Protein AF-0000000074022571 (afdb_homodimer)

Sequence (402 aa):
MLVAGLTLATSAQSQPIIDFDAMPEPYQTVEIDLDGDGTSEVASAFTLNDRFGIVTIRPPETGGNWNIDAAFVVPINLSDFDTLEALPNGNLRIHWGCFACGRTHNHRSVTVDWRDDIAQVIGYDDTYADRLFAAVFSCSVNFLTGDAIVVADDIDETRELATDTRSYPLSDLGDGHLPQVCSTAYERYNDDFMHEHFSDQMLVAGLTLATSAQSQPIIDFDAMPEPYQTVEIDLDGDGTSEVASAFTLNDRFGIVTIRPPETGGNWNIDAAFVVPINLSDFDTLEALPNGNLRIHWGCFACGRTHNHRSVTVDWRDDIAQVIGYDDTYADRLFAAVFSCSVNFLTGDAIVVADDIDETRELATDTRSYPLSDLGDGHLPQVCSTAYERYNDDFMHEHFSDQ

Radius of gyration: 25.59 Å; Cα contacts (8 Å, |Δi|>4): 873; chains: 2; bounding box: 52×98×69 Å

Structure (mmCIF, N/CA/C/O backbone):
data_AF-0000000074022571-model_v1
#
loop_
_entity.id
_entity.type
_entity.pdbx_description
1 polymer 'Uncharacterized protein'
#
loop_
_atom_site.group_PDB
_atom_site.id
_atom_site.type_symbol
_atom_site.label_atom_id
_atom_site.label_alt_id
_atom_site.label_comp_id
_atom_site.label_asym_id
_atom_site.label_entity_id
_atom_site.label_seq_id
_atom_site.pdbx_PDB_ins_code
_atom_site.Cartn_x
_atom_site.Cartn_y
_atom_site.Cartn_z
_atom_site.occupancy
_atom_site.B_iso_or_equiv
_atom_site.auth_seq_id
_atom_site.auth_comp_id
_atom_site.auth_asym_id
_atom_site.auth_atom_id
_atom_site.pdbx_PDB_model_num
ATOM 1 N N . MET A 1 1 ? 21.641 -57.438 -9.102 1 28.5 1 MET A N 1
ATOM 2 C CA . MET A 1 1 ? 21.047 -56.188 -9.578 1 28.5 1 MET A CA 1
ATOM 3 C C . MET A 1 1 ? 20.531 -55.375 -8.414 1 28.5 1 MET A C 1
ATOM 5 O O . MET A 1 1 ? 19.516 -55.719 -7.801 1 28.5 1 MET A O 1
ATOM 9 N N . LEU A 1 2 ? 21.312 -54.656 -7.699 1 33.69 2 LEU A N 1
ATOM 10 C CA . LEU A 1 2 ? 21.047 -53.938 -6.457 1 33.69 2 LEU A CA 1
ATOM 11 C C . LEU A 1 2 ? 20.266 -52.625 -6.73 1 33.69 2 LEU A C 1
ATOM 13 O O . LEU A 1 2 ? 20.781 -51.719 -7.387 1 33.69 2 LEU A O 1
ATOM 17 N N . VAL A 1 3 ? 18.922 -52.75 -6.777 1 36.69 3 VAL A N 1
ATOM 18 C CA . VAL A 1 3 ? 18.031 -51.625 -6.961 1 36.69 3 VAL A CA 1
ATOM 19 C C . VAL A 1 3 ? 18.203 -50.625 -5.805 1 36.69 3 VAL A C 1
ATOM 21 O O . VAL A 1 3 ? 17.938 -50.969 -4.648 1 36.69 3 VAL A O 1
ATOM 24 N N . ALA A 1 4 ? 19.141 -49.719 -5.926 1 40.78 4 ALA A N 1
ATOM 25 C CA . ALA A 1 4 ? 19.266 -48.625 -4.977 1 40.78 4 ALA A CA 1
ATOM 26 C C . ALA A 1 4 ? 17.969 -47.844 -4.879 1 40.78 4 ALA A C 1
ATOM 28 O O . ALA A 1 4 ? 17.516 -47.25 -5.863 1 40.78 4 ALA A O 1
ATOM 29 N N . GLY A 1 5 ? 17.109 -48.156 -3.988 1 32.12 5 GLY A N 1
ATOM 30 C CA . GLY A 1 5 ? 15.906 -47.406 -3.639 1 32.12 5 GLY A CA 1
ATOM 31 C C . GLY A 1 5 ? 16.188 -45.969 -3.273 1 32.12 5 GLY A C 1
ATOM 32 O O . GLY A 1 5 ? 16.922 -45.688 -2.326 1 32.12 5 GLY A O 1
ATOM 33 N N . LEU A 1 6 ? 16.188 -45.125 -4.266 1 32.72 6 LEU A N 1
ATOM 34 C CA . LEU A 1 6 ? 16.281 -43.688 -3.926 1 32.72 6 LEU A CA 1
ATOM 35 C C . LEU A 1 6 ? 15.195 -43.312 -2.928 1 32.72 6 LEU A C 1
ATOM 37 O O . LEU A 1 6 ? 14.008 -43.344 -3.25 1 32.72 6 LEU A O 1
ATOM 41 N N . THR A 1 7 ? 15.469 -43.438 -1.665 1 35.94 7 THR A N 1
ATOM 42 C CA . THR A 1 7 ? 14.641 -42.812 -0.636 1 35.94 7 THR A CA 1
ATOM 43 C C . THR A 1 7 ? 14.516 -41.312 -0.871 1 35.94 7 THR A C 1
ATOM 45 O O . THR A 1 7 ? 15.5 -40.594 -0.771 1 35.94 7 THR A O 1
ATOM 48 N N . LEU A 1 8 ? 13.633 -40.969 -1.759 1 35.72 8 LEU A N 1
ATOM 49 C CA . LEU A 1 8 ? 13.242 -39.562 -1.676 1 35.72 8 LEU A CA 1
ATOM 50 C C . LEU A 1 8 ? 12.844 -39.188 -0.25 1 35.72 8 LEU A C 1
ATOM 52 O O . LEU A 1 8 ? 11.797 -39.625 0.239 1 35.72 8 LEU A O 1
ATOM 56 N N . ALA A 1 9 ? 13.766 -38.969 0.59 1 36.66 9 ALA A N 1
ATOM 57 C CA . ALA A 1 9 ? 13.453 -38.312 1.853 1 36.66 9 ALA A CA 1
ATOM 58 C C . ALA A 1 9 ? 12.609 -37.062 1.621 1 36.66 9 ALA A C 1
ATOM 60 O O . ALA A 1 9 ? 13.102 -36.062 1.107 1 36.66 9 ALA A O 1
ATOM 61 N N . THR A 1 10 ? 11.328 -37.219 1.47 1 38.88 10 THR A N 1
ATOM 62 C CA . THR A 1 10 ? 10.453 -36.031 1.538 1 38.88 10 THR A CA 1
ATOM 63 C C . THR A 1 10 ? 10.648 -35.281 2.855 1 38.88 10 THR A C 1
ATOM 65 O O . THR A 1 10 ? 10.312 -35.812 3.922 1 38.88 10 THR A O 1
ATOM 68 N N . SER A 1 11 ? 11.695 -34.719 3.09 1 38.62 11 SER A N 1
ATOM 69 C CA . SER A 1 11 ? 11.547 -33.781 4.207 1 38.62 11 SER A CA 1
ATOM 70 C C . SER A 1 11 ? 10.188 -33.094 4.168 1 38.62 11 SER A C 1
ATOM 72 O O . SER A 1 11 ? 9.852 -32.438 3.176 1 38.62 11 SER A O 1
ATOM 74 N N . ALA A 1 12 ? 9.258 -33.688 4.77 1 39.22 12 ALA A N 1
ATOM 75 C CA . ALA A 1 12 ? 7.98 -33.031 5.031 1 39.22 12 ALA A CA 1
ATOM 76 C C . ALA A 1 12 ? 8.188 -31.562 5.391 1 39.22 12 ALA A C 1
ATOM 78 O O . ALA A 1 12 ? 8.539 -31.234 6.527 1 39.22 12 ALA A O 1
ATOM 79 N N . GLN A 1 13 ? 8.758 -30.734 4.648 1 42.19 13 GLN A N 1
ATOM 80 C CA . GLN A 1 13 ? 8.742 -29.328 5.035 1 42.19 13 GLN A CA 1
ATOM 81 C C . GLN A 1 13 ? 7.367 -28.906 5.539 1 42.19 13 GLN A C 1
ATOM 83 O O . GLN A 1 13 ? 6.352 -29.188 4.895 1 42.19 13 GLN A O 1
ATOM 88 N N . SER A 1 14 ? 7.211 -28.969 6.836 1 43.06 14 SER A N 1
ATOM 89 C CA . SER A 1 14 ? 6 -28.547 7.535 1 43.06 14 SER A CA 1
ATOM 90 C C . SER A 1 14 ? 5.312 -27.391 6.816 1 43.06 14 SER A C 1
ATOM 92 O O . SER A 1 14 ? 5.98 -26.531 6.234 1 43.06 14 SER A O 1
ATOM 94 N N . GLN A 1 15 ? 4.137 -27.609 6.363 1 50 15 GLN A N 1
ATOM 95 C CA . GLN A 1 15 ? 3.285 -26.578 5.77 1 50 15 GLN A CA 1
ATOM 96 C C . GLN A 1 15 ? 3.438 -25.25 6.5 1 50 15 GLN A C 1
ATOM 98 O O . GLN A 1 15 ? 3.451 -25.219 7.73 1 50 15 GLN A O 1
ATOM 103 N N . PRO A 1 16 ? 4.086 -24.312 5.91 1 51.94 16 PRO A N 1
ATOM 104 C CA . PRO A 1 16 ? 4.117 -23.062 6.684 1 51.94 16 PRO A CA 1
ATOM 105 C C . PRO A 1 16 ? 2.775 -22.75 7.34 1 51.94 16 PRO A C 1
ATOM 107 O O . PRO A 1 16 ? 1.74 -22.766 6.668 1 51.94 16 PRO A O 1
ATOM 110 N N . ILE A 1 17 ? 2.473 -23.344 8.531 1 53.22 17 ILE A N 1
ATOM 111 C CA . ILE A 1 17 ? 1.301 -23 9.328 1 53.22 17 ILE A CA 1
ATOM 112 C C . ILE A 1 17 ? 1.328 -21.516 9.68 1 53.22 17 ILE A C 1
ATOM 114 O O . ILE A 1 17 ? 2.371 -20.984 10.062 1 53.22 17 ILE A O 1
ATOM 118 N N . ILE A 1 18 ? 0.274 -20.906 9.125 1 58.59 18 ILE A N 1
ATOM 119 C CA . ILE A 1 18 ? 0.126 -19.547 9.625 1 58.59 18 ILE A CA 1
ATOM 120 C C . ILE A 1 18 ? 0.193 -19.547 11.148 1 58.59 18 ILE A C 1
ATOM 122 O O . ILE A 1 18 ? -0.512 -20.312 11.812 1 58.59 18 ILE A O 1
ATOM 126 N N . ASP A 1 19 ? 1.277 -19 11.562 1 63.84 19 ASP A N 1
ATOM 127 C CA . ASP A 1 19 ? 1.278 -18.766 13.008 1 63.84 19 ASP A CA 1
ATOM 128 C C . ASP A 1 19 ? 0.442 -17.547 13.367 1 63.84 19 ASP A C 1
ATOM 130 O O . ASP A 1 19 ? 0.946 -16.422 13.359 1 63.84 19 ASP A O 1
ATOM 134 N N . PHE A 1 20 ? -0.807 -17.812 13.656 1 61.66 20 PHE A N 1
ATOM 135 C CA . PHE A 1 20 ? -1.757 -16.75 13.945 1 61.66 20 PHE A CA 1
ATOM 136 C C . PHE A 1 20 ? -1.325 -15.953 15.18 1 61.66 20 PHE A C 1
ATOM 138 O O . PHE A 1 20 ? -1.654 -14.773 15.312 1 61.66 20 PHE A O 1
ATOM 145 N N . ASP A 1 21 ? -0.598 -16.656 15.953 1 63.06 21 ASP A N 1
ATOM 146 C CA . ASP A 1 21 ? -0.152 -16.016 17.188 1 63.06 21 ASP A CA 1
ATOM 147 C C . ASP A 1 21 ? 0.927 -14.977 16.891 1 63.06 21 ASP A C 1
ATOM 149 O O . ASP A 1 21 ? 1.179 -14.094 17.719 1 63.06 21 ASP A O 1
ATOM 153 N N . ALA A 1 22 ? 1.43 -15.094 15.734 1 71.5 22 ALA A N 1
ATOM 154 C CA . ALA A 1 22 ? 2.529 -14.188 15.406 1 71.5 22 ALA A CA 1
ATOM 155 C C . ALA A 1 22 ? 2.02 -12.945 14.688 1 71.5 22 ALA A C 1
ATOM 157 O O . ALA A 1 22 ? 2.777 -12 14.453 1 71.5 22 ALA A O 1
ATOM 158 N N . MET A 1 23 ? 0.672 -12.898 14.562 1 83.25 23 MET A N 1
ATOM 159 C CA . MET A 1 23 ? 0.116 -11.742 13.867 1 83.25 23 MET A CA 1
ATOM 160 C C . MET A 1 23 ? 0.028 -10.539 14.805 1 83.25 23 MET A C 1
ATOM 162 O O . MET A 1 23 ? -0.267 -10.695 15.992 1 83.25 23 MET A O 1
ATOM 166 N N . PRO A 1 24 ? 0.346 -9.477 14.281 1 89.25 24 PRO A N 1
ATOM 167 C CA . PRO A 1 24 ? 0.28 -8.297 15.148 1 89.25 24 PRO A CA 1
ATOM 168 C C . PRO A 1 24 ? -1.145 -7.969 15.594 1 89.25 24 PRO A C 1
ATOM 170 O O . PRO A 1 24 ? -2.105 -8.305 14.891 1 89.25 24 PRO A O 1
ATOM 173 N N . GLU A 1 25 ? -1.185 -7.32 16.734 1 89.81 25 GLU A N 1
ATOM 174 C CA . GLU A 1 25 ? -2.465 -6.805 17.203 1 89.81 25 GLU A CA 1
ATOM 175 C C . GLU A 1 25 ? -2.633 -5.328 16.859 1 89.81 25 GLU A C 1
ATOM 177 O O . GLU A 1 25 ? -1.693 -4.543 16.984 1 89.81 25 GLU A O 1
ATOM 182 N N . PRO A 1 26 ? -3.836 -5.062 16.375 1 93.75 26 PRO A N 1
ATOM 183 C CA . PRO A 1 26 ? -4.059 -3.635 16.141 1 93.75 26 PRO A CA 1
ATOM 184 C C . PRO A 1 26 ? -4.109 -2.816 17.422 1 93.75 26 PRO A C 1
ATOM 186 O O . PRO A 1 26 ? -4.57 -3.309 18.453 1 93.75 26 PRO A O 1
ATOM 189 N N . TYR A 1 27 ? -3.631 -1.596 17.344 1 93.25 27 TYR A N 1
ATOM 190 C CA . TYR A 1 27 ? -3.703 -0.754 18.531 1 93.25 27 TYR A CA 1
ATOM 191 C C . TYR A 1 27 ? -5 0.047 18.562 1 93.25 27 TYR A C 1
ATOM 193 O O . TYR A 1 27 ? -5.34 0.655 19.578 1 93.25 27 TYR A O 1
ATOM 201 N N . GLN A 1 28 ? -5.699 0.085 17.453 1 96.19 28 GLN A N 1
ATOM 202 C CA . GLN A 1 28 ? -7 0.741 17.344 1 96.19 28 GLN A CA 1
ATOM 203 C C . GLN A 1 28 ? -7.895 0.023 16.344 1 96.19 28 GLN A C 1
ATOM 205 O O . GLN A 1 28 ? -7.422 -0.442 15.305 1 96.19 28 GLN A O 1
ATOM 210 N N . THR A 1 29 ? -9.156 -0.076 16.688 1 97.69 29 THR A N 1
ATOM 211 C CA . THR A 1 29 ? -10.172 -0.579 15.766 1 97.69 29 THR A CA 1
ATOM 212 C C . THR A 1 29 ? -11.422 0.295 15.797 1 97.69 29 THR A C 1
ATOM 214 O O . THR A 1 29 ? -11.82 0.772 16.859 1 97.69 29 THR A O 1
ATOM 217 N N . VAL A 1 30 ? -12.016 0.456 14.609 1 98.31 30 VAL A N 1
ATOM 218 C CA . VAL A 1 30 ? -13.305 1.127 14.539 1 98.31 30 VAL A CA 1
ATOM 219 C C . VAL A 1 30 ? -14.234 0.36 13.602 1 98.31 30 VAL A C 1
ATOM 221 O O . VAL A 1 30 ? -13.781 -0.294 12.664 1 98.31 30 VAL A O 1
ATOM 224 N N . GLU A 1 31 ? -15.508 0.458 13.906 1 97.62 31 GLU A N 1
ATOM 225 C CA . GLU A 1 31 ? -16.531 -0.081 13.008 1 97.62 31 GLU A CA 1
ATOM 226 C C . GLU A 1 31 ? -17.125 1.013 12.125 1 97.62 31 GLU A C 1
ATOM 228 O O . GLU A 1 31 ? -17.438 2.104 12.602 1 97.62 31 GLU A O 1
ATOM 233 N N . ILE A 1 32 ? -17.25 0.625 10.836 1 97.75 32 ILE A N 1
ATOM 234 C CA . ILE A 1 32 ? -17.781 1.605 9.891 1 97.75 32 ILE A CA 1
ATOM 235 C C . ILE A 1 32 ? -18.406 0.889 8.695 1 97.75 32 ILE A C 1
ATOM 237 O O . ILE A 1 32 ? -17.844 -0.085 8.188 1 97.75 32 ILE A O 1
ATOM 241 N N . ASP A 1 33 ? -19.562 1.357 8.258 1 96.81 33 ASP A N 1
ATOM 242 C CA . ASP A 1 33 ? -20.172 0.853 7.027 1 96.81 33 ASP A CA 1
ATOM 243 C C . ASP A 1 33 ? -19.672 1.637 5.816 1 96.81 33 ASP A C 1
ATOM 245 O O . ASP A 1 33 ? -20.406 2.443 5.246 1 96.81 33 ASP A O 1
ATOM 249 N N . LEU A 1 34 ? -18.438 1.277 5.383 1 97.25 34 LEU A N 1
ATOM 250 C CA . LEU A 1 34 ? -17.719 2.072 4.402 1 97.25 34 LEU A CA 1
ATOM 251 C C . LEU A 1 34 ? -18.328 1.914 3.014 1 97.25 34 LEU A C 1
ATOM 253 O O . LEU A 1 34 ? -18.375 2.873 2.24 1 97.25 34 LEU A O 1
ATOM 257 N N . ASP A 1 35 ? -18.812 0.773 2.686 1 95.25 35 ASP A N 1
ATOM 258 C CA . ASP A 1 35 ? -19.328 0.561 1.337 1 95.25 35 ASP A CA 1
ATOM 259 C C . ASP A 1 35 ? -20.844 0.745 1.296 1 95.25 35 ASP A C 1
ATOM 261 O O . ASP A 1 35 ? -21.469 0.575 0.246 1 95.25 35 ASP A O 1
ATOM 265 N N . GLY A 1 36 ? -21.5 0.955 2.438 1 94.06 36 GLY A N 1
ATOM 266 C CA . GLY A 1 36 ? -22.906 1.309 2.52 1 94.06 36 GLY A CA 1
ATOM 267 C C . GLY A 1 36 ? -23.828 0.128 2.291 1 94.06 36 GLY A C 1
ATOM 268 O O . GLY A 1 36 ? -24.969 0.302 1.86 1 94.06 36 GLY A O 1
ATOM 269 N N . ASP A 1 37 ? -23.391 -1.036 2.545 1 93.44 37 ASP A N 1
ATOM 270 C CA . ASP A 1 37 ? -24.234 -2.189 2.242 1 93.44 37 ASP A CA 1
ATOM 271 C C . ASP A 1 37 ? -25.062 -2.6 3.459 1 93.44 37 ASP A C 1
ATOM 273 O O . ASP A 1 37 ? -25.734 -3.631 3.438 1 93.44 37 ASP A O 1
ATOM 277 N N . GLY A 1 38 ? -24.922 -1.847 4.508 1 93.75 38 GLY A N 1
ATOM 278 C CA . GLY A 1 38 ? -25.719 -2.098 5.695 1 93.75 38 GLY A CA 1
ATOM 279 C C . GLY A 1 38 ? -24.984 -2.904 6.75 1 93.75 38 GLY A C 1
ATOM 280 O O . GLY A 1 38 ? -25.469 -3.062 7.871 1 93.75 38 GLY A O 1
ATOM 281 N N . THR A 1 39 ? -23.875 -3.426 6.328 1 94.62 39 THR A N 1
ATOM 282 C CA . THR A 1 39 ? -23.031 -4.156 7.27 1 94.62 39 THR A CA 1
ATOM 283 C C . THR A 1 39 ? -21.703 -3.424 7.5 1 94.62 39 THR A C 1
ATOM 285 O O . THR A 1 39 ? -21.047 -3.023 6.543 1 94.62 39 THR A O 1
ATOM 288 N N . SER A 1 40 ? -21.328 -3.361 8.789 1 96.12 40 SER A N 1
ATOM 289 C CA . SER A 1 40 ? -20.125 -2.607 9.094 1 96.12 40 SER A CA 1
ATOM 290 C C . SER A 1 40 ? -18.875 -3.453 8.867 1 96.12 40 SER A C 1
ATOM 292 O O . SER A 1 40 ? -18.859 -4.641 9.188 1 96.12 40 SER A O 1
ATOM 294 N N . GLU A 1 41 ? -17.891 -2.807 8.281 1 97.44 41 GLU A N 1
ATOM 295 C CA . GLU A 1 41 ? -16.531 -3.338 8.273 1 97.44 41 GLU A CA 1
ATOM 296 C C . GLU A 1 41 ? -15.781 -2.945 9.539 1 97.44 41 GLU A C 1
ATOM 298 O O . GLU A 1 41 ? -16.25 -2.102 10.312 1 97.44 41 GLU A O 1
ATOM 303 N N . VAL A 1 42 ? -14.727 -3.633 9.75 1 97.81 42 VAL A N 1
ATOM 304 C CA . VAL A 1 42 ? -13.805 -3.271 10.828 1 97.81 42 VAL A CA 1
ATOM 305 C C . VAL A 1 42 ? -12.523 -2.684 10.234 1 97.81 42 VAL A C 1
ATOM 307 O O . VAL A 1 42 ? -11.82 -3.35 9.469 1 97.81 42 VAL A O 1
ATOM 310 N N . ALA A 1 43 ? -12.312 -1.395 10.531 1 98.38 43 ALA A N 1
ATOM 311 C CA . ALA A 1 43 ? -11.023 -0.782 10.227 1 98.38 43 ALA A CA 1
ATOM 312 C C . ALA A 1 43 ? -10.07 -0.892 11.414 1 98.38 43 ALA A C 1
ATOM 314 O O . ALA A 1 43 ? -10.461 -0.611 12.555 1 98.38 43 ALA A O 1
ATOM 315 N N . SER A 1 44 ? -8.844 -1.336 11.125 1 97.94 44 SER A N 1
ATOM 316 C CA . SER A 1 44 ? -7.852 -1.521 12.188 1 97.94 44 SER A CA 1
ATOM 317 C C . SER A 1 44 ? -6.535 -0.833 11.844 1 97.94 44 SER A C 1
ATOM 319 O O . SER A 1 44 ? -6.109 -0.843 10.688 1 97.94 44 SER A O 1
ATOM 321 N N . ALA A 1 45 ? -5.91 -0.291 12.875 1 96.81 45 ALA A N 1
ATOM 322 C CA . ALA A 1 45 ? -4.621 0.375 12.711 1 96.81 45 ALA A CA 1
ATOM 323 C C . ALA A 1 45 ? -3.51 -0.394 13.422 1 96.81 45 ALA A C 1
ATOM 325 O O . ALA A 1 45 ? -3.693 -0.86 14.547 1 96.81 45 ALA A O 1
ATOM 326 N N . PHE A 1 46 ? -2.408 -0.513 12.734 1 94.69 46 PHE A N 1
ATOM 327 C CA . PHE A 1 46 ? -1.231 -1.214 13.234 1 94.69 46 PHE A CA 1
ATOM 328 C C . PHE A 1 46 ? 0.005 -0.327 13.141 1 94.69 46 PHE A C 1
ATOM 330 O O . PHE A 1 46 ? 0.117 0.5 12.234 1 94.69 46 PHE A O 1
ATOM 337 N N . THR A 1 47 ? 0.878 -0.546 14.086 1 92.75 47 THR A N 1
ATOM 338 C CA . THR A 1 47 ? 2.211 0.023 13.93 1 92.75 47 THR A CA 1
ATOM 339 C C . THR A 1 47 ? 3.105 -0.911 13.117 1 92.75 47 THR A C 1
ATOM 341 O O . THR A 1 47 ? 3.086 -2.127 13.32 1 92.75 47 THR A O 1
ATOM 344 N N . LEU A 1 48 ? 3.797 -0.295 12.148 1 94.25 48 LEU A N 1
ATOM 345 C CA . LEU A 1 48 ? 4.762 -1.097 11.406 1 94.25 48 LEU A CA 1
ATOM 346 C C . LEU A 1 48 ? 6.188 -0.755 11.828 1 94.25 48 LEU A C 1
ATOM 348 O O . LEU A 1 48 ? 6.945 -1.636 12.242 1 94.25 48 LEU A O 1
ATOM 352 N N . ASN A 1 49 ? 6.578 0.48 11.68 1 92.12 49 ASN A N 1
ATOM 353 C CA . ASN A 1 49 ? 7.898 0.951 12.086 1 92.12 49 ASN A CA 1
ATOM 354 C C . ASN A 1 49 ? 7.906 2.457 12.336 1 92.12 49 ASN A C 1
ATOM 356 O O . ASN A 1 49 ? 6.859 3.051 12.594 1 92.12 49 ASN A O 1
ATOM 360 N N . ASP A 1 50 ? 9.078 3.115 12.305 1 89.56 50 ASP A N 1
ATOM 361 C CA . ASP A 1 50 ? 9.211 4.516 12.703 1 89.56 50 ASP A CA 1
ATOM 362 C C . ASP A 1 50 ? 8.703 5.445 11.609 1 89.56 50 ASP A C 1
ATOM 364 O O . ASP A 1 50 ? 8.656 6.664 11.789 1 89.56 50 ASP A O 1
ATOM 368 N N . ARG A 1 51 ? 8.242 4.902 10.516 1 91.25 51 ARG A N 1
ATOM 369 C CA . ARG A 1 51 ? 7.812 5.77 9.422 1 91.25 51 ARG A CA 1
ATOM 370 C C . ARG A 1 51 ? 6.402 5.406 8.961 1 91.25 51 ARG A C 1
ATOM 372 O O . ARG A 1 51 ? 5.656 6.273 8.5 1 91.25 51 ARG A O 1
ATOM 379 N N . PHE A 1 52 ? 6.133 4.117 9.109 1 94.56 52 PHE A N 1
ATOM 380 C CA . PHE A 1 52 ? 4.898 3.664 8.477 1 94.56 52 PHE A CA 1
ATOM 381 C C . PHE A 1 52 ? 4.016 2.932 9.484 1 94.56 52 PHE A C 1
ATOM 383 O O . PHE A 1 52 ? 4.516 2.299 10.414 1 94.56 52 PHE A O 1
ATOM 390 N N . GLY A 1 53 ? 2.746 3.104 9.273 1 94.88 53 GLY A N 1
ATOM 391 C CA . GLY A 1 53 ? 1.714 2.25 9.836 1 94.88 53 GLY A CA 1
ATOM 392 C C . GLY A 1 53 ? 0.915 1.503 8.789 1 94.88 53 GLY A C 1
ATOM 393 O O . GLY A 1 53 ? 1.21 1.596 7.594 1 94.88 53 GLY A O 1
ATOM 394 N N . ILE A 1 54 ? -0.018 0.682 9.289 1 96.31 54 ILE A N 1
ATOM 395 C CA . ILE A 1 54 ? -0.915 -0.071 8.414 1 96.31 54 ILE A CA 1
ATOM 396 C C . ILE A 1 54 ? -2.363 0.157 8.844 1 96.31 54 ILE A C 1
ATOM 398 O O . ILE A 1 54 ? -2.664 0.196 10.039 1 96.31 54 ILE A O 1
ATOM 402 N N . VAL A 1 55 ? -3.174 0.262 7.855 1 97.56 55 VAL A N 1
ATOM 403 C CA . VAL A 1 55 ? -4.613 0.245 8.094 1 97.56 55 VAL A CA 1
ATOM 404 C C . VAL A 1 55 ? -5.254 -0.887 7.293 1 97.56 55 VAL A C 1
ATOM 406 O O . VAL A 1 55 ? -4.961 -1.063 6.109 1 97.56 55 VAL A O 1
ATOM 409 N N . THR A 1 56 ? -6.07 -1.6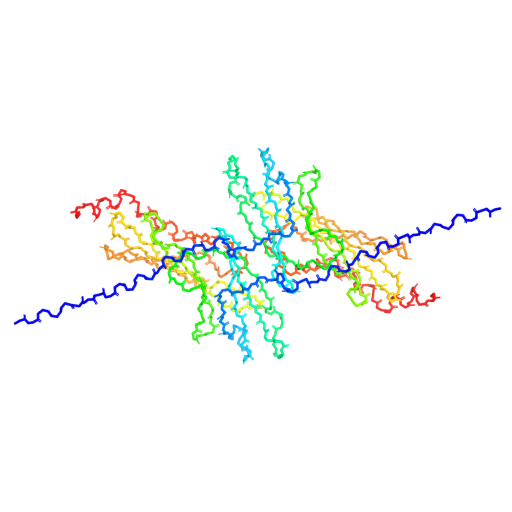5 7.98 1 97.38 56 THR A N 1
ATOM 410 C CA . THR A 1 56 ? -6.844 -2.68 7.289 1 97.38 56 THR A CA 1
ATOM 411 C C . THR A 1 56 ? -8.336 -2.363 7.34 1 97.38 56 THR A C 1
ATOM 413 O O . THR A 1 56 ? -8.797 -1.683 8.258 1 97.38 56 THR A O 1
ATOM 416 N N . ILE A 1 57 ? -8.992 -2.756 6.305 1 97.44 57 ILE A N 1
ATOM 417 C CA . ILE A 1 57 ? -10.453 -2.752 6.25 1 97.44 57 ILE A CA 1
ATOM 418 C C . ILE A 1 57 ? -10.961 -4.164 5.973 1 97.44 57 ILE A C 1
ATOM 420 O O . ILE A 1 57 ? -10.672 -4.738 4.922 1 97.44 57 ILE A O 1
ATOM 424 N N . ARG A 1 58 ? -11.734 -4.695 6.953 1 96.81 58 ARG A N 1
ATOM 425 C CA . ARG A 1 58 ? -12.18 -6.078 6.828 1 96.81 58 ARG A CA 1
ATOM 426 C C . ARG A 1 58 ? -13.68 -6.199 7.098 1 96.81 58 ARG A C 1
ATOM 428 O O . ARG A 1 58 ? -14.18 -5.656 8.086 1 96.81 58 ARG A O 1
ATOM 435 N N . PRO A 1 59 ? -14.344 -6.918 6.16 1 95.69 59 PRO A N 1
ATOM 436 C CA . PRO A 1 59 ? -15.758 -7.184 6.418 1 95.69 59 PRO A CA 1
ATOM 437 C C . PRO A 1 59 ? -15.977 -8.227 7.512 1 95.69 59 PRO A C 1
ATOM 439 O O . PRO A 1 59 ? -15.047 -8.945 7.875 1 95.69 59 PRO A O 1
ATOM 442 N N . PRO A 1 60 ? -17.109 -8.234 8.078 1 92.81 60 PRO A N 1
ATOM 443 C CA . PRO A 1 60 ? -17.406 -9.312 9.023 1 92.81 60 PRO A CA 1
ATOM 444 C C . PRO A 1 60 ? -17.375 -10.695 8.367 1 92.81 60 PRO A C 1
ATOM 446 O O . PRO A 1 60 ? -17.578 -10.805 7.156 1 92.81 60 PRO A O 1
ATOM 449 N N . GLU A 1 61 ? -17.109 -11.656 9.203 1 87.31 61 GLU A N 1
ATOM 450 C CA . GLU A 1 61 ? -16.953 -13.016 8.703 1 87.31 61 GLU A CA 1
ATOM 451 C C . GLU A 1 61 ? -18.234 -13.484 7.996 1 87.31 61 GLU A C 1
ATOM 453 O O . GLU A 1 61 ? -18.156 -14.227 7.016 1 87.31 61 GLU A O 1
ATOM 458 N N . THR A 1 62 ? -19.219 -13.062 8.547 1 87.94 62 THR A N 1
ATOM 459 C CA . THR A 1 62 ? -20.484 -13.469 7.973 1 87.94 62 THR A CA 1
ATOM 460 C C . THR A 1 62 ? -21.25 -12.266 7.438 1 87.94 62 THR A C 1
ATOM 462 O O . THR A 1 62 ? -21.375 -11.242 8.117 1 87.94 62 THR A O 1
ATOM 465 N N . GLY A 1 63 ? -21.75 -12.422 6.191 1 85.88 63 GLY A N 1
ATOM 466 C CA . GLY A 1 63 ? -22.656 -11.422 5.641 1 85.88 63 GLY A CA 1
ATOM 467 C C . GLY A 1 63 ? -21.938 -10.242 5.008 1 85.88 63 GLY A C 1
ATOM 468 O O . GLY A 1 63 ? -22.578 -9.359 4.438 1 85.88 63 GLY A O 1
ATOM 469 N N . GLY A 1 64 ? -20.656 -10.25 5.043 1 86.31 64 GLY A N 1
ATOM 470 C CA . GLY A 1 64 ? -19.938 -9.086 4.547 1 86.31 64 GLY A CA 1
ATOM 471 C C . GLY A 1 64 ? -19.469 -9.234 3.113 1 86.31 64 GLY A C 1
ATOM 472 O O . GLY A 1 64 ? -19.406 -10.352 2.592 1 86.31 64 GLY A O 1
ATOM 473 N N . ASN A 1 65 ? -19.266 -8.062 2.473 1 90.5 65 ASN A N 1
ATOM 474 C CA . ASN A 1 65 ? -18.672 -7.996 1.145 1 90.5 65 ASN A CA 1
ATOM 475 C C . ASN A 1 65 ? -17.156 -8.156 1.206 1 90.5 65 ASN A C 1
ATOM 477 O O . ASN A 1 65 ? -16.438 -7.215 1.559 1 90.5 65 ASN A O 1
ATOM 481 N N . TRP A 1 66 ? -16.672 -9.25 0.8 1 90.06 66 TRP A N 1
ATOM 482 C CA . TRP A 1 66 ? -15.258 -9.555 0.977 1 90.06 66 TRP A CA 1
ATOM 483 C C . TRP A 1 66 ? -14.414 -8.852 -0.086 1 90.06 66 TRP A C 1
ATOM 485 O O . TRP A 1 66 ? -13.188 -8.82 0.01 1 90.06 66 TRP A O 1
ATOM 495 N N . ASN A 1 67 ? -15 -8.227 -1.042 1 88.44 67 ASN A N 1
ATOM 496 C CA . ASN A 1 67 ? -14.273 -7.418 -2.016 1 88.44 67 ASN A CA 1
ATOM 497 C C . ASN A 1 67 ? -13.617 -6.203 -1.362 1 88.44 67 ASN A C 1
ATOM 499 O O . ASN A 1 67 ? -12.68 -5.629 -1.913 1 88.44 67 ASN A O 1
ATOM 503 N N . ILE A 1 68 ? -14.094 -5.848 -0.184 1 93.38 68 ILE A N 1
ATOM 504 C CA . ILE A 1 68 ? -13.633 -4.637 0.487 1 93.38 68 ILE A CA 1
ATOM 505 C C . ILE A 1 68 ? -12.406 -4.957 1.345 1 93.38 68 ILE A C 1
ATOM 507 O O . ILE A 1 68 ? -11.727 -4.051 1.826 1 93.38 68 ILE A O 1
ATOM 511 N N . ASP A 1 69 ? -12.156 -6.289 1.56 1 94.12 69 ASP A N 1
ATOM 512 C CA . ASP A 1 69 ? -11.016 -6.695 2.377 1 94.12 69 ASP A CA 1
ATOM 513 C C . ASP A 1 69 ? -9.703 -6.184 1.781 1 94.12 69 ASP A C 1
ATOM 515 O O . ASP A 1 69 ? -9.32 -6.574 0.676 1 94.12 69 ASP A O 1
ATOM 519 N N . ALA A 1 70 ? -8.977 -5.277 2.527 1 95.19 70 ALA A N 1
ATOM 520 C CA . ALA A 1 70 ? -7.777 -4.641 1.991 1 95.19 70 ALA A CA 1
ATOM 521 C C . ALA A 1 70 ? -6.883 -4.121 3.113 1 95.19 70 ALA A C 1
ATOM 523 O O . ALA A 1 70 ? -7.328 -3.982 4.254 1 95.19 70 ALA A O 1
ATOM 524 N N . ALA A 1 71 ? -5.695 -3.957 2.824 1 96.56 71 ALA A N 1
ATOM 525 C CA . ALA A 1 71 ? -4.699 -3.34 3.697 1 96.56 71 ALA A CA 1
ATOM 526 C C . ALA A 1 71 ? -3.971 -2.207 2.982 1 96.56 71 ALA A C 1
ATOM 528 O O . ALA A 1 71 ? -3.797 -2.246 1.762 1 96.56 71 ALA A O 1
ATOM 529 N N . PHE A 1 72 ? -3.568 -1.214 3.748 1 96.56 72 PHE A N 1
ATOM 530 C CA . PHE A 1 72 ? -2.928 -0.029 3.189 1 96.56 72 PHE A CA 1
ATOM 531 C C . PHE A 1 72 ? -1.77 0.426 4.066 1 96.56 72 PHE A C 1
ATOM 533 O O . PHE A 1 72 ? -1.871 0.406 5.297 1 96.56 72 PHE A O 1
ATOM 540 N N . VAL A 1 73 ? -0.706 0.812 3.412 1 96.5 73 VAL A N 1
ATOM 541 C CA . VAL A 1 73 ? 0.384 1.484 4.113 1 96.5 73 VAL A CA 1
ATOM 542 C C . VAL A 1 73 ? 0.037 2.957 4.316 1 96.5 73 VAL A C 1
ATOM 544 O O . VAL A 1 73 ? -0.421 3.627 3.387 1 96.5 73 VAL A O 1
ATOM 547 N N . VAL A 1 74 ? 0.224 3.414 5.5 1 96.69 74 VAL A N 1
ATOM 548 C CA . VAL A 1 74 ? -0.009 4.816 5.828 1 96.69 74 VAL A CA 1
ATOM 549 C C . VAL A 1 74 ? 1.169 5.359 6.633 1 96.69 74 VAL A C 1
ATOM 551 O O . VAL A 1 74 ? 1.963 4.59 7.18 1 96.69 74 VAL A O 1
ATOM 554 N N . PRO A 1 75 ? 1.271 6.719 6.656 1 95.12 75 PRO A N 1
ATOM 555 C CA . PRO A 1 75 ? 2.322 7.242 7.531 1 95.12 75 PRO A CA 1
ATOM 556 C C . PRO A 1 75 ? 2.078 6.922 9 1 95.12 75 PRO A C 1
ATOM 558 O O . PRO A 1 75 ? 0.926 6.836 9.438 1 95.12 75 PRO A O 1
ATOM 561 N N . ILE A 1 76 ? 3.166 6.781 9.734 1 92 76 ILE A N 1
ATOM 562 C CA . ILE A 1 76 ? 3.016 6.574 11.172 1 92 76 ILE A CA 1
ATOM 563 C C . ILE A 1 76 ? 2.35 7.797 11.797 1 92 76 ILE A C 1
ATOM 565 O O . ILE A 1 76 ? 2.572 8.93 11.359 1 92 76 ILE A O 1
ATOM 569 N N . ASN A 1 77 ? 1.577 7.516 12.789 1 92.44 77 ASN A N 1
ATOM 570 C CA . ASN A 1 77 ? 0.923 8.602 13.508 1 92.44 77 ASN A CA 1
ATOM 571 C C . ASN A 1 77 ? 1.609 8.883 14.844 1 92.44 77 ASN A C 1
ATOM 573 O O . ASN A 1 77 ? 1.541 8.07 15.766 1 92.44 77 ASN A O 1
ATOM 577 N N . LEU A 1 78 ? 2.227 10.031 14.883 1 89.38 78 LEU A N 1
ATOM 578 C CA . LEU A 1 78 ? 2.865 10.469 16.125 1 89.38 78 LEU A CA 1
ATOM 579 C C . LEU A 1 78 ? 2.17 11.703 16.688 1 89.38 78 LEU A C 1
ATOM 581 O O . LEU A 1 78 ? 2.756 12.445 17.469 1 89.38 78 LEU A O 1
ATOM 585 N N . SER A 1 79 ? 1.018 11.945 16.125 1 88.62 79 SER A N 1
ATOM 586 C CA . SER A 1 79 ? 0.225 13.062 16.609 1 88.62 79 SER A CA 1
ATOM 587 C C . SER A 1 79 ? -0.587 12.672 17.844 1 88.62 79 SER A C 1
ATOM 589 O O . SER A 1 79 ? -0.456 11.555 18.344 1 88.62 79 SER A O 1
ATOM 591 N N . ASP A 1 80 ? -1.404 13.648 18.328 1 87.69 80 ASP A N 1
ATOM 592 C CA . ASP A 1 80 ? -2.236 13.391 19.5 1 87.69 80 ASP A CA 1
ATOM 593 C C . ASP A 1 80 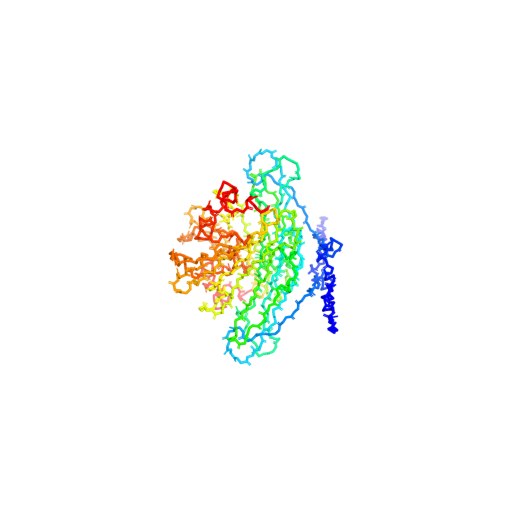? -3.648 12.984 19.094 1 87.69 80 ASP A C 1
ATOM 595 O O . ASP A 1 80 ? -4.535 12.867 19.938 1 87.69 80 ASP A O 1
ATOM 599 N N . PHE A 1 81 ? -3.855 12.727 17.875 1 90.56 81 PHE A N 1
ATOM 600 C CA . PHE A 1 81 ? -5.137 12.242 17.375 1 90.56 81 PHE A CA 1
ATOM 601 C C . PHE A 1 81 ? -5.117 10.727 17.234 1 90.56 81 PHE A C 1
ATOM 603 O O . PHE A 1 81 ? -4.078 10.141 16.922 1 90.56 81 PHE A O 1
ATOM 610 N N . ASP A 1 82 ? -6.281 10.188 17.5 1 94.69 82 ASP A N 1
ATOM 611 C CA . ASP A 1 82 ? -6.422 8.789 17.109 1 94.69 82 ASP A CA 1
ATOM 612 C C . ASP A 1 82 ? -6.227 8.602 15.609 1 94.69 82 ASP A C 1
ATOM 614 O O . ASP A 1 82 ? -6.602 9.469 14.82 1 94.69 82 ASP A O 1
ATOM 618 N N . THR A 1 83 ? -5.648 7.492 15.266 1 96.44 83 THR A N 1
ATOM 619 C CA . THR A 1 83 ? -5.352 7.254 13.859 1 96.44 83 THR A CA 1
ATOM 620 C C . THR A 1 83 ? -6.641 7.129 13.047 1 96.44 83 THR A C 1
ATOM 622 O O . THR A 1 83 ? -6.727 7.641 11.93 1 96.44 83 THR A O 1
ATOM 625 N N . LEU A 1 84 ? -7.613 6.438 13.594 1 98.69 84 LEU A N 1
ATOM 626 C CA . LEU A 1 84 ? -8.836 6.16 12.844 1 98.69 84 LEU A CA 1
ATOM 627 C C . LEU A 1 84 ? -10.023 6.887 13.461 1 98.69 84 LEU A C 1
ATOM 629 O O . LEU A 1 84 ? -10.164 6.934 14.688 1 98.69 84 LEU A O 1
ATOM 633 N N . GLU A 1 85 ? -10.805 7.406 12.586 1 98.56 85 GLU A N 1
ATOM 634 C CA . GLU A 1 85 ? -12.062 8.031 12.977 1 98.56 85 GLU A CA 1
ATOM 635 C C . GLU A 1 85 ? -13.188 7.668 12.016 1 98.56 85 GLU A C 1
ATOM 637 O O . GLU A 1 85 ? -13.117 7.98 10.82 1 98.56 85 GLU A O 1
ATOM 642 N N . ALA A 1 86 ? -14.195 6.996 12.508 1 98.5 86 ALA A N 1
ATOM 643 C CA . ALA A 1 86 ? -15.406 6.734 11.727 1 98.5 86 ALA A CA 1
ATOM 644 C C . ALA A 1 86 ? -16.328 7.949 11.703 1 98.5 86 ALA A C 1
ATOM 646 O O . ALA A 1 86 ? -16.828 8.375 12.75 1 98.5 86 ALA A O 1
ATOM 647 N N . LEU A 1 87 ? -16.547 8.414 10.539 1 98.06 87 LEU A N 1
ATOM 648 C CA . LEU A 1 87 ? -17.391 9.609 10.422 1 98.06 87 LEU A CA 1
ATOM 649 C C . LEU A 1 87 ? -18.859 9.234 10.312 1 98.06 87 LEU A C 1
ATOM 651 O O . LEU A 1 87 ? -19.188 8.172 9.789 1 98.06 87 LEU A O 1
ATOM 655 N N . PRO A 1 88 ? -19.734 10.141 10.68 1 96.31 88 PRO A N 1
ATOM 656 C CA . PRO A 1 88 ? -21.172 9.828 10.664 1 96.31 88 PRO A CA 1
ATOM 657 C C . PRO A 1 88 ? -21.719 9.641 9.258 1 96.31 88 PRO A C 1
ATOM 659 O O . PRO A 1 88 ? -22.75 8.984 9.07 1 96.31 88 PRO A O 1
ATOM 662 N N . ASN A 1 89 ? -21.062 10.117 8.266 1 96.38 89 ASN A N 1
ATO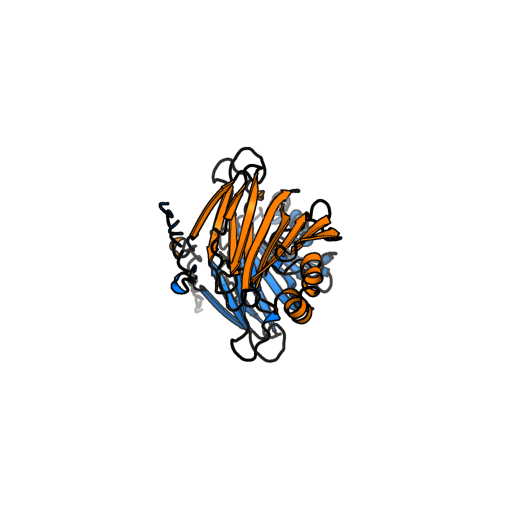M 663 C CA . ASN A 1 89 ? -21.562 10.016 6.895 1 96.38 89 ASN A CA 1
ATOM 664 C C . ASN A 1 89 ? -21.094 8.727 6.223 1 96.38 89 ASN A C 1
ATOM 666 O O . ASN A 1 89 ? -21.312 8.531 5.027 1 96.38 89 ASN A O 1
ATOM 670 N N . GLY A 1 90 ? -20.406 8 6.949 1 96.81 90 GLY A N 1
ATOM 671 C CA . GLY A 1 90 ? -20 6.711 6.422 1 96.81 90 GLY A CA 1
ATOM 672 C C . GLY A 1 90 ? -18.578 6.711 5.879 1 96.81 90 GLY A C 1
ATOM 673 O O . GLY A 1 90 ? -18.109 5.695 5.363 1 96.81 90 GLY A O 1
ATOM 674 N N . ASN A 1 91 ? -17.891 7.82 5.996 1 98.38 91 ASN A N 1
ATOM 675 C CA . ASN A 1 91 ? -16.5 7.895 5.555 1 98.38 91 ASN A CA 1
ATOM 676 C C . ASN A 1 91 ? -15.539 7.574 6.688 1 98.38 91 ASN A C 1
ATOM 678 O O . ASN A 1 91 ? -15.914 7.621 7.863 1 98.38 91 ASN A O 1
ATOM 682 N N . LEU A 1 92 ? -14.391 7.203 6.309 1 98.81 92 LEU A N 1
ATOM 683 C CA . LEU A 1 92 ? -13.305 6.941 7.25 1 98.81 92 LEU A CA 1
ATOM 684 C C . LEU A 1 92 ? -12.258 8.047 7.191 1 98.81 92 LEU A C 1
ATOM 686 O O . LEU A 1 92 ? -11.82 8.445 6.109 1 98.81 92 LEU A O 1
ATOM 690 N N . ARG A 1 93 ? -11.922 8.547 8.32 1 98.69 93 ARG A N 1
ATOM 691 C CA . ARG A 1 93 ? -10.805 9.477 8.391 1 98.69 93 ARG A CA 1
ATOM 692 C C . ARG A 1 93 ? -9.57 8.805 8.984 1 98.69 93 ARG A C 1
ATOM 694 O O . ARG A 1 93 ? -9.672 8.07 9.969 1 98.69 93 ARG A O 1
ATOM 701 N N . ILE A 1 94 ? -8.406 9.023 8.359 1 98.56 94 ILE A N 1
ATOM 702 C CA . ILE A 1 94 ? -7.133 8.508 8.836 1 98.56 94 ILE A CA 1
ATOM 703 C C . ILE A 1 94 ? -6.199 9.664 9.18 1 98.56 94 ILE A C 1
ATOM 705 O O . ILE A 1 94 ? -5.887 10.492 8.32 1 98.56 94 ILE A O 1
ATOM 709 N N . HIS A 1 95 ? -5.719 9.641 10.391 1 97.31 95 HIS A N 1
ATOM 710 C CA . HIS A 1 95 ? -4.895 10.734 10.891 1 97.31 95 HIS A CA 1
ATOM 711 C C . HIS A 1 95 ? -3.439 10.305 11.047 1 97.31 95 HIS A C 1
ATOM 713 O O . HIS A 1 95 ? -3.166 9.172 11.445 1 97.31 95 HIS A O 1
ATOM 719 N N . TRP A 1 96 ? -2.551 11.219 10.719 1 94.75 96 TRP A N 1
ATOM 720 C CA . TRP A 1 96 ? -1.148 11.094 11.109 1 94.75 96 TRP A CA 1
ATOM 721 C C . TRP A 1 96 ? -0.525 12.469 11.352 1 94.75 96 TRP A C 1
ATOM 723 O O . TRP A 1 96 ? -1.2 13.492 11.234 1 94.75 96 TRP A O 1
ATOM 733 N N . GLY A 1 97 ? 0.664 12.484 11.789 1 92.06 97 GLY A N 1
ATOM 734 C CA . GLY A 1 97 ? 1.387 13.711 12.07 1 92.06 97 GLY A CA 1
ATOM 735 C C . GLY A 1 97 ? 2.377 13.578 13.211 1 92.06 97 GLY A C 1
ATOM 736 O O . GLY A 1 97 ? 2.885 12.484 13.469 1 92.06 97 GLY A O 1
ATOM 737 N N . CYS A 1 98 ? 2.707 14.742 13.641 1 87.75 98 CYS A N 1
ATOM 738 C CA . CYS A 1 98 ? 3.686 14.758 14.719 1 87.75 98 CYS A CA 1
ATOM 739 C C . CYS A 1 98 ? 3.367 15.852 15.734 1 87.75 98 CYS A C 1
ATOM 741 O O . CYS A 1 98 ? 3.287 17.031 15.375 1 87.75 98 CYS A O 1
ATOM 743 N N . PHE A 1 99 ? 3.18 15.281 16.891 1 83.12 99 PHE A N 1
ATOM 744 C CA . PHE A 1 99 ? 2.99 16.234 17.984 1 83.12 99 PHE A CA 1
ATOM 745 C C . PHE A 1 99 ? 4.332 16.703 18.516 1 83.12 99 PHE A C 1
ATOM 747 O O . PHE A 1 99 ? 5.098 15.922 19.094 1 83.12 99 PHE A O 1
ATOM 754 N N . ALA A 1 100 ? 4.695 17.938 18.422 1 71.38 100 ALA A N 1
ATOM 755 C CA . ALA A 1 100 ? 5.863 18.625 18.953 1 71.38 100 ALA A CA 1
ATOM 756 C C . ALA A 1 100 ? 7.156 18 18.438 1 71.38 100 ALA A C 1
ATOM 758 O O . ALA A 1 100 ? 8.062 17.703 19.219 1 71.38 100 ALA A O 1
ATOM 759 N N . CYS A 1 101 ? 7.09 17.562 17.219 1 72.69 101 CYS A N 1
ATOM 760 C CA . CYS A 1 101 ? 8.336 17.141 16.594 1 72.69 101 CYS A CA 1
ATOM 761 C C . CYS A 1 101 ? 9.195 18.328 16.219 1 72.69 101 CYS A C 1
ATOM 763 O O . CYS A 1 101 ? 8.938 19 15.211 1 72.69 101 CYS A O 1
ATOM 765 N N . GLY A 1 102 ? 10.148 18.609 17.031 1 71.12 102 GLY A N 1
ATOM 766 C CA . GLY A 1 102 ? 11 19.766 16.797 1 71.12 102 GLY A CA 1
ATOM 767 C C . GLY A 1 102 ? 10.25 21.078 16.859 1 71.12 102 GLY A C 1
ATOM 768 O O . GLY A 1 102 ? 9.562 21.359 17.844 1 71.12 102 GLY A O 1
ATOM 769 N N . ARG A 1 103 ? 10.383 21.766 15.672 1 76 103 ARG A N 1
ATOM 770 C CA . ARG A 1 103 ? 9.82 23.109 15.531 1 76 103 ARG A CA 1
ATOM 771 C C . ARG A 1 103 ? 8.336 23.047 15.172 1 76 103 ARG A C 1
ATOM 773 O O . ARG A 1 103 ? 7.59 23.984 15.438 1 76 103 ARG A O 1
ATOM 780 N N . THR A 1 104 ? 7.953 21.844 14.688 1 77.31 104 THR A N 1
ATOM 781 C CA . THR A 1 104 ? 6.633 21.859 14.062 1 77.31 104 THR A CA 1
ATOM 782 C C . THR A 1 104 ? 5.691 20.875 14.758 1 77.31 104 THR A C 1
ATOM 784 O O . THR A 1 104 ? 6.137 19.875 15.328 1 77.31 104 THR A O 1
ATOM 787 N N . HIS A 1 105 ? 4.516 21.359 14.984 1 84.25 105 HIS A N 1
ATOM 788 C CA . HIS A 1 105 ? 3.373 20.516 15.32 1 84.25 105 HIS A CA 1
ATOM 789 C C . HIS A 1 105 ? 2.422 20.375 14.141 1 84.25 105 HIS A C 1
ATOM 791 O O . HIS A 1 105 ? 1.947 21.391 13.602 1 84.25 105 HIS A O 1
ATOM 797 N N . ASN A 1 106 ? 2.309 19.172 13.688 1 89.38 106 ASN A N 1
ATOM 798 C CA . ASN A 1 106 ? 1.406 19.047 12.547 1 89.38 106 ASN A CA 1
ATOM 799 C C . ASN A 1 106 ? 0.414 17.906 12.734 1 89.38 106 ASN A C 1
ATOM 801 O O . ASN A 1 106 ? 0.675 16.969 13.484 1 89.38 106 ASN A O 1
ATOM 805 N N . HIS A 1 107 ? -0.721 18.109 12.125 1 92.69 107 HIS A N 1
ATOM 806 C CA . HIS A 1 107 ? -1.782 17.109 11.992 1 92.69 107 HIS A CA 1
ATOM 807 C C . HIS A 1 107 ? -2.279 17.031 10.555 1 92.69 107 HIS A C 1
ATOM 809 O O . HIS A 1 107 ? -2.561 18.047 9.93 1 92.69 107 HIS A O 1
ATOM 815 N N . ARG A 1 108 ? -2.268 15.82 10.133 1 95.81 108 ARG A N 1
ATOM 816 C CA . ARG A 1 108 ? -2.756 15.562 8.781 1 95.81 108 ARG A CA 1
ATOM 817 C C . ARG A 1 108 ? -3.793 14.445 8.773 1 95.81 108 ARG A C 1
ATOM 819 O O . ARG A 1 108 ? -3.781 13.578 9.648 1 95.81 108 ARG A O 1
ATOM 826 N N . SER A 1 109 ? -4.668 14.531 7.781 1 97.94 109 SER A N 1
ATOM 827 C CA . SER A 1 109 ? -5.625 13.438 7.629 1 97.94 109 SER A CA 1
ATOM 828 C C . SER A 1 109 ? -6.129 13.344 6.195 1 97.94 109 SER A C 1
ATOM 830 O O . SER A 1 109 ? -6.086 14.32 5.445 1 97.94 109 SER A O 1
ATOM 832 N N . VAL A 1 110 ? -6.539 12.172 5.887 1 98.56 110 VAL A N 1
ATOM 833 C CA . VAL A 1 110 ? -7.289 11.961 4.652 1 98.56 110 VAL A CA 1
ATOM 834 C C . VAL A 1 110 ? -8.68 11.414 4.977 1 98.56 110 VAL A C 1
ATOM 836 O O . VAL A 1 110 ? -8.867 10.766 6.008 1 98.56 110 VAL A O 1
ATOM 839 N N . THR A 1 111 ? -9.609 11.789 4.156 1 98.62 111 THR A N 1
ATOM 840 C CA . THR A 1 111 ? -10.945 11.195 4.195 1 98.62 111 THR A CA 1
ATOM 841 C C . THR A 1 111 ? -11.102 10.148 3.102 1 98.62 111 THR A C 1
ATOM 843 O O . THR A 1 111 ? -10.781 10.391 1.939 1 98.62 111 THR A O 1
ATOM 846 N N . VAL A 1 112 ? -11.555 8.984 3.486 1 98.62 112 VAL A N 1
ATOM 847 C CA . VAL A 1 112 ? -11.633 7.84 2.588 1 98.62 112 VAL A CA 1
ATOM 848 C C . VAL A 1 112 ? -13.094 7.438 2.383 1 98.62 112 VAL A C 1
ATOM 850 O O . VAL A 1 112 ? -13.859 7.344 3.346 1 98.62 112 VAL A O 1
ATOM 853 N N . ASP A 1 113 ? -13.477 7.281 1.162 1 98 113 ASP A N 1
ATOM 854 C CA . ASP A 1 113 ? -14.766 6.754 0.743 1 98 113 ASP A CA 1
ATOM 855 C C . ASP A 1 113 ? -14.602 5.504 -0.118 1 98 113 ASP A C 1
ATOM 857 O O . ASP A 1 113 ? -13.562 5.316 -0.753 1 98 113 ASP A O 1
ATOM 861 N N . TRP A 1 114 ? -15.562 4.59 0.057 1 96.62 114 TRP A N 1
ATOM 862 C CA . TRP A 1 114 ? -15.578 3.436 -0.835 1 96.62 114 TRP A CA 1
ATOM 863 C C . TRP A 1 114 ? -16.375 3.74 -2.104 1 96.62 114 TRP A C 1
ATOM 865 O O . TRP A 1 114 ? -17.594 3.855 -2.066 1 96.62 114 TRP A O 1
ATOM 875 N N . ARG A 1 115 ? -15.625 3.861 -3.162 1 91.56 115 ARG A N 1
ATOM 876 C CA . ARG A 1 115 ? -16.203 4.223 -4.453 1 91.56 115 ARG A CA 1
ATOM 877 C C . ARG A 1 115 ? -15.633 3.361 -5.57 1 91.56 115 ARG A C 1
ATOM 879 O O . ARG A 1 115 ? -14.422 3.119 -5.617 1 91.56 115 ARG A O 1
ATOM 886 N N . ASP A 1 116 ? -16.531 2.891 -6.453 1 90.88 116 ASP A N 1
ATOM 887 C CA . ASP A 1 116 ? -16.109 2.094 -7.602 1 90.88 116 ASP A CA 1
ATOM 888 C C . ASP A 1 116 ? -15.289 0.885 -7.156 1 90.88 116 ASP A C 1
ATOM 890 O O . ASP A 1 116 ? -14.25 0.583 -7.754 1 90.88 116 ASP A O 1
ATOM 894 N N . ASP A 1 117 ? -15.633 0.394 -6.02 1 90.38 117 ASP A N 1
ATOM 895 C CA . ASP A 1 117 ? -15.117 -0.855 -5.469 1 90.38 117 ASP A CA 1
ATOM 896 C C . ASP A 1 117 ? -13.672 -0.69 -4.992 1 90.38 117 ASP A C 1
ATOM 898 O O . ASP A 1 117 ? -12.898 -1.646 -5.008 1 90.38 117 ASP A O 1
ATOM 902 N N . ILE A 1 118 ? -13.297 0.491 -4.73 1 92.44 118 ILE A N 1
ATOM 903 C CA . ILE A 1 118 ? -11.969 0.717 -4.164 1 92.44 118 ILE A CA 1
ATOM 904 C C . ILE A 1 118 ? -12.055 1.771 -3.062 1 92.44 118 ILE A C 1
ATOM 906 O O . ILE A 1 118 ? -12.977 2.594 -3.051 1 92.44 118 ILE A O 1
ATOM 910 N N . ALA A 1 119 ? -11.172 1.688 -2.076 1 95.44 119 ALA A N 1
ATOM 911 C CA . ALA A 1 119 ? -11.023 2.75 -1.084 1 95.44 119 ALA A CA 1
ATOM 912 C C . ALA A 1 119 ? -10.383 3.99 -1.7 1 95.44 119 ALA A C 1
ATOM 914 O O . ALA A 1 119 ? -9.203 3.977 -2.053 1 95.44 119 ALA A O 1
ATOM 915 N N . GLN A 1 120 ? -11.148 5.055 -1.698 1 97.12 120 GLN A N 1
ATOM 916 C CA . GLN A 1 120 ? -10.68 6.262 -2.373 1 97.12 120 GLN A CA 1
ATOM 917 C C . GLN A 1 120 ? -10.445 7.391 -1.374 1 97.12 120 GLN A C 1
ATOM 919 O O . GLN A 1 120 ? -11.273 7.641 -0.498 1 97.12 120 GLN A O 1
ATOM 924 N N . VAL A 1 121 ? -9.312 8.062 -1.534 1 97.94 121 VAL A N 1
ATOM 925 C CA . VAL A 1 121 ? -9.078 9.305 -0.807 1 97.94 121 VAL A CA 1
ATOM 926 C C . VAL A 1 121 ? -9.844 10.453 -1.47 1 97.94 121 VAL A C 1
ATOM 928 O O . VAL A 1 121 ? -9.578 10.797 -2.625 1 97.94 121 VAL A O 1
ATOM 931 N N . ILE A 1 122 ? -10.742 11.062 -0.761 1 98.38 122 ILE A N 1
ATOM 932 C CA . ILE A 1 122 ? -11.602 12.062 -1.382 1 98.38 122 ILE A CA 1
ATOM 933 C C . ILE A 1 122 ? -11.367 13.422 -0.736 1 98.38 122 ILE A C 1
ATOM 935 O O . ILE A 1 122 ? -11.898 14.438 -1.193 1 98.38 122 ILE A O 1
ATOM 939 N N . GLY A 1 123 ? -10.555 13.461 0.28 1 98.31 123 GLY A N 1
ATOM 940 C CA . GLY A 1 123 ? -10.25 14.711 0.958 1 98.31 123 GLY A CA 1
ATOM 941 C C . GLY A 1 123 ? -8.938 14.664 1.723 1 98.31 123 GLY A C 1
ATOM 942 O O . GLY A 1 123 ? -8.445 13.586 2.061 1 98.31 123 GLY A O 1
ATOM 943 N N . TYR A 1 124 ? -8.383 15.789 1.977 1 98.19 124 TYR A N 1
ATOM 944 C CA . TYR A 1 124 ? -7.148 15.969 2.725 1 98.19 124 TYR A CA 1
ATOM 945 C C . TYR A 1 124 ? -7.23 17.203 3.625 1 98.19 124 TYR A C 1
ATOM 947 O O . TYR A 1 124 ? -7.77 18.234 3.227 1 98.19 124 TYR A O 1
ATOM 955 N N . ASP A 1 125 ? -6.797 17.016 4.84 1 97.69 125 ASP A N 1
ATOM 956 C CA . ASP A 1 125 ? -6.684 18.141 5.766 1 97.69 125 ASP A CA 1
ATOM 957 C C . ASP A 1 125 ? -5.312 18.156 6.445 1 97.69 125 ASP A C 1
ATOM 959 O O . ASP A 1 125 ? -4.793 17.109 6.828 1 97.69 125 ASP A O 1
ATOM 963 N N . ASP A 1 126 ? -4.77 19.312 6.508 1 95.12 126 ASP A N 1
ATOM 964 C CA . ASP A 1 126 ? -3.48 19.531 7.156 1 95.12 126 ASP A CA 1
ATOM 965 C C . ASP A 1 126 ? -3.521 20.766 8.062 1 95.12 126 ASP A C 1
ATOM 967 O O . ASP A 1 126 ? -4.145 21.766 7.727 1 95.12 126 ASP A O 1
ATOM 971 N N . THR A 1 127 ? -2.992 20.656 9.25 1 92.75 127 THR A N 1
ATOM 972 C CA . THR A 1 127 ? -2.684 21.797 10.109 1 92.75 127 THR A CA 1
ATOM 973 C C . THR A 1 127 ? -1.21 21.797 10.5 1 92.75 127 THR A C 1
ATOM 975 O O . THR A 1 127 ? -0.66 20.75 10.867 1 92.75 127 THR A O 1
ATOM 978 N N . TYR A 1 128 ? -0.643 22.938 10.336 1 87.38 128 TYR A N 1
ATOM 979 C CA . TYR A 1 128 ? 0.771 23.156 10.625 1 87.38 128 TYR A CA 1
ATOM 980 C C . TYR A 1 128 ? 0.96 24.328 11.586 1 87.38 128 TYR A C 1
ATOM 982 O O . TYR A 1 128 ? 0.513 25.438 11.312 1 87.38 128 TYR A O 1
ATOM 990 N N . ALA A 1 129 ? 1.548 23.969 12.719 1 86.38 129 ALA A N 1
ATOM 991 C CA . ALA A 1 129 ? 1.867 25.031 13.68 1 86.38 129 ALA A CA 1
ATOM 992 C C . ALA A 1 129 ? 3.375 25.219 13.805 1 86.38 129 ALA A C 1
ATOM 994 O O . ALA A 1 129 ? 4.109 24.266 14.086 1 86.38 129 ALA A O 1
ATOM 995 N N . ASP A 1 130 ? 3.801 26.406 13.539 1 83.75 130 ASP A N 1
ATOM 996 C CA . ASP A 1 130 ? 5.191 26.781 13.758 1 83.75 130 ASP A CA 1
ATOM 997 C C . ASP A 1 130 ? 5.387 27.359 15.164 1 83.75 130 ASP A C 1
ATOM 999 O O . ASP A 1 130 ? 4.91 28.438 15.469 1 83.75 130 ASP A O 1
ATOM 1003 N N . ARG A 1 131 ? 6.145 26.719 15.891 1 82.31 131 ARG A N 1
ATOM 1004 C CA . ARG A 1 131 ? 6.289 27.094 17.297 1 82.31 131 ARG A CA 1
ATOM 1005 C C . ARG A 1 131 ? 7.207 28.297 17.438 1 82.31 131 ARG A C 1
ATOM 1007 O O . ARG A 1 131 ? 7.105 29.047 18.422 1 82.31 131 ARG A O 1
ATOM 1014 N N . LEU A 1 132 ? 8.156 28.391 16.531 1 81.31 132 LEU A N 1
ATOM 1015 C CA . LEU A 1 132 ? 9.07 29.531 16.625 1 81.31 132 LEU A CA 1
ATOM 1016 C C . LEU A 1 132 ? 8.336 30.844 16.422 1 81.31 132 LEU A C 1
ATOM 1018 O O . LEU A 1 132 ? 8.602 31.828 17.125 1 81.31 132 LEU A O 1
ATOM 1022 N N . PHE A 1 133 ? 7.395 30.844 15.547 1 81.62 133 PHE A N 1
ATOM 1023 C CA . PHE A 1 133 ? 6.711 32.094 15.211 1 81.62 133 PHE A CA 1
ATOM 1024 C C . PHE A 1 133 ? 5.285 32.094 15.75 1 81.62 133 PHE A C 1
ATOM 1026 O O . PHE A 1 133 ? 4.539 33.062 15.547 1 81.62 133 PHE A O 1
ATOM 1033 N N . ALA A 1 134 ? 4.926 31 16.375 1 81.94 134 ALA A N 1
ATOM 1034 C CA . ALA A 1 134 ? 3.58 30.844 16.922 1 81.94 134 ALA A CA 1
ATOM 1035 C C . ALA A 1 134 ? 2.521 31.031 15.844 1 81.94 134 ALA A C 1
ATOM 1037 O O . ALA A 1 134 ? 1.546 31.766 16.047 1 81.94 134 ALA A O 1
ATOM 1038 N N . ALA A 1 135 ? 2.787 30.594 14.711 1 86.88 135 ALA A N 1
ATOM 1039 C CA . ALA A 1 135 ? 1.892 30.719 13.562 1 86.88 135 ALA A CA 1
ATOM 1040 C C . ALA A 1 135 ? 1.261 29.375 13.219 1 86.88 135 ALA A C 1
ATOM 1042 O O . ALA A 1 135 ? 1.914 28.328 13.312 1 86.88 135 ALA A O 1
ATOM 1043 N N . VAL A 1 136 ? 0.003 29.453 12.891 1 90 136 VAL A N 1
ATOM 1044 C CA . VAL A 1 136 ? -0.723 28.25 12.523 1 90 136 VAL A CA 1
ATOM 1045 C C . VAL A 1 136 ? -1.275 28.375 11.102 1 90 136 VAL A C 1
ATOM 1047 O O . VAL A 1 136 ? -1.906 29.391 10.773 1 90 136 VAL A O 1
ATOM 1050 N N . PHE A 1 137 ? -0.978 27.391 10.312 1 91.81 137 PHE A N 1
ATOM 1051 C CA . PHE A 1 137 ? -1.48 27.312 8.945 1 91.81 137 PHE A CA 1
ATOM 1052 C C . PHE A 1 137 ? -2.291 26.047 8.727 1 91.81 137 PHE A C 1
ATOM 1054 O O . PHE A 1 137 ? -2.016 25.016 9.352 1 91.81 137 PHE A O 1
ATOM 1061 N N . SER A 1 138 ? -3.256 26.156 7.895 1 95.62 138 SER A N 1
ATOM 1062 C CA . SER A 1 138 ? -4.012 24.953 7.547 1 95.62 138 SER A CA 1
ATOM 1063 C C . SER A 1 138 ? -4.316 24.906 6.051 1 95.62 138 SER A C 1
ATOM 1065 O O . SER A 1 138 ? -4.352 25.953 5.387 1 95.62 138 SER A O 1
ATOM 1067 N N . CYS A 1 139 ? -4.434 23.766 5.508 1 97 139 CYS A N 1
ATOM 1068 C CA . CYS A 1 139 ? -4.793 23.516 4.121 1 97 139 CYS A CA 1
ATOM 1069 C C . CYS A 1 139 ? -5.801 22.375 4.027 1 97 139 CYS A C 1
ATOM 1071 O O . CYS A 1 139 ? -5.578 21.297 4.582 1 97 139 CYS A O 1
ATOM 1073 N N . SER A 1 140 ? -6.906 22.578 3.365 1 98.25 140 SER A N 1
ATOM 1074 C CA . SER A 1 140 ? -7.938 21.578 3.121 1 98.25 140 SER A CA 1
ATOM 1075 C C . SER A 1 140 ? -8.188 21.391 1.629 1 98.25 140 SER A C 1
ATOM 1077 O O . SER A 1 140 ? -8.273 22.375 0.885 1 98.25 140 SER A O 1
ATOM 1079 N N . VAL A 1 141 ? -8.258 20.156 1.2 1 98.5 141 VAL A N 1
ATOM 1080 C CA . VAL A 1 141 ? -8.484 19.875 -0.213 1 98.5 141 VAL A CA 1
ATOM 1081 C C . VAL A 1 141 ? -9.688 18.953 -0.37 1 98.5 141 VAL A C 1
ATOM 1083 O O . VAL A 1 141 ? -9.797 17.938 0.336 1 98.5 141 VAL A O 1
ATOM 1086 N N . ASN A 1 142 ? -10.609 19.297 -1.233 1 98.56 142 ASN A N 1
ATOM 1087 C CA . ASN A 1 142 ? -11.68 18.406 -1.704 1 98.56 142 ASN A CA 1
ATOM 1088 C C . ASN A 1 142 ? -11.336 17.781 -3.053 1 98.56 142 ASN A C 1
ATOM 1090 O O . ASN A 1 142 ? -11.43 18.453 -4.09 1 98.56 142 ASN A O 1
ATOM 1094 N N . PHE A 1 143 ? -11.062 16.531 -3.066 1 98 143 PHE A N 1
ATOM 1095 C CA . PHE A 1 143 ? -10.586 15.891 -4.281 1 98 143 PHE A CA 1
ATOM 1096 C C . PHE A 1 143 ? -11.75 15.516 -5.195 1 98 143 PHE A C 1
ATOM 1098 O O . PHE A 1 143 ? -11.539 15.086 -6.332 1 98 143 PHE A O 1
ATOM 1105 N N . LEU A 1 144 ? -12.953 15.594 -4.648 1 97.56 144 LEU A N 1
ATOM 1106 C CA . LEU A 1 144 ? -14.094 15.352 -5.523 1 97.56 144 LEU A CA 1
ATOM 1107 C C . LEU A 1 144 ? -14.328 16.547 -6.449 1 97.56 144 LEU A C 1
ATOM 1109 O O . LEU A 1 144 ? -14.695 16.359 -7.613 1 97.56 144 LEU A O 1
ATOM 1113 N N . THR A 1 145 ? -14.055 17.719 -5.953 1 97.75 145 THR A N 1
ATOM 1114 C CA . THR A 1 145 ? -14.344 18.938 -6.715 1 97.75 145 THR A CA 1
ATOM 1115 C C . THR A 1 145 ? -13.047 19.578 -7.203 1 97.75 145 THR A C 1
ATOM 1117 O O . THR A 1 145 ? -13.055 20.328 -8.18 1 97.75 145 THR A O 1
ATOM 1120 N N . GLY A 1 146 ? -11.953 19.422 -6.461 1 98 146 GLY A N 1
ATOM 1121 C CA . GLY A 1 146 ? -10.688 20.062 -6.785 1 98 146 GLY A CA 1
ATOM 1122 C C . GLY A 1 146 ? -10.477 21.359 -6.039 1 98 146 GLY A C 1
ATOM 1123 O O . GLY A 1 146 ? -9.492 22.078 -6.285 1 98 146 GLY A O 1
ATOM 1124 N N . ASP A 1 147 ? -11.398 21.672 -5.113 1 98.38 147 ASP A N 1
ATOM 1125 C CA . ASP A 1 147 ? -11.281 22.906 -4.34 1 98.38 147 ASP A CA 1
ATOM 1126 C C . ASP A 1 147 ? -10.289 22.734 -3.189 1 98.38 147 ASP A C 1
ATOM 1128 O O . ASP A 1 147 ? -10.211 21.672 -2.576 1 98.38 147 ASP A O 1
ATOM 1132 N N . ALA A 1 148 ? -9.547 23.766 -2.924 1 98.38 148 ALA A N 1
ATOM 1133 C CA . ALA A 1 148 ? -8.641 23.797 -1.783 1 98.38 148 ALA A CA 1
ATOM 1134 C C . ALA A 1 148 ? -8.734 25.125 -1.041 1 98.38 148 ALA A C 1
ATOM 1136 O O . ALA A 1 148 ? -8.977 26.172 -1.651 1 98.38 148 ALA A O 1
ATOM 1137 N N . ILE A 1 149 ? -8.609 25.109 0.275 1 98.12 149 ILE A N 1
ATOM 1138 C CA . ILE A 1 149 ? -8.633 26.297 1.112 1 98.12 149 ILE A CA 1
ATOM 1139 C C . ILE A 1 149 ? -7.398 26.328 2.012 1 98.12 149 ILE A C 1
ATOM 1141 O O . ILE A 1 149 ? -7.098 25.344 2.689 1 98.12 149 ILE A O 1
ATOM 1145 N N . VAL A 1 150 ? -6.688 27.391 1.966 1 96.5 150 VAL A N 1
ATOM 1146 C CA . VAL A 1 150 ? -5.539 27.609 2.844 1 96.5 150 VAL A CA 1
ATOM 1147 C C . VAL A 1 150 ? -5.828 28.75 3.801 1 96.5 150 VAL A C 1
ATOM 1149 O O . VAL A 1 150 ? -6.309 29.812 3.385 1 96.5 150 VAL A O 1
ATOM 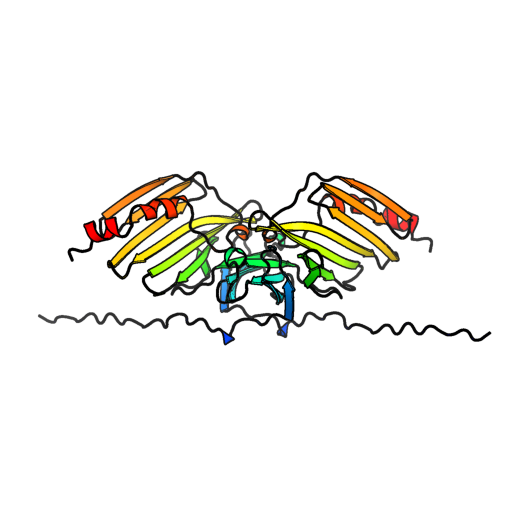1152 N N . VAL A 1 151 ? -5.508 28.516 5.031 1 94.69 151 VAL A N 1
ATOM 1153 C CA . VAL A 1 151 ? -5.781 29.531 6.047 1 94.69 151 VAL A CA 1
ATOM 1154 C C . VAL A 1 151 ? -4.516 29.812 6.855 1 94.69 151 VAL A C 1
ATOM 1156 O O . VAL A 1 151 ? -3.828 28.875 7.281 1 94.69 151 VAL A O 1
ATOM 1159 N N . ALA A 1 152 ? -4.184 31 6.945 1 89.94 152 ALA A N 1
ATOM 1160 C CA . ALA A 1 152 ? -3.197 31.484 7.91 1 89.94 152 ALA A CA 1
ATOM 1161 C C . ALA A 1 152 ? -3.869 32.219 9.062 1 89.94 152 ALA A C 1
ATOM 1163 O O . ALA A 1 152 ? -4.18 33.406 8.953 1 89.94 152 ALA A O 1
ATOM 1164 N N . ASP A 1 153 ? -3.984 31.562 10.117 1 85.31 153 ASP A N 1
ATOM 1165 C CA . ASP A 1 153 ? -4.852 32.031 11.195 1 85.31 153 ASP A CA 1
ATOM 1166 C C . ASP A 1 153 ? -4.301 33.312 11.844 1 85.31 153 ASP A C 1
ATOM 1168 O O . ASP A 1 153 ? -5.047 34.25 12.102 1 85.31 153 ASP A O 1
ATOM 1172 N N . ASP A 1 154 ? -3.059 33.406 12.023 1 82.25 154 ASP A N 1
ATOM 1173 C CA . ASP A 1 154 ? -2.484 34.469 12.828 1 82.25 154 ASP A CA 1
ATOM 1174 C C . ASP A 1 154 ? -2.451 35.781 12.055 1 82.25 154 ASP A C 1
ATOM 1176 O O . ASP A 1 154 ? -2.291 36.844 12.641 1 82.25 154 ASP A O 1
ATOM 1180 N N . ILE A 1 155 ? -2.584 35.719 10.719 1 80.69 155 ILE A N 1
ATOM 1181 C CA . ILE A 1 155 ? -2.635 36.969 9.953 1 80.69 155 ILE A CA 1
ATOM 1182 C C . ILE A 1 155 ? -3.994 37.094 9.273 1 80.69 155 ILE A C 1
ATOM 1184 O O . ILE A 1 155 ? -4.152 37.875 8.336 1 80.69 155 ILE A O 1
ATOM 1188 N N . ASP A 1 156 ? -4.93 36.312 9.602 1 83 156 ASP A N 1
ATOM 1189 C CA . ASP A 1 156 ? -6.312 36.344 9.133 1 83 156 ASP A CA 1
ATOM 1190 C C . ASP A 1 156 ? -6.375 36.281 7.609 1 83 156 ASP A C 1
ATOM 1192 O O . ASP A 1 156 ? -7.031 37.094 6.969 1 83 156 ASP A O 1
ATOM 1196 N N . GLU A 1 157 ? -5.645 35.469 7.051 1 89.19 157 GLU A N 1
ATOM 1197 C CA . GLU A 1 157 ? -5.645 35.25 5.605 1 89.19 157 GLU A CA 1
ATOM 1198 C C . GLU A 1 157 ? -6.258 33.906 5.23 1 89.19 157 GLU A C 1
ATOM 1200 O O . GLU A 1 157 ? -5.965 32.906 5.863 1 89.19 157 GLU A O 1
ATOM 1205 N N . THR A 1 158 ? -7.199 34.031 4.371 1 94.81 158 THR A N 1
ATOM 1206 C CA . THR A 1 158 ? -7.797 32.844 3.766 1 94.81 158 THR A CA 1
ATOM 1207 C C . THR A 1 158 ? -7.68 32.875 2.244 1 94.81 158 THR A C 1
ATOM 1209 O O . THR A 1 158 ? -8.031 33.906 1.623 1 94.81 158 THR A O 1
ATOM 1212 N N . ARG A 1 159 ? -7.199 31.859 1.697 1 95.75 159 ARG A N 1
ATOM 1213 C CA . ARG A 1 159 ? -7.07 31.766 0.247 1 95.75 159 ARG A CA 1
ATOM 1214 C C . ARG A 1 159 ? -7.816 30.562 -0.302 1 95.75 159 ARG A C 1
ATOM 1216 O O . ARG A 1 159 ? -7.633 29.438 0.177 1 95.75 159 ARG A O 1
ATOM 1223 N N . GLU A 1 160 ? -8.633 30.812 -1.291 1 97.38 160 GLU A N 1
ATOM 1224 C CA . GLU A 1 160 ? -9.281 29.75 -2.049 1 97.38 160 GLU A CA 1
ATOM 1225 C C . GLU A 1 160 ? -8.453 29.375 -3.275 1 97.38 160 GLU A C 1
ATOM 1227 O O . GLU A 1 160 ? -8.117 30.219 -4.094 1 97.38 160 GLU A O 1
ATOM 1232 N N . LEU A 1 161 ? -8.148 28.109 -3.33 1 97.69 161 LEU A N 1
ATOM 1233 C CA . LEU A 1 161 ? -7.32 27.609 -4.418 1 97.69 161 LEU A CA 1
ATOM 1234 C C . LEU A 1 161 ? -8.016 26.469 -5.148 1 97.69 161 LEU A C 1
ATOM 1236 O O . LEU A 1 161 ? -9.125 26.062 -4.777 1 97.69 161 LEU A O 1
ATOM 1240 N N . ALA A 1 162 ? -7.379 26.094 -6.297 1 97.44 162 ALA A N 1
ATOM 1241 C CA . ALA A 1 162 ? -7.867 24.969 -7.07 1 97.44 162 ALA A CA 1
ATOM 1242 C C . ALA A 1 162 ? -6.727 24.016 -7.438 1 97.44 162 ALA A C 1
ATOM 1244 O O . ALA A 1 162 ? -5.57 24.438 -7.527 1 97.44 162 ALA A O 1
ATOM 1245 N N . THR A 1 163 ? -7.078 22.766 -7.531 1 97.5 163 THR A N 1
ATOM 1246 C CA . THR A 1 163 ? -6.133 21.75 -7.996 1 97.5 163 THR A CA 1
ATOM 1247 C C . THR A 1 163 ? -6.785 20.828 -9.023 1 97.5 163 THR A C 1
ATOM 1249 O O . THR A 1 163 ? -7.992 20.578 -8.961 1 97.5 163 THR A O 1
ATOM 1252 N N . ASP A 1 164 ? -5.969 20.312 -9.859 1 96.38 164 ASP A N 1
ATOM 1253 C CA . ASP A 1 164 ? -6.449 19.344 -10.844 1 96.38 164 ASP A CA 1
ATOM 1254 C C . ASP A 1 164 ? -6.41 17.922 -10.281 1 96.38 164 ASP A C 1
ATOM 1256 O O . ASP A 1 164 ? -6.98 17 -10.867 1 96.38 164 ASP A O 1
ATOM 1260 N N . THR A 1 165 ? -5.82 17.812 -9.109 1 94.5 165 THR A N 1
ATOM 1261 C CA . THR A 1 165 ? -5.789 16.5 -8.477 1 94.5 165 THR A CA 1
ATOM 1262 C C . THR A 1 165 ? -7.188 16.094 -8.016 1 94.5 165 THR A C 1
ATOM 1264 O O . THR A 1 165 ? -7.895 16.875 -7.387 1 94.5 165 THR A O 1
ATOM 1267 N N . ARG A 1 166 ? -7.512 14.836 -8.477 1 96.25 166 ARG A N 1
ATOM 1268 C CA . ARG A 1 166 ? -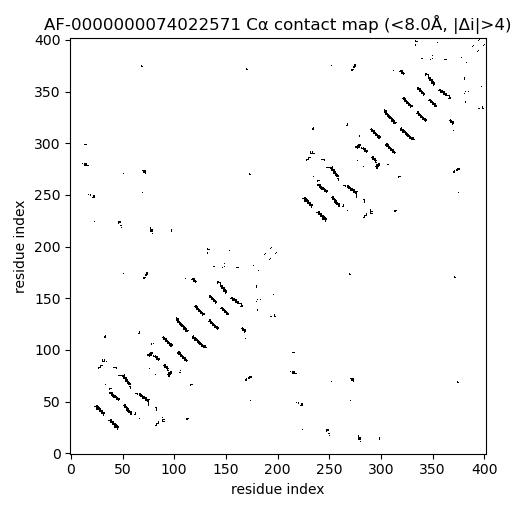8.797 14.273 -8.086 1 96.25 166 ARG A CA 1
ATOM 1269 C C . ARG A 1 166 ? -8.609 13.078 -7.156 1 96.25 166 ARG A C 1
ATOM 1271 O O . ARG A 1 166 ? -7.488 12.789 -6.73 1 96.25 166 ARG A O 1
ATOM 1278 N N . SER A 1 167 ? -9.75 12.57 -6.754 1 96.56 167 SER A N 1
ATOM 1279 C CA . SER A 1 167 ? -9.695 11.422 -5.852 1 96.56 167 SER A CA 1
ATOM 1280 C C . SER A 1 167 ? -8.758 10.344 -6.387 1 96.56 167 SER A C 1
ATOM 1282 O O . SER A 1 167 ? -8.617 10.18 -7.602 1 96.56 167 SER A O 1
ATOM 1284 N N . TYR A 1 168 ? -8.094 9.672 -5.512 1 94.44 168 TYR A N 1
ATOM 1285 C CA . TYR A 1 168 ? -7.137 8.625 -5.859 1 94.44 168 TYR A CA 1
ATOM 1286 C C . TYR A 1 168 ? -7.215 7.461 -4.883 1 94.44 168 TYR A C 1
ATOM 1288 O O . TYR A 1 168 ? -7.746 7.605 -3.779 1 94.44 168 TYR A O 1
ATOM 1296 N N . PRO A 1 169 ? -6.707 6.277 -5.309 1 94.31 169 PRO A N 1
ATOM 1297 C CA . PRO A 1 169 ? -6.773 5.109 -4.422 1 94.31 169 PRO A CA 1
ATOM 1298 C C . PRO A 1 169 ? -5.977 5.301 -3.135 1 94.31 169 PRO A C 1
ATOM 1300 O O . PRO A 1 169 ? -4.887 5.879 -3.16 1 94.31 169 PRO A O 1
ATOM 1303 N N . LEU A 1 170 ? -6.539 4.824 -2.047 1 95.81 170 LEU A N 1
ATOM 1304 C CA . LEU A 1 170 ? -5.844 4.895 -0.767 1 95.81 170 LEU A CA 1
ATOM 1305 C C . LEU A 1 170 ? -4.488 4.199 -0.843 1 95.81 170 LEU A C 1
ATOM 1307 O O . LEU A 1 170 ? -3.555 4.574 -0.132 1 95.81 170 LEU A O 1
ATOM 1311 N N . SER A 1 171 ? -4.316 3.242 -1.699 1 91.88 171 SER A N 1
ATOM 1312 C CA . SER A 1 171 ? -3.057 2.525 -1.858 1 91.88 171 SER A CA 1
ATOM 1313 C C . SER A 1 171 ? -1.942 3.459 -2.32 1 91.88 171 SER A C 1
ATOM 1315 O O . SER A 1 171 ? -0.76 3.139 -2.182 1 91.88 171 SER A O 1
ATOM 1317 N N . ASP A 1 172 ? -2.342 4.637 -2.773 1 90.62 172 ASP A N 1
ATOM 1318 C CA . ASP A 1 172 ? -1.356 5.578 -3.295 1 90.62 172 ASP A CA 1
ATOM 1319 C C . ASP A 1 172 ? -0.93 6.574 -2.223 1 90.62 172 ASP A C 1
ATOM 1321 O O . ASP A 1 172 ? -0.067 7.422 -2.463 1 90.62 172 ASP A O 1
ATOM 1325 N N . LEU A 1 173 ? -1.485 6.438 -1.069 1 92.62 173 LEU A N 1
ATOM 1326 C CA . LEU A 1 173 ? -1.171 7.41 -0.026 1 92.62 173 LEU A CA 1
ATOM 1327 C C . LEU A 1 173 ? 0.302 7.332 0.36 1 92.62 173 LEU A C 1
ATOM 1329 O O . LEU A 1 173 ? 0.952 8.367 0.552 1 92.62 173 LEU A O 1
ATOM 1333 N N . GLY A 1 174 ? 0.795 6.039 0.508 1 80.5 174 GLY A N 1
ATOM 1334 C CA . GLY A 1 174 ? 2.207 5.84 0.793 1 80.5 174 GLY A CA 1
ATOM 1335 C C . GLY A 1 174 ? 2.693 6.641 1.986 1 80.5 174 GLY A C 1
ATOM 1336 O O . GLY A 1 174 ? 2.172 6.492 3.094 1 80.5 174 GLY A O 1
ATOM 1337 N N . ASP A 1 175 ? 3.633 7.602 1.642 1 75.19 175 ASP A N 1
ATOM 1338 C CA . ASP A 1 175 ? 4.285 8.344 2.715 1 75.19 175 ASP A CA 1
ATOM 1339 C C . ASP A 1 175 ? 3.473 9.578 3.102 1 75.19 175 ASP A C 1
ATOM 1341 O O . ASP A 1 175 ? 3.861 10.328 3.998 1 75.19 175 ASP A O 1
ATOM 1345 N N . GLY A 1 176 ? 2.367 9.742 2.51 1 78.5 176 GLY A N 1
ATOM 1346 C CA . GLY A 1 176 ? 1.465 10.805 2.914 1 78.5 176 GLY A CA 1
ATOM 1347 C C . GLY A 1 176 ? 1.968 12.188 2.537 1 78.5 176 GLY A C 1
ATOM 1348 O O . GLY A 1 176 ? 1.822 13.141 3.309 1 78.5 176 GLY A O 1
ATOM 1349 N N . HIS A 1 177 ? 2.555 12.219 1.371 1 79.19 177 HIS A N 1
ATOM 1350 C CA . HIS A 1 177 ? 3.078 13.508 0.936 1 79.19 177 HIS A CA 1
ATOM 1351 C C . HIS A 1 177 ? 1.965 14.547 0.832 1 79.19 177 HIS A C 1
ATOM 1353 O O . HIS A 1 177 ? 0.838 14.219 0.453 1 79.19 177 HIS A O 1
ATOM 1359 N N . LEU A 1 178 ? 2.369 15.742 1.174 1 87.12 178 LEU A N 1
ATOM 1360 C CA . LEU A 1 178 ? 1.457 16.875 1.041 1 87.12 178 LEU A CA 1
ATOM 1361 C C . LEU A 1 178 ? 1.006 17.031 -0.406 1 87.12 178 LEU A C 1
ATOM 1363 O O . LEU A 1 178 ? 1.825 16.984 -1.326 1 87.12 178 LEU A O 1
ATOM 1367 N N . PRO A 1 179 ? -0.341 17.266 -0.543 1 94.69 179 PRO A N 1
ATOM 1368 C CA . PRO A 1 179 ? -0.75 17.656 -1.894 1 94.69 179 PRO A CA 1
ATOM 1369 C C . PRO A 1 179 ? -0.01 18.891 -2.396 1 94.69 179 PRO A C 1
ATOM 1371 O O . PRO A 1 179 ? 0.26 19.812 -1.621 1 94.69 179 PRO A O 1
ATOM 1374 N N . GLN A 1 180 ? 0.226 18.875 -3.65 1 94.25 180 GLN A N 1
ATOM 1375 C CA . GLN A 1 180 ? 1.027 19.953 -4.234 1 94.25 180 GLN A CA 1
ATOM 1376 C C . GLN A 1 180 ? 0.392 21.312 -3.982 1 94.25 180 GLN A C 1
ATOM 1378 O O . GLN A 1 180 ? 1.094 22.297 -3.725 1 94.25 180 GLN A O 1
ATOM 1383 N N . VAL A 1 181 ? -0.904 21.406 -4.07 1 96.69 181 VAL A N 1
ATOM 1384 C CA . VAL A 1 181 ? -1.607 22.672 -3.881 1 96.69 181 VAL A CA 1
ATOM 1385 C C . VAL A 1 181 ? -1.321 23.219 -2.482 1 96.69 181 VAL A C 1
ATOM 1387 O O . VAL A 1 181 ? -1.219 24.438 -2.291 1 96.69 181 VAL A O 1
ATOM 1390 N N . CYS A 1 182 ? -1.119 22.328 -1.553 1 95.75 182 CYS A N 1
ATOM 1391 C CA . CYS A 1 182 ? -0.827 22.734 -0.184 1 95.75 182 CYS A CA 1
ATOM 1392 C C . CYS A 1 182 ? 0.637 23.125 -0.034 1 95.75 182 CYS A C 1
ATOM 1394 O O . CYS A 1 182 ? 0.944 24.188 0.518 1 95.75 182 CYS A O 1
ATOM 1396 N N . SER A 1 183 ? 1.491 22.266 -0.544 1 92.69 183 SER A N 1
ATOM 1397 C CA . SER A 1 183 ? 2.916 22.562 -0.418 1 92.69 183 SER A CA 1
ATOM 1398 C C . SER A 1 183 ? 3.277 23.875 -1.104 1 92.69 183 SER A C 1
ATOM 1400 O O . SER A 1 183 ? 4.039 24.672 -0.561 1 92.69 183 SER A O 1
ATOM 1402 N N . THR A 1 184 ? 2.734 24.062 -2.221 1 93 184 THR A N 1
ATOM 1403 C CA . THR A 1 184 ? 2.975 25.297 -2.955 1 93 184 THR A CA 1
ATOM 1404 C C . THR A 1 184 ? 2.426 26.5 -2.188 1 93 184 THR A C 1
ATOM 1406 O O . THR A 1 184 ? 3.08 27.531 -2.104 1 93 184 THR A O 1
ATOM 1409 N N . ALA A 1 185 ? 1.276 26.359 -1.671 1 91.75 185 ALA A N 1
ATOM 1410 C CA . ALA A 1 185 ? 0.66 27.438 -0.916 1 91.75 185 ALA A CA 1
ATOM 1411 C C . ALA A 1 185 ? 1.509 27.828 0.295 1 91.75 185 ALA A C 1
ATOM 1413 O O . ALA A 1 185 ? 1.63 29 0.632 1 91.75 185 ALA A O 1
ATOM 1414 N N . TYR A 1 186 ? 2.1 26.828 0.889 1 89.38 186 TYR A N 1
ATOM 1415 C CA . TYR A 1 186 ? 2.867 27.062 2.105 1 89.38 186 TYR A CA 1
ATOM 1416 C C . TYR A 1 186 ? 4.184 27.766 1.792 1 89.38 186 TYR A C 1
ATOM 1418 O O . TYR A 1 186 ? 4.812 28.344 2.682 1 89.38 186 TYR A O 1
ATOM 1426 N N . GLU A 1 187 ? 4.617 27.609 0.626 1 87.94 187 GLU A N 1
ATOM 1427 C CA . GLU A 1 187 ? 5.875 28.234 0.241 1 87.94 187 GLU A CA 1
ATOM 1428 C C . GLU A 1 187 ? 5.824 29.75 0.483 1 87.94 187 GLU A C 1
ATOM 1430 O O . GLU A 1 187 ? 6.859 30.375 0.729 1 87.94 187 GLU A O 1
ATOM 1435 N N . ARG A 1 188 ? 4.715 30.281 0.362 1 86 188 ARG A N 1
ATOM 1436 C CA . ARG A 1 188 ? 4.543 31.719 0.607 1 86 188 ARG A CA 1
ATOM 1437 C C . ARG A 1 188 ? 4.891 32.062 2.049 1 86 188 ARG A C 1
ATOM 1439 O O . ARG A 1 188 ? 5.383 33.156 2.32 1 86 188 ARG A O 1
ATOM 1446 N N . TYR A 1 189 ? 4.68 31.141 2.934 1 84.75 189 TYR A N 1
ATOM 1447 C CA . TYR A 1 189 ? 4.859 31.406 4.355 1 84.75 189 TYR A CA 1
ATOM 1448 C C . TYR A 1 189 ? 6.246 30.984 4.82 1 84.75 189 TYR A C 1
ATOM 1450 O O . TYR A 1 189 ? 6.383 30.281 5.828 1 84.75 189 TYR A O 1
ATOM 1458 N N . ASN A 1 190 ? 7.211 31.391 4.086 1 83.31 190 ASN A N 1
ATOM 1459 C CA . ASN A 1 190 ? 8.602 31.078 4.422 1 83.31 190 ASN A CA 1
ATOM 1460 C C . ASN A 1 190 ? 9.117 31.984 5.539 1 83.31 190 ASN A C 1
ATOM 1462 O O . ASN A 1 190 ? 8.375 32.812 6.059 1 83.31 190 ASN A O 1
ATOM 1466 N N . ASP A 1 191 ? 10.352 31.734 5.934 1 80.69 191 ASP A N 1
ATOM 1467 C CA . ASP A 1 191 ? 10.914 32.438 7.09 1 80.69 191 ASP A CA 1
ATOM 1468 C C . ASP A 1 191 ? 10.883 33.938 6.891 1 80.69 191 ASP A C 1
ATOM 1470 O O . ASP A 1 191 ? 10.641 34.688 7.84 1 80.69 191 ASP A O 1
ATOM 1474 N N . ASP A 1 192 ? 11.203 34.344 5.715 1 81.38 192 ASP A N 1
ATOM 1475 C CA . ASP A 1 192 ? 11.172 35.781 5.434 1 81.38 192 ASP A CA 1
ATOM 1476 C C . ASP A 1 192 ? 9.789 36.375 5.699 1 81.38 192 ASP A C 1
ATOM 1478 O O . ASP A 1 192 ? 9.664 37.406 6.344 1 81.38 192 ASP A O 1
ATOM 1482 N N . PHE A 1 193 ? 8.836 35.75 5.168 1 83.38 193 PHE A N 1
ATOM 1483 C CA . PHE A 1 193 ? 7.453 36.156 5.383 1 83.38 193 PHE A CA 1
ATOM 1484 C C . PHE A 1 193 ? 7.121 36.188 6.871 1 83.38 193 PHE A C 1
ATOM 1486 O O . PHE A 1 193 ? 6.523 37.125 7.367 1 83.38 193 PHE A O 1
ATOM 1493 N N . MET A 1 194 ? 7.59 35.156 7.559 1 82.25 194 MET A N 1
ATOM 1494 C CA . MET A 1 194 ? 7.281 35.031 8.984 1 82.25 194 MET A CA 1
ATOM 1495 C C . MET A 1 194 ? 7.934 36.125 9.789 1 82.25 194 MET A C 1
ATOM 1497 O O . MET A 1 194 ? 7.312 36.688 10.695 1 82.25 194 MET A O 1
ATOM 1501 N N . HIS A 1 195 ? 9.102 36.406 9.492 1 82.5 195 HIS A N 1
ATOM 1502 C CA . HIS A 1 195 ? 9.797 37.5 10.188 1 82.5 195 HIS A CA 1
ATOM 1503 C C . HIS A 1 195 ? 9.102 38.844 9.977 1 82.5 195 HIS A C 1
ATOM 1505 O O . HIS A 1 195 ? 9.023 39.656 10.891 1 82.5 195 HIS A O 1
ATOM 1511 N N . GLU A 1 196 ? 8.703 38.906 8.836 1 81.56 196 GLU A N 1
ATOM 1512 C CA . GLU A 1 196 ? 8.047 40.156 8.492 1 81.56 196 GLU A CA 1
ATOM 1513 C C . GLU A 1 196 ? 6.727 40.312 9.227 1 81.56 196 GLU A C 1
ATOM 1515 O O . GLU A 1 196 ? 6.355 41.438 9.633 1 81.56 196 GLU A O 1
ATOM 1520 N N . HIS A 1 197 ? 6.117 39.25 9.469 1 79.75 197 HIS A N 1
ATOM 1521 C CA . HIS A 1 197 ? 4.746 39.375 9.961 1 79.75 197 HIS A CA 1
ATOM 1522 C C . HIS A 1 197 ? 4.656 38.969 11.438 1 79.75 197 HIS A C 1
ATOM 1524 O O . HIS A 1 197 ? 3.695 39.344 12.117 1 79.75 197 HIS A O 1
ATOM 1530 N N . PHE A 1 198 ? 5.66 38.219 11.953 1 74 198 PHE A N 1
ATOM 1531 C CA . PHE A 1 198 ? 5.504 37.688 13.305 1 74 198 PHE A CA 1
ATOM 1532 C C . PHE A 1 198 ? 6.68 38.094 14.188 1 74 198 PHE A C 1
ATOM 1534 O O . PHE A 1 198 ? 6.68 37.875 15.391 1 74 198 PHE A O 1
ATOM 1541 N N . SER A 1 199 ? 7.852 38.469 13.695 1 65.69 199 SER A N 1
ATOM 1542 C CA . SER A 1 199 ? 9.008 38.812 14.516 1 65.69 199 SER A CA 1
ATOM 1543 C C . SER A 1 199 ? 8.68 39.938 15.484 1 65.69 199 SER A C 1
ATOM 1545 O O . SER A 1 199 ? 9.289 40.062 16.547 1 65.69 199 SER A O 1
ATOM 1547 N N . ASP A 1 200 ? 7.852 40.812 15.086 1 55.59 200 ASP A N 1
ATOM 1548 C CA . ASP A 1 200 ? 7.773 41.969 16 1 55.59 200 ASP A CA 1
ATOM 1549 C C . ASP A 1 200 ? 7.086 41.562 17.312 1 55.59 200 ASP A C 1
ATOM 1551 O O . ASP A 1 200 ? 6.883 42.406 18.188 1 55.59 200 ASP A O 1
ATOM 1555 N N . GLN A 1 201 ? 6.73 40.344 17.422 1 44.59 201 GLN A N 1
ATOM 1556 C CA . GLN A 1 201 ? 6.145 40.281 18.75 1 44.59 201 GLN A CA 1
ATOM 1557 C C . GLN A 1 201 ? 7.191 39.906 19.797 1 44.59 201 GLN A C 1
ATOM 1559 O O . GLN A 1 201 ? 8.109 39.125 19.531 1 44.59 201 GLN A O 1
ATOM 1564 N N . MET B 1 1 ? -14.258 40.625 43.625 1 29.03 1 MET B N 1
ATOM 1565 C CA . MET B 1 1 ? -13.914 40.281 42.25 1 29.03 1 MET B CA 1
ATOM 1566 C C . MET B 1 1 ? -13.219 38.938 42.188 1 29.03 1 MET B C 1
ATOM 1568 O O . MET B 1 1 ? -12.047 38.812 42.531 1 29.03 1 MET B O 1
ATOM 1572 N N . LEU B 1 2 ? -13.891 37.844 42.312 1 35.19 2 LEU B N 1
ATOM 1573 C CA . LEU B 1 2 ? -13.406 36.5 42.406 1 35.19 2 LEU B CA 1
ATOM 1574 C C . LEU B 1 2 ? -12.93 35.969 41.062 1 35.19 2 LEU B C 1
ATOM 1576 O O . LEU B 1 2 ? -13.727 35.844 40.125 1 35.19 2 LEU B O 1
ATOM 1580 N N . VAL B 1 3 ? -11.625 36.219 40.75 1 35.78 3 VAL B N 1
ATOM 1581 C CA . VAL B 1 3 ? -10.961 35.75 39.531 1 35.78 3 VAL B CA 1
ATOM 1582 C C . VAL B 1 3 ? -10.961 34.219 39.5 1 35.78 3 VAL B C 1
ATOM 1584 O O . VAL B 1 3 ? -10.375 33.594 40.406 1 35.78 3 VAL B O 1
ATOM 1587 N N . ALA B 1 4 ? -12.039 33.625 39.062 1 40.12 4 ALA B N 1
ATOM 1588 C CA . ALA B 1 4 ? -12.047 32.188 38.812 1 40.12 4 ALA B CA 1
ATOM 1589 C C . ALA B 1 4 ? -10.906 31.781 37.875 1 40.12 4 ALA B C 1
ATOM 1591 O O . ALA B 1 4 ? -10.828 32.25 36.75 1 40.12 4 ALA B O 1
ATOM 1592 N N . GLY B 1 5 ? -9.797 31.422 38.406 1 32.47 5 GLY B N 1
ATOM 1593 C CA . GLY B 1 5 ? -8.672 30.828 37.688 1 32.47 5 GLY B CA 1
ATOM 1594 C C . GLY B 1 5 ? -9.047 29.594 36.906 1 32.47 5 GLY B C 1
ATOM 1595 O O . GLY B 1 5 ? -9.484 28.594 37.469 1 32.47 5 GLY B O 1
ATOM 1596 N N . LEU B 1 6 ? -9.523 29.797 35.688 1 33.06 6 LEU B N 1
ATOM 1597 C CA . LEU B 1 6 ? -9.703 28.609 34.844 1 33.06 6 LEU B CA 1
ATOM 1598 C C . LEU B 1 6 ? -8.422 27.797 34.75 1 33.06 6 LEU B C 1
ATOM 1600 O O . LEU B 1 6 ? -7.418 28.266 34.219 1 33.06 6 LEU B O 1
ATOM 1604 N N . THR B 1 7 ? -8.242 26.891 35.656 1 36.75 7 THR B N 1
ATOM 1605 C CA . THR B 1 7 ? -7.211 25.875 35.531 1 36.75 7 THR B CA 1
ATOM 1606 C C . THR B 1 7 ? -7.391 25.094 34.219 1 36.75 7 THR B C 1
ATOM 1608 O O . THR B 1 7 ? -8.391 24.406 34.031 1 36.75 7 THR B O 1
ATOM 1611 N N . LEU B 1 8 ? -6.914 25.672 33.156 1 36.78 8 LEU B N 1
ATOM 1612 C CA . LEU B 1 8 ? -6.719 24.781 32 1 36.78 8 LEU B CA 1
ATOM 1613 C C . LEU B 1 8 ? -5.949 23.531 32.438 1 36.78 8 LEU B C 1
ATOM 1615 O O . LEU B 1 8 ? -4.75 23.594 32.688 1 36.78 8 LEU B O 1
ATOM 1619 N N . ALA B 1 9 ? -6.598 22.625 33.062 1 37.91 9 ALA B N 1
ATOM 1620 C CA . ALA B 1 9 ? -6.004 21.297 33.188 1 37.91 9 ALA B CA 1
ATOM 1621 C C . ALA B 1 9 ? -5.422 20.797 31.875 1 37.91 9 ALA B C 1
ATOM 1623 O O . ALA B 1 9 ? -6.164 20.484 30.953 1 37.91 9 ALA B O 1
ATOM 1624 N N . THR B 1 10 ? -4.223 21.156 31.594 1 39.12 10 THR B N 1
ATOM 1625 C CA . THR B 1 10 ? -3.502 20.484 30.516 1 39.12 10 THR B CA 1
ATOM 1626 C C . THR B 1 10 ? -3.42 18.984 30.766 1 39.12 10 THR B C 1
ATOM 1628 O O . THR B 1 10 ? -2.709 18.547 31.672 1 39.12 10 THR B O 1
ATOM 1631 N N . SER B 1 11 ? -4.398 18.312 30.75 1 39.25 11 SER B N 1
ATOM 1632 C CA . SER B 1 11 ? -4.055 16.891 30.672 1 39.25 11 SER B CA 1
ATOM 1633 C C . SER B 1 11 ? -2.885 16.656 29.719 1 39.25 11 SER B C 1
ATOM 1635 O O . SER B 1 11 ? -2.947 17.047 28.547 1 39.25 11 SER B O 1
ATOM 1637 N N . ALA B 1 12 ? -1.767 16.688 30.266 1 40 12 ALA B N 1
ATOM 1638 C CA . ALA B 1 12 ? -0.562 16.25 29.562 1 40 12 ALA B CA 1
ATOM 1639 C C . ALA B 1 12 ? -0.844 15.031 28.688 1 40 12 ALA B C 1
ATOM 1641 O O . ALA B 1 12 ? -0.905 13.906 29.188 1 40 12 ALA B O 1
ATOM 1642 N N . GLN B 1 13 ? -1.715 15.023 27.797 1 43.31 13 GLN B N 1
ATOM 1643 C CA . GLN B 1 13 ? -1.791 13.844 26.953 1 43.31 13 GLN B CA 1
ATOM 1644 C C . GLN B 1 13 ? -0.402 13.398 26.5 1 43.31 13 GLN B C 1
ATOM 1646 O O . GLN B 1 13 ? 0.398 14.203 26.031 1 43.31 13 GLN B O 1
ATOM 1651 N N . SER B 1 14 ? 0.132 12.469 27.25 1 44.09 14 SER B N 1
ATOM 1652 C CA . SER B 1 14 ? 1.431 11.859 27 1 44.09 14 SER B CA 1
ATOM 1653 C C . SER B 1 14 ? 1.708 11.75 25.5 1 44.09 14 SER B C 1
ATOM 1655 O O . SER B 1 14 ? 0.791 11.523 24.703 1 44.09 14 SER B O 1
ATOM 1657 N N . GLN B 1 15 ? 2.723 12.422 25.031 1 50.47 15 GLN B N 1
ATOM 1658 C CA . GLN B 1 15 ? 3.229 12.344 23.672 1 50.47 15 GLN B CA 1
ATOM 1659 C C . GLN B 1 15 ? 3.17 10.906 23.156 1 50.47 15 GLN B C 1
ATOM 1661 O O . GLN B 1 15 ? 3.561 9.969 23.844 1 50.47 15 GLN B O 1
ATOM 1666 N N . PRO B 1 16 ? 2.266 10.633 22.266 1 52.44 16 PRO B N 1
ATOM 1667 C CA . PRO B 1 16 ? 2.336 9.242 21.812 1 52.44 16 PRO B CA 1
ATOM 1668 C C . PRO B 1 16 ? 3.766 8.789 21.531 1 52.44 16 PRO B C 1
ATOM 1670 O O . PRO B 1 16 ? 4.516 9.484 20.844 1 52.44 16 PRO B O 1
ATOM 1673 N N . ILE B 1 17 ? 4.52 8.344 22.562 1 53.44 17 ILE B N 1
ATOM 1674 C CA . ILE B 1 17 ? 5.84 7.738 22.406 1 53.44 17 ILE B CA 1
ATOM 1675 C C . ILE B 1 17 ? 5.727 6.484 21.531 1 53.44 17 ILE B C 1
ATOM 1677 O O . ILE B 1 17 ? 4.816 5.676 21.719 1 53.44 17 ILE B O 1
ATOM 1681 N N . ILE B 1 18 ? 6.445 6.648 20.422 1 58.56 18 ILE B N 1
ATOM 1682 C CA . ILE B 1 18 ? 6.559 5.402 19.672 1 58.56 18 ILE B CA 1
ATOM 1683 C C . ILE B 1 18 ? 7.02 4.281 20.594 1 58.56 18 ILE B C 1
ATOM 1685 O O . ILE B 1 18 ? 8.016 4.43 21.312 1 58.56 18 ILE B O 1
ATOM 1689 N N . ASP B 1 19 ? 6.086 3.43 20.828 1 63.94 19 ASP B N 1
ATOM 1690 C CA . ASP B 1 19 ? 6.551 2.229 21.5 1 63.94 19 ASP B CA 1
ATOM 1691 C C . ASP B 1 19 ? 7.266 1.286 20.547 1 63.94 19 ASP B C 1
ATOM 1693 O O . ASP B 1 19 ? 6.629 0.458 19.891 1 63.94 19 ASP B O 1
ATOM 1697 N N . PHE B 1 20 ? 8.562 1.465 20.469 1 62.03 20 PHE B N 1
ATOM 1698 C CA . PHE B 1 20 ? 9.383 0.702 19.547 1 62.03 20 PHE B CA 1
ATOM 1699 C C . PHE B 1 20 ? 9.289 -0.791 19.844 1 62.03 20 PHE B C 1
ATOM 1701 O O . PHE B 1 20 ? 9.461 -1.616 18.938 1 62.03 20 PHE B O 1
ATOM 1708 N N . ASP B 1 21 ? 9 -1.019 21.078 1 63.31 21 ASP B N 1
ATOM 1709 C CA . ASP B 1 21 ? 8.914 -2.42 21.484 1 63.31 21 ASP B CA 1
ATOM 1710 C C . ASP B 1 21 ? 7.66 -3.08 20.922 1 63.31 21 ASP B C 1
ATOM 1712 O O . ASP B 1 21 ? 7.578 -4.309 20.844 1 63.31 21 ASP B O 1
ATOM 1716 N N . ALA B 1 22 ? 6.809 -2.236 20.484 1 71.38 22 ALA B N 1
ATOM 1717 C CA . ALA B 1 22 ? 5.543 -2.777 20.016 1 71.38 22 ALA B CA 1
ATOM 1718 C C . ALA B 1 22 ? 5.574 -3 18.5 1 71.38 22 ALA B C 1
ATOM 1720 O O . ALA B 1 22 ? 4.656 -3.594 17.938 1 71.38 22 ALA B O 1
ATOM 1721 N N . MET B 1 23 ? 6.758 -2.701 17.922 1 83.44 23 MET B N 1
ATOM 1722 C CA . MET B 1 23 ? 6.852 -2.875 16.484 1 83.44 23 MET B CA 1
ATOM 1723 C C . MET B 1 23 ? 7.066 -4.34 16.125 1 83.44 23 MET B C 1
ATOM 1725 O O . MET B 1 23 ? 7.773 -5.059 16.828 1 83.44 23 MET B O 1
ATOM 1729 N N . PRO B 1 24 ? 6.441 -4.715 15.148 1 89.19 24 PRO B N 1
ATOM 1730 C CA . PRO B 1 24 ? 6.613 -6.121 14.766 1 89.19 24 PRO B CA 1
ATOM 1731 C C . PRO B 1 24 ? 8.031 -6.438 14.305 1 89.19 24 PRO B C 1
ATOM 1733 O O . PRO B 1 24 ? 8.734 -5.559 13.797 1 89.19 24 PRO B O 1
ATOM 1736 N N . GLU B 1 25 ? 8.359 -7.699 14.5 1 89.88 25 GLU B N 1
ATOM 1737 C CA . GLU B 1 25 ? 9.625 -8.188 13.969 1 89.88 25 GLU B CA 1
ATOM 1738 C C . GLU B 1 25 ? 9.43 -8.891 12.625 1 89.88 25 GLU B C 1
ATOM 1740 O O . GLU B 1 25 ? 8.484 -9.664 12.461 1 89.88 25 GLU B O 1
ATOM 1745 N N . PRO B 1 26 ? 10.336 -8.547 11.727 1 93.75 26 PRO B N 1
ATOM 1746 C CA . PRO B 1 26 ? 10.234 -9.281 10.469 1 93.75 26 PRO B CA 1
ATOM 1747 C C . PRO B 1 26 ? 10.594 -10.758 10.617 1 93.75 26 PRO B C 1
ATOM 1749 O O . PRO B 1 26 ? 11.445 -11.109 11.438 1 93.75 26 PRO B O 1
ATOM 1752 N N . TYR B 1 27 ? 9.938 -11.602 9.859 1 93.25 27 TYR B N 1
ATOM 1753 C CA . TYR B 1 27 ? 10.281 -13.016 9.922 1 93.25 27 TYR B CA 1
ATOM 1754 C C . TYR B 1 27 ? 11.367 -13.359 8.898 1 93.25 27 TYR B C 1
ATOM 1756 O O . TYR B 1 27 ? 11.938 -14.453 8.938 1 93.25 27 TYR B O 1
ATOM 1764 N N . GLN B 1 28 ? 11.633 -12.461 7.98 1 96.19 28 GLN B N 1
ATOM 1765 C CA . GLN B 1 28 ? 12.688 -12.609 6.988 1 96.19 28 GLN B CA 1
ATOM 1766 C C . GLN B 1 28 ? 13.289 -11.258 6.613 1 96.19 28 GLN B C 1
ATOM 1768 O O . GLN B 1 28 ? 12.562 -10.266 6.504 1 96.19 28 GLN B O 1
ATOM 1773 N N . THR B 1 29 ? 14.594 -11.234 6.457 1 97.69 29 THR B N 1
ATOM 1774 C CA . THR B 1 29 ? 15.289 -10.07 5.93 1 97.69 29 THR B CA 1
ATOM 1775 C C . THR B 1 29 ? 16.328 -10.477 4.887 1 97.69 29 THR B C 1
ATOM 1777 O O . THR B 1 29 ? 16.984 -11.508 5.031 1 97.69 29 THR B O 1
ATOM 1780 N N . VAL B 1 30 ? 16.438 -9.617 3.865 1 98.31 30 VAL B N 1
ATOM 1781 C CA . VAL B 1 30 ? 17.5 -9.812 2.891 1 98.31 30 VAL B CA 1
ATOM 1782 C C . VAL B 1 30 ? 18.172 -8.477 2.572 1 98.31 30 VAL B C 1
ATOM 1784 O O . VAL B 1 30 ? 17.516 -7.426 2.646 1 98.31 30 VAL B O 1
ATOM 1787 N N . GLU B 1 31 ? 19.422 -8.562 2.232 1 97.62 31 GLU B N 1
ATOM 1788 C CA . GLU B 1 31 ? 20.141 -7.387 1.74 1 97.62 31 GLU B CA 1
ATOM 1789 C C . GLU B 1 31 ? 20.203 -7.375 0.215 1 97.62 31 GLU B C 1
ATOM 1791 O O . GLU B 1 31 ? 20.469 -8.406 -0.406 1 97.62 31 GLU B O 1
ATOM 1796 N N . ILE B 1 32 ? 19.953 -6.148 -0.303 1 97.75 32 ILE B N 1
ATOM 1797 C CA . ILE B 1 32 ? 19.953 -6.027 -1.757 1 97.75 32 ILE B CA 1
ATOM 1798 C C . ILE B 1 32 ? 20.234 -4.582 -2.154 1 97.75 32 ILE B C 1
ATOM 1800 O O . ILE B 1 32 ? 19.703 -3.648 -1.555 1 97.75 32 ILE B O 1
ATOM 1804 N N . ASP B 1 33 ? 21.109 -4.402 -3.158 1 96.81 33 ASP B N 1
ATOM 1805 C CA . ASP B 1 33 ? 21.312 -3.072 -3.725 1 96.81 33 ASP B CA 1
ATOM 1806 C C . ASP B 1 33 ? 20.312 -2.789 -4.844 1 96.81 33 ASP B C 1
ATOM 1808 O O . ASP B 1 33 ? 20.672 -2.801 -6.023 1 96.81 33 ASP B O 1
ATOM 1812 N N . LEU B 1 34 ? 19.078 -2.426 -4.422 1 97.31 34 LEU B N 1
ATOM 1813 C CA . LEU B 1 34 ? 17.938 -2.354 -5.332 1 97.31 34 LEU B CA 1
ATOM 1814 C C . LEU B 1 34 ? 18.047 -1.137 -6.246 1 97.31 34 LEU B C 1
ATOM 1816 O O . LEU B 1 34 ? 17.688 -1.201 -7.422 1 97.31 34 LEU B O 1
ATOM 1820 N N . ASP B 1 35 ? 18.578 -0.058 -5.762 1 95.38 35 ASP B N 1
ATOM 1821 C CA . ASP B 1 35 ? 18.625 1.149 -6.582 1 95.38 35 ASP B CA 1
ATOM 1822 C C . ASP B 1 35 ? 19.984 1.296 -7.262 1 95.38 35 ASP B C 1
ATOM 1824 O O . ASP B 1 35 ? 20.234 2.271 -7.977 1 95.38 35 ASP B O 1
ATOM 1828 N N . GLY B 1 36 ? 20.953 0.423 -6.973 1 94.12 36 GLY B N 1
ATOM 1829 C CA . GLY B 1 36 ? 22.234 0.351 -7.668 1 94.12 36 GLY B CA 1
ATOM 1830 C C . GLY B 1 36 ? 23.188 1.447 -7.254 1 94.12 36 GLY B C 1
ATOM 1831 O O . GLY B 1 36 ? 24.078 1.823 -8.023 1 94.12 36 GLY B O 1
ATOM 1832 N N . ASP B 1 37 ? 23.047 1.967 -6.102 1 93.69 37 ASP B N 1
ATOM 1833 C CA . ASP B 1 37 ? 23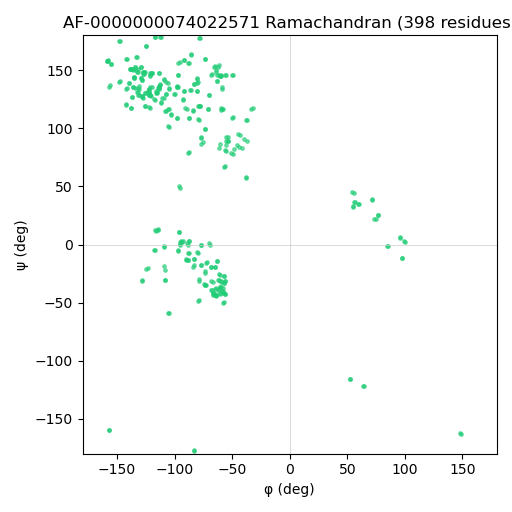.906 3.088 -5.723 1 93.69 37 ASP B CA 1
ATOM 1834 C C . ASP B 1 37 ? 25.156 2.605 -4.992 1 93.69 37 ASP B C 1
ATOM 1836 O O . ASP B 1 37 ? 25.922 3.412 -4.477 1 93.69 37 ASP B O 1
ATOM 1840 N N . GLY B 1 38 ? 25.281 1.308 -4.879 1 93.88 38 GLY B N 1
ATOM 1841 C CA . GLY B 1 38 ? 26.469 0.733 -4.266 1 93.88 38 GLY B CA 1
ATOM 1842 C C . GLY B 1 38 ? 26.266 0.386 -2.803 1 93.88 38 GLY B C 1
ATOM 1843 O O . GLY B 1 38 ? 27.141 -0.25 -2.189 1 93.88 38 GLY B O 1
ATOM 1844 N N . THR B 1 39 ? 25.172 0.866 -2.291 1 94.69 39 THR B N 1
ATOM 1845 C CA . THR B 1 39 ? 24.828 0.532 -0.913 1 94.69 39 THR B CA 1
ATOM 1846 C C . THR B 1 39 ? 23.562 -0.329 -0.858 1 94.69 39 THR B C 1
ATOM 1848 O O . THR B 1 39 ? 22.562 -0.001 -1.485 1 94.69 39 THR B O 1
ATOM 1851 N N . SER B 1 40 ? 23.656 -1.364 -0.011 1 96.19 40 SER B N 1
ATOM 1852 C CA . SER B 1 40 ? 22.516 -2.275 0.031 1 96.19 40 SER B CA 1
ATOM 1853 C C . SER B 1 40 ? 21.422 -1.745 0.943 1 96.19 40 SER B C 1
ATOM 1855 O O . SER B 1 40 ? 21.703 -1.194 2.01 1 96.19 40 SER B O 1
ATOM 1857 N N . GLU B 1 41 ? 20.219 -1.903 0.46 1 97.5 41 GLU B N 1
ATOM 1858 C CA . GLU B 1 41 ? 19.031 -1.758 1.311 1 97.5 41 GLU B CA 1
ATOM 1859 C C . GLU B 1 41 ? 18.703 -3.062 2.031 1 97.5 41 GLU B C 1
ATOM 1861 O O . GLU B 1 41 ? 19.281 -4.109 1.715 1 97.5 41 GLU B O 1
ATOM 1866 N N . VAL B 1 42 ? 17.906 -2.922 3.031 1 97.81 42 VAL B N 1
ATOM 1867 C CA . VAL B 1 42 ? 17.375 -4.094 3.717 1 97.81 42 VAL B CA 1
ATOM 1868 C C . VAL B 1 42 ? 15.891 -4.254 3.379 1 97.81 42 VAL B C 1
ATOM 1870 O O . VAL B 1 42 ? 15.086 -3.363 3.652 1 97.81 42 VAL B O 1
ATOM 1873 N N . ALA B 1 43 ? 15.594 -5.367 2.686 1 98.38 43 ALA B N 1
ATOM 1874 C CA . ALA B 1 43 ? 14.203 -5.758 2.504 1 98.38 43 ALA B CA 1
ATOM 1875 C C . ALA B 1 43 ? 13.742 -6.703 3.615 1 98.38 43 ALA B C 1
ATOM 1877 O O . ALA B 1 43 ? 14.445 -7.656 3.953 1 98.38 43 ALA B O 1
ATOM 1878 N N . SER B 1 44 ? 12.578 -6.395 4.191 1 97.94 44 SER B N 1
ATOM 1879 C CA . SER B 1 44 ? 12.055 -7.199 5.293 1 97.94 44 SER B CA 1
ATOM 1880 C C . SER B 1 44 ? 10.609 -7.613 5.039 1 97.94 44 SER B C 1
ATOM 1882 O O . SER B 1 44 ? 9.82 -6.828 4.508 1 97.94 44 SER B O 1
ATOM 1884 N N . ALA B 1 45 ? 10.297 -8.836 5.469 1 96.81 45 ALA B N 1
ATOM 1885 C CA . ALA B 1 45 ? 8.938 -9.359 5.324 1 96.81 45 ALA B CA 1
ATOM 1886 C C . ALA B 1 45 ? 8.273 -9.547 6.688 1 96.81 45 ALA B C 1
ATOM 1888 O O . ALA B 1 45 ? 8.906 -10.031 7.629 1 96.81 45 ALA B O 1
ATOM 1889 N N . PHE B 1 46 ? 7.047 -9.133 6.754 1 94.69 46 PHE B N 1
ATOM 1890 C CA . PHE B 1 46 ? 6.238 -9.219 7.961 1 94.69 46 PHE B CA 1
ATOM 1891 C C . PHE B 1 46 ? 4.922 -9.938 7.688 1 94.69 46 PHE B C 1
ATOM 1893 O O . PHE B 1 46 ? 4.375 -9.836 6.586 1 94.69 46 PHE B O 1
ATOM 1900 N N . THR B 1 47 ? 4.465 -10.617 8.719 1 92.81 47 THR B N 1
ATOM 1901 C CA . THR B 1 47 ? 3.086 -11.086 8.664 1 92.81 47 THR B CA 1
ATOM 1902 C C . THR B 1 47 ? 2.127 -10.016 9.172 1 92.81 47 THR B C 1
ATOM 1904 O O . THR B 1 47 ? 2.402 -9.352 10.18 1 92.81 47 THR B O 1
ATOM 1907 N N . LEU B 1 48 ? 1.067 -9.82 8.391 1 94.25 48 LEU B N 1
ATOM 1908 C CA . LEU B 1 48 ? 0.044 -8.898 8.859 1 94.25 48 LEU B CA 1
ATOM 1909 C C . LEU B 1 48 ? -1.187 -9.656 9.352 1 94.25 48 LEU B C 1
ATOM 1911 O O . LEU B 1 48 ? -1.606 -9.484 10.5 1 94.25 48 LEU B O 1
ATOM 1915 N N . ASN B 1 49 ? -1.782 -10.43 8.508 1 92.19 49 ASN B N 1
ATOM 1916 C CA . ASN B 1 49 ? -2.939 -11.242 8.859 1 92.19 49 ASN B CA 1
ATOM 1917 C C . ASN B 1 49 ? -3.098 -12.43 7.914 1 92.19 49 ASN B C 1
ATOM 1919 O O . ASN B 1 49 ? -2.131 -12.852 7.273 1 92.19 49 ASN B O 1
ATOM 1923 N N . ASP B 1 50 ? -4.297 -13.039 7.82 1 89.56 50 ASP B N 1
ATOM 1924 C CA . ASP B 1 50 ? -4.508 -14.281 7.082 1 89.56 50 ASP B CA 1
ATOM 1925 C C . ASP B 1 50 ? -4.562 -14.023 5.578 1 89.56 50 ASP B C 1
ATOM 1927 O O . ASP B 1 50 ? -4.645 -14.961 4.785 1 89.56 50 ASP B O 1
ATOM 1931 N N . ARG B 1 51 ? -4.434 -12.781 5.168 1 91.31 51 ARG B N 1
ATOM 1932 C CA . ARG B 1 51 ? -4.547 -12.5 3.742 1 91.31 51 ARG B CA 1
ATOM 1933 C C . ARG B 1 51 ? -3.348 -11.695 3.244 1 91.31 51 ARG B C 1
ATOM 1935 O O . ARG B 1 51 ? -2.951 -11.82 2.084 1 91.31 51 ARG B O 1
ATOM 1942 N N . PHE B 1 52 ? -2.84 -10.906 4.176 1 94.5 52 PHE B N 1
ATOM 1943 C CA . PHE B 1 52 ? -1.845 -9.953 3.707 1 94.5 52 PHE B CA 1
ATOM 1944 C C . PHE B 1 52 ? -0.565 -10.055 4.527 1 94.5 52 PHE B C 1
ATOM 1946 O O . PHE B 1 52 ? -0.607 -10.391 5.715 1 94.5 52 PHE B O 1
ATOM 1953 N N . GLY B 1 53 ? 0.518 -9.812 3.848 1 94.81 53 GLY B N 1
ATOM 1954 C CA . GLY B 1 53 ? 1.805 -9.5 4.449 1 94.81 53 GLY B CA 1
ATOM 1955 C C . GLY B 1 53 ? 2.303 -8.109 4.102 1 94.81 53 GLY B C 1
ATOM 1956 O O . GLY B 1 53 ? 1.603 -7.344 3.436 1 94.81 53 GLY B O 1
ATOM 1957 N N . ILE B 1 54 ? 3.457 -7.785 4.66 1 96.25 54 ILE B N 1
ATOM 1958 C CA . ILE B 1 54 ? 4.105 -6.508 4.387 1 96.25 54 ILE B CA 1
ATOM 1959 C C . ILE B 1 54 ? 5.559 -6.742 3.977 1 96.25 54 ILE B C 1
ATOM 1961 O O . ILE B 1 54 ? 6.242 -7.59 4.555 1 96.25 54 ILE B O 1
ATOM 1965 N N . VAL B 1 55 ? 5.965 -5.965 3.041 1 97.56 55 VAL B N 1
ATOM 1966 C CA . VAL B 1 55 ? 7.383 -5.898 2.697 1 97.56 55 VAL B CA 1
ATOM 1967 C C . VAL B 1 55 ? 7.879 -4.461 2.832 1 97.56 55 VAL B C 1
ATOM 1969 O O . VAL B 1 55 ? 7.227 -3.527 2.361 1 97.56 55 VAL B O 1
ATOM 1972 N N . THR B 1 56 ? 8.984 -4.316 3.512 1 97.38 56 THR B N 1
ATOM 1973 C CA . THR B 1 56 ? 9.625 -3.008 3.59 1 97.38 56 THR B CA 1
ATOM 1974 C C . THR B 1 56 ? 10.969 -3.02 2.879 1 97.38 56 THR B C 1
ATOM 1976 O O . THR B 1 56 ? 11.609 -4.066 2.768 1 97.38 56 THR B O 1
ATOM 1979 N N . ILE B 1 57 ? 11.297 -1.904 2.332 1 97.44 57 ILE B N 1
ATOM 1980 C CA . ILE B 1 57 ? 12.633 -1.636 1.796 1 97.44 57 ILE B CA 1
ATOM 1981 C C . ILE B 1 57 ? 13.227 -0.413 2.486 1 97.44 57 ILE B C 1
ATOM 1983 O O . ILE B 1 57 ? 12.695 0.692 2.381 1 97.44 57 ILE B O 1
ATOM 1987 N N . ARG B 1 58 ? 14.367 -0.649 3.178 1 96.75 58 ARG B N 1
ATOM 1988 C CA . ARG B 1 58 ? 14.953 0.435 3.957 1 96.75 58 ARG B CA 1
ATOM 1989 C C . ARG B 1 58 ? 16.453 0.553 3.689 1 96.75 58 ARG B C 1
ATOM 1991 O O . ARG B 1 58 ? 17.172 -0.448 3.697 1 96.75 58 ARG B O 1
ATOM 1998 N N . PRO B 1 59 ? 16.859 1.815 3.428 1 95.75 59 PRO B N 1
ATOM 1999 C CA . PRO B 1 59 ? 18.297 2.023 3.285 1 95.75 59 PRO B CA 1
ATOM 2000 C C . PRO B 1 59 ? 19.031 1.955 4.617 1 95.75 59 PRO B C 1
ATOM 2002 O O . PRO B 1 59 ? 18.406 2.02 5.68 1 95.75 59 PRO B O 1
ATOM 2005 N N . PRO B 1 60 ? 20.281 1.725 4.566 1 92.94 60 PRO B N 1
ATOM 2006 C CA . PRO B 1 60 ? 21.047 1.806 5.812 1 92.94 60 PRO B CA 1
ATOM 2007 C C . PRO B 1 60 ? 21.016 3.201 6.434 1 92.94 60 PRO B C 1
ATOM 2009 O O . PRO B 1 60 ? 20.812 4.191 5.723 1 92.94 60 PRO B O 1
ATOM 2012 N N . GLU B 1 61 ? 21.172 3.193 7.723 1 87.44 61 GLU B N 1
ATOM 2013 C CA . GLU B 1 61 ? 21.078 4.449 8.469 1 87.44 61 GLU B CA 1
ATOM 2014 C C . GLU B 1 61 ? 22.109 5.465 7.953 1 87.44 61 GLU B C 1
ATOM 2016 O O . GLU B 1 61 ? 21.828 6.664 7.922 1 87.44 61 GLU B O 1
ATOM 2021 N N . THR B 1 62 ? 23.141 4.934 7.652 1 88.12 62 THR B N 1
ATOM 2022 C CA . THR B 1 62 ? 24.203 5.82 7.18 1 88.12 62 THR B CA 1
ATOM 2023 C C . THR B 1 62 ? 24.531 5.531 5.719 1 88.12 62 THR B C 1
ATOM 2025 O O . THR B 1 62 ? 24.703 4.375 5.328 1 88.12 62 THR B O 1
ATOM 2028 N N . GLY B 1 63 ? 24.578 6.629 4.922 1 85.88 63 GLY B N 1
ATOM 2029 C CA . GLY B 1 63 ? 25.078 6.516 3.557 1 85.88 63 GLY B CA 1
ATOM 2030 C C . GLY B 1 63 ? 24 6.078 2.576 1 85.88 63 GLY B C 1
ATOM 2031 O O . GLY B 1 63 ? 24.25 6 1.371 1 85.88 63 GLY B O 1
ATOM 2032 N N . GLY B 1 64 ? 22.828 5.84 3.055 1 86.75 64 GLY B N 1
ATOM 2033 C CA . GLY B 1 64 ? 21.812 5.312 2.16 1 86.75 64 GLY B CA 1
ATOM 2034 C C . GLY B 1 64 ? 20.922 6.391 1.578 1 86.75 64 GLY B C 1
ATOM 2035 O O . GLY B 1 64 ? 20.859 7.504 2.1 1 86.75 64 GLY B O 1
ATOM 2036 N N . ASN B 1 65 ? 20.328 6.031 0.416 1 90.69 65 ASN B N 1
ATOM 2037 C CA . ASN B 1 65 ? 19.312 6.867 -0.215 1 90.69 65 ASN B CA 1
ATOM 2038 C C . ASN B 1 65 ? 17.953 6.691 0.452 1 90.69 65 ASN B C 1
ATOM 2040 O O . ASN B 1 65 ? 17.266 5.695 0.214 1 90.69 65 ASN B O 1
ATOM 2044 N N . TRP B 1 66 ? 17.531 7.633 1.158 1 90.31 66 TRP B N 1
ATOM 2045 C CA . TRP B 1 66 ? 16.312 7.484 1.962 1 90.31 66 TRP B CA 1
ATOM 2046 C C . TRP B 1 66 ? 15.07 7.668 1.106 1 90.31 66 TRP B C 1
ATOM 2048 O O . TRP B 1 66 ? 13.953 7.383 1.554 1 90.31 66 TRP B O 1
ATOM 2058 N N . ASN B 1 67 ? 15.188 8.039 -0.112 1 88.69 67 ASN B N 1
ATOM 2059 C CA . ASN B 1 67 ? 14.062 8.102 -1.032 1 88.69 67 ASN B CA 1
ATOM 2060 C C . ASN B 1 67 ? 13.484 6.719 -1.31 1 88.69 67 ASN B C 1
ATOM 2062 O O . ASN B 1 67 ? 12.336 6.598 -1.739 1 88.69 67 ASN B O 1
ATOM 2066 N N . ILE B 1 68 ? 14.266 5.695 -1.037 1 93.56 68 ILE B N 1
ATOM 2067 C CA . ILE B 1 68 ? 13.867 4.328 -1.366 1 93.56 68 ILE B CA 1
ATOM 2068 C C . ILE B 1 68 ? 13.078 3.727 -0.205 1 93.56 68 ILE B C 1
ATOM 2070 O O . ILE B 1 68 ? 12.469 2.666 -0.348 1 93.56 68 ILE B O 1
ATOM 2074 N N . ASP B 1 69 ? 13.133 4.406 0.991 1 94.25 69 ASP B N 1
ATOM 2075 C CA . ASP B 1 69 ? 12.422 3.898 2.16 1 94.25 69 ASP B CA 1
ATOM 2076 C C . ASP B 1 69 ? 10.922 3.781 1.884 1 94.25 69 ASP B C 1
ATOM 2078 O O . ASP B 1 69 ? 10.25 4.785 1.622 1 94.25 69 ASP B O 1
ATOM 2082 N N . ALA B 1 70 ? 10.359 2.521 1.922 1 95.25 70 ALA B N 1
ATOM 2083 C CA . ALA B 1 70 ? 8.969 2.297 1.552 1 95.25 70 ALA B CA 1
ATOM 2084 C C . ALA B 1 70 ? 8.445 0.993 2.148 1 95.25 70 ALA B C 1
ATOM 2086 O O . ALA B 1 70 ? 9.227 0.141 2.576 1 95.25 70 ALA B O 1
ATOM 2087 N N . ALA B 1 71 ? 7.215 0.91 2.268 1 96.56 71 ALA B N 1
ATOM 2088 C CA . ALA B 1 71 ? 6.496 -0.293 2.678 1 96.56 71 ALA B CA 1
ATOM 2089 C C . ALA B 1 71 ? 5.395 -0.642 1.678 1 96.56 71 ALA B C 1
ATOM 2091 O O . ALA B 1 71 ? 4.82 0.245 1.045 1 96.56 71 ALA B O 1
ATOM 2092 N N . PHE B 1 72 ? 5.137 -1.928 1.546 1 96.56 72 PHE B N 1
ATOM 2093 C CA . PHE B 1 72 ? 4.164 -2.414 0.574 1 96.56 72 PHE B CA 1
ATOM 2094 C C . PHE B 1 72 ? 3.326 -3.543 1.164 1 96.56 72 PHE B C 1
ATOM 2096 O O . PHE B 1 72 ? 3.848 -4.406 1.869 1 96.56 72 PHE B O 1
ATOM 2103 N N . VAL B 1 73 ? 2.055 -3.484 0.858 1 96.5 73 VAL B N 1
ATOM 2104 C CA . VAL B 1 73 ? 1.186 -4.617 1.159 1 96.5 73 VAL B CA 1
ATOM 2105 C C . VAL B 1 73 ? 1.341 -5.688 0.083 1 96.5 73 VAL B C 1
ATOM 2107 O O . VAL B 1 73 ? 1.332 -5.383 -1.112 1 96.5 73 VAL B O 1
ATOM 2110 N N . VAL B 1 74 ? 1.505 -6.879 0.515 1 96.69 74 VAL B N 1
ATOM 2111 C CA . VAL B 1 74 ? 1.608 -8.016 -0.394 1 96.69 74 VAL B CA 1
ATOM 2112 C C . VAL B 1 74 ? 0.708 -9.148 0.091 1 96.69 74 VAL B C 1
ATOM 2114 O O . VAL B 1 74 ? 0.28 -9.164 1.247 1 96.69 74 VAL B O 1
ATOM 2117 N N . PRO B 1 75 ? 0.406 -10.086 -0.846 1 95.19 75 PRO B N 1
ATOM 2118 C CA . PRO B 1 75 ? -0.348 -11.242 -0.349 1 95.19 75 PRO B CA 1
ATOM 2119 C C . PRO B 1 75 ? 0.437 -12.07 0.667 1 95.19 75 PRO B C 1
ATOM 2121 O O . PRO B 1 75 ? 1.665 -12.148 0.587 1 95.19 75 PRO B O 1
ATOM 2124 N N . ILE B 1 76 ? -0.297 -12.664 1.585 1 92 76 ILE B N 1
ATOM 2125 C CA . ILE B 1 76 ? 0.368 -13.555 2.533 1 92 76 ILE B CA 1
ATOM 2126 C C . ILE B 1 76 ? 1.009 -14.719 1.786 1 92 76 ILE B C 1
ATOM 2128 O O . ILE B 1 76 ? 0.47 -15.195 0.783 1 92 76 ILE B O 1
ATOM 2132 N N . ASN B 1 77 ? 2.111 -15.133 2.307 1 92.56 77 ASN B N 1
ATOM 2133 C CA . ASN B 1 77 ? 2.793 -16.281 1.716 1 92.56 77 ASN B CA 1
ATOM 2134 C C . ASN B 1 77 ? 2.574 -17.547 2.535 1 92.56 77 ASN B C 1
ATOM 2136 O O . ASN B 1 77 ? 3.074 -17.672 3.656 1 92.56 77 ASN B O 1
ATOM 2140 N N . LEU B 1 78 ? 1.857 -18.453 1.948 1 89.44 78 LEU B N 1
ATOM 2141 C CA . LEU B 1 78 ? 1.619 -19.734 2.578 1 89.44 78 LEU B CA 1
ATOM 2142 C C . LEU B 1 78 ? 2.27 -20.859 1.777 1 89.44 78 LEU B C 1
ATOM 2144 O O . LEU B 1 78 ? 1.889 -22.031 1.912 1 89.44 78 LEU B O 1
ATOM 2148 N N . SER B 1 79 ? 3.1 -20.438 0.877 1 88.75 79 SER B N 1
ATOM 2149 C CA . SER B 1 79 ? 3.828 -21.422 0.08 1 88.75 79 SER B CA 1
ATOM 2150 C C . SER B 1 79 ? 5.066 -21.922 0.817 1 88.75 79 SER B C 1
ATOM 2152 O O . SER B 1 79 ? 5.289 -21.578 1.977 1 88.75 79 SER B O 1
ATOM 2154 N N . ASP B 1 80 ? 5.836 -22.797 0.101 1 87.69 80 ASP B N 1
ATOM 2155 C CA . ASP B 1 80 ? 7.051 -23.344 0.695 1 87.69 80 ASP B CA 1
ATOM 2156 C C . ASP B 1 80 ? 8.281 -22.547 0.265 1 87.69 80 ASP B C 1
ATOM 2158 O O . ASP B 1 80 ? 9.414 -22.953 0.54 1 87.69 80 ASP B O 1
ATOM 2162 N N . PHE B 1 81 ? 8.094 -21.453 -0.338 1 90.62 81 PHE B N 1
ATOM 2163 C CA . PHE B 1 81 ? 9.188 -20.562 -0.716 1 90.62 81 PHE B CA 1
ATOM 2164 C C . PHE B 1 81 ? 9.359 -19.453 0.31 1 90.62 81 PHE B C 1
ATOM 2166 O O . PHE B 1 81 ? 8.383 -19 0.91 1 90.62 81 PHE B O 1
ATOM 2173 N N . ASP B 1 82 ? 10.602 -19.125 0.445 1 94.81 82 ASP B N 1
ATOM 2174 C CA . ASP B 1 82 ? 10.82 -17.891 1.189 1 94.81 82 ASP B CA 1
ATOM 2175 C C . ASP B 1 82 ? 10.141 -16.703 0.5 1 94.81 82 ASP B C 1
ATOM 2177 O O . ASP B 1 82 ? 10.062 -16.656 -0.729 1 94.81 82 ASP B O 1
ATOM 2181 N N . THR B 1 83 ? 9.68 -15.797 1.307 1 96.5 83 THR B N 1
ATOM 2182 C CA . THR B 1 83 ? 8.953 -14.656 0.749 1 96.5 83 THR B CA 1
ATOM 2183 C C . THR B 1 83 ? 9.883 -13.781 -0.085 1 96.5 83 THR B C 1
ATOM 2185 O O . THR B 1 83 ? 9.492 -13.289 -1.146 1 96.5 83 THR B O 1
ATOM 2188 N N . LEU B 1 84 ? 11.078 -13.562 0.401 1 98.69 84 LEU B N 1
ATOM 2189 C CA . LEU B 1 84 ? 12 -12.633 -0.257 1 98.69 84 LEU B CA 1
ATOM 2190 C C . LEU B 1 84 ? 13.203 -13.375 -0.833 1 98.69 84 LEU B C 1
ATOM 2192 O O . LEU B 1 84 ? 13.75 -14.273 -0.186 1 98.69 84 LEU B O 1
ATOM 2196 N N . GLU B 1 85 ? 13.531 -12.961 -2.002 1 98.56 85 GLU B N 1
ATOM 2197 C CA . GLU B 1 85 ? 14.742 -13.469 -2.656 1 98.56 85 GLU B CA 1
ATOM 2198 C C . GLU B 1 85 ? 15.5 -12.344 -3.348 1 98.56 85 GLU B C 1
ATOM 2200 O O . GLU B 1 85 ? 14.977 -11.695 -4.258 1 98.56 85 GLU B O 1
ATOM 2205 N N . ALA B 1 86 ? 16.703 -12.078 -2.916 1 98.5 86 ALA B N 1
ATOM 2206 C CA . ALA B 1 86 ? 17.594 -11.141 -3.602 1 98.5 86 ALA B CA 1
ATOM 2207 C C . ALA B 1 86 ? 18.25 -11.797 -4.816 1 98.5 86 ALA B C 1
ATOM 2209 O O . ALA B 1 86 ? 19 -12.758 -4.676 1 98.5 86 ALA B O 1
ATOM 2210 N N . LEU B 1 87 ? 17.984 -11.234 -5.922 1 98.06 87 LEU B N 1
ATOM 2211 C CA . LEU B 1 87 ? 18.531 -11.805 -7.145 1 98.06 87 LEU B CA 1
ATOM 2212 C C . LEU B 1 87 ? 19.922 -11.242 -7.438 1 98.06 87 LEU B C 1
ATOM 2214 O O . LEU B 1 87 ? 20.219 -10.102 -7.086 1 98.06 87 LEU B O 1
ATOM 2218 N N . PRO B 1 88 ? 20.719 -11.969 -8.18 1 96.38 88 PRO B N 1
ATOM 2219 C CA . PRO B 1 88 ? 22.094 -11.523 -8.453 1 96.38 88 PRO B CA 1
ATOM 2220 C C . PRO B 1 88 ? 22.141 -10.281 -9.344 1 96.38 88 PRO B C 1
ATOM 2222 O O . PRO B 1 88 ? 23.125 -9.539 -9.32 1 96.38 88 PRO B O 1
ATOM 2225 N N . ASN B 1 89 ? 21.125 -9.977 -10.055 1 96.44 89 ASN B N 1
ATOM 2226 C CA . ASN B 1 89 ? 21.125 -8.836 -10.961 1 96.44 89 ASN B CA 1
ATOM 2227 C C . ASN B 1 89 ? 20.672 -7.559 -10.266 1 96.44 89 ASN B C 1
ATOM 2229 O O . ASN B 1 89 ? 20.484 -6.523 -10.906 1 96.44 89 ASN B O 1
ATOM 2233 N N . GLY B 1 90 ? 20.375 -7.719 -9.062 1 96.81 90 GLY B N 1
ATOM 2234 C CA . GLY B 1 90 ? 20.016 -6.539 -8.297 1 96.81 90 GLY B CA 1
ATOM 2235 C C . GLY B 1 90 ? 18.516 -6.371 -8.125 1 96.81 90 GLY B C 1
ATOM 2236 O O . GLY B 1 90 ? 18.062 -5.402 -7.52 1 96.81 90 GLY B O 1
ATOM 2237 N N . ASN B 1 91 ? 17.766 -7.312 -8.641 1 98.38 91 ASN B N 1
ATOM 2238 C CA . ASN B 1 91 ? 16.312 -7.258 -8.477 1 98.38 91 ASN B CA 1
ATOM 2239 C C . ASN B 1 91 ? 15.859 -8.023 -7.234 1 98.38 91 ASN B C 1
ATOM 2241 O O . ASN B 1 91 ? 16.609 -8.844 -6.699 1 98.38 91 ASN B O 1
ATOM 2245 N N . LEU B 1 92 ? 14.719 -7.691 -6.793 1 98.81 92 LEU B N 1
ATOM 2246 C CA . LEU B 1 92 ? 14.078 -8.375 -5.672 1 98.81 92 LEU B CA 1
ATOM 2247 C C . LEU B 1 92 ? 12.922 -9.234 -6.152 1 98.81 92 LEU B C 1
ATOM 2249 O O . LEU B 1 92 ? 12.078 -8.781 -6.93 1 98.81 92 LEU B O 1
ATOM 2253 N N . ARG B 1 93 ? 12.922 -10.445 -5.742 1 98.75 93 ARG B N 1
ATOM 2254 C CA . ARG B 1 93 ? 11.758 -11.297 -5.992 1 98.75 93 ARG B CA 1
ATOM 2255 C C . ARG B 1 93 ? 10.93 -11.484 -4.727 1 98.75 93 ARG B C 1
ATOM 2257 O O . ARG B 1 93 ? 11.477 -11.695 -3.643 1 98.75 93 ARG B O 1
ATOM 2264 N N . ILE B 1 94 ? 9.602 -11.344 -4.848 1 98.56 94 ILE B N 1
ATOM 2265 C CA . ILE B 1 94 ? 8.664 -11.547 -3.75 1 98.56 94 ILE B CA 1
ATOM 2266 C C . ILE B 1 94 ? 7.734 -12.719 -4.07 1 98.56 94 ILE B C 1
ATOM 2268 O O . ILE B 1 94 ? 7.023 -12.695 -5.074 1 98.56 94 ILE B O 1
ATOM 2272 N N . HIS B 1 95 ? 7.711 -13.672 -3.17 1 97.31 95 HIS B N 1
ATOM 2273 C CA . HIS B 1 95 ? 6.945 -14.898 -3.389 1 97.31 95 HIS B CA 1
ATOM 2274 C C . HIS B 1 95 ? 5.723 -14.953 -2.479 1 97.31 95 HIS B C 1
ATOM 2276 O O . HIS B 1 95 ? 5.789 -14.539 -1.318 1 97.31 95 HIS B O 1
ATOM 2282 N N . TRP B 1 96 ? 4.648 -15.469 -3.041 1 94.81 96 TRP B N 1
ATOM 2283 C CA . TRP B 1 96 ? 3.506 -15.891 -2.236 1 94.81 96 TRP B CA 1
ATOM 2284 C C . TRP B 1 96 ? 2.797 -17.078 -2.877 1 94.81 96 TRP B C 1
ATOM 2286 O O . TRP B 1 96 ? 3.209 -17.562 -3.936 1 94.81 96 TRP B O 1
ATOM 2296 N N . GLY B 1 97 ? 1.854 -17.578 -2.221 1 92.19 97 GLY B N 1
ATOM 2297 C CA . GLY B 1 97 ? 1.085 -18.719 -2.699 1 92.19 97 GLY B CA 1
ATOM 2298 C C . GLY B 1 97 ? 0.59 -19.625 -1.58 1 92.19 97 GLY B C 1
ATOM 2299 O O . GLY B 1 97 ? 0.396 -19.172 -0.451 1 92.19 97 GLY B O 1
ATOM 2300 N N . CYS B 1 98 ? 0.253 -20.766 -2.057 1 87.94 98 CYS B N 1
ATOM 2301 C CA . CYS B 1 98 ? -0.275 -21.719 -1.087 1 87.94 98 CYS B CA 1
ATOM 2302 C C . CYS B 1 98 ? 0.193 -23.125 -1.401 1 87.94 98 CYS B C 1
ATOM 2304 O O . CYS B 1 98 ? -0.045 -23.641 -2.498 1 87.94 98 CYS B O 1
ATOM 2306 N N . PHE B 1 99 ? 0.861 -23.562 -0.354 1 83.06 99 PHE B N 1
ATOM 2307 C CA . PHE B 1 99 ? 1.263 -24.969 -0.481 1 83.06 99 PHE B CA 1
ATOM 2308 C C . PHE B 1 99 ? 0.13 -25.891 -0.064 1 83.06 99 PHE B C 1
ATOM 2310 O O . PHE B 1 99 ? -0.264 -25.922 1.104 1 83.06 99 PHE B O 1
ATOM 2317 N N . ALA B 1 100 ? -0.456 -26.688 -0.902 1 72 100 ALA B N 1
ATOM 2318 C CA . ALA B 1 100 ? -1.46 -27.719 -0.699 1 72 100 ALA B CA 1
ATOM 2319 C C . ALA B 1 100 ? -2.736 -27.141 -0.097 1 72 100 ALA B C 1
ATOM 2321 O O . ALA B 1 100 ? -3.26 -27.672 0.889 1 72 100 ALA B O 1
ATOM 2322 N N . CYS B 1 101 ? -3.037 -25.938 -0.49 1 73.19 101 CYS B N 1
ATOM 2323 C CA . CYS B 1 101 ? -4.34 -25.406 -0.119 1 73.19 101 CYS B CA 1
ATOM 2324 C C . CYS B 1 101 ? -5.453 -26.062 -0.931 1 73.19 101 CYS B C 1
ATOM 2326 O O . CYS B 1 101 ? -5.656 -25.719 -2.098 1 73.19 101 CYS B O 1
ATOM 2328 N N . GLY B 1 102 ? -6.102 -27.016 -0.332 1 71.56 102 GLY B N 1
ATOM 2329 C CA . GLY B 1 102 ? -7.152 -27.734 -1.027 1 71.56 102 GLY B CA 1
ATOM 2330 C C . GLY B 1 102 ? -6.645 -28.531 -2.209 1 71.56 102 GLY B C 1
ATOM 2331 O O . GLY B 1 102 ? -5.715 -29.328 -2.07 1 71.56 102 GLY B O 1
ATOM 2332 N N . ARG B 1 103 ? -7.27 -28.141 -3.355 1 76.19 103 ARG B N 1
ATOM 2333 C CA . ARG B 1 103 ? -7.008 -28.844 -4.613 1 76.19 103 ARG B CA 1
ATOM 2334 C C . ARG B 1 103 ? -5.758 -28.297 -5.289 1 76.19 103 ARG B C 1
ATOM 2336 O O . ARG B 1 103 ? -5.117 -29 -6.078 1 76.19 103 ARG B O 1
ATOM 2343 N N . THR B 1 104 ? -5.402 -27.062 -4.844 1 77.12 104 THR B N 1
ATOM 2344 C CA . THR B 1 104 ? -4.402 -26.406 -5.676 1 77.12 104 THR B CA 1
ATOM 2345 C C . THR B 1 104 ? -3.135 -26.109 -4.875 1 77.12 104 THR B C 1
ATOM 2347 O O . THR B 1 104 ? -3.195 -25.922 -3.66 1 77.12 104 THR B O 1
ATOM 2350 N N . HIS B 1 105 ? -2.043 -26.406 -5.504 1 84.25 105 HIS B N 1
ATOM 2351 C CA . HIS B 1 105 ? -0.734 -25.922 -5.082 1 84.25 105 HIS B CA 1
ATOM 2352 C C . HIS B 1 105 ? -0.235 -24.812 -6.008 1 84.25 105 HIS B C 1
ATOM 2354 O O . HIS B 1 105 ? -0.136 -25.016 -7.223 1 84.25 105 HIS B O 1
ATOM 2360 N N . ASN B 1 106 ? -0.085 -23.672 -5.414 1 89.31 106 ASN B N 1
ATOM 2361 C CA . ASN B 1 106 ? 0.387 -22.625 -6.316 1 89.31 106 ASN B CA 1
ATOM 2362 C C . ASN B 1 106 ? 1.543 -21.828 -5.703 1 89.31 106 ASN B C 1
ATOM 2364 O O . ASN B 1 106 ? 1.699 -21.797 -4.48 1 89.31 106 ASN B O 1
ATOM 2368 N N . HIS B 1 107 ? 2.354 -21.359 -6.602 1 92.62 107 HIS B N 1
ATOM 2369 C CA . HIS B 1 107 ? 3.445 -20.438 -6.316 1 92.62 107 HIS B CA 1
ATOM 2370 C C . HIS B 1 107 ? 3.43 -19.25 -7.277 1 92.62 107 HIS B C 1
ATOM 2372 O O . HIS B 1 107 ? 3.33 -19.438 -8.492 1 92.62 107 HIS B O 1
ATOM 2378 N N . ARG B 1 108 ? 3.471 -18.141 -6.637 1 95.94 108 ARG B N 1
ATOM 2379 C CA . ARG B 1 108 ? 3.496 -16.906 -7.418 1 95.94 108 ARG B CA 1
ATOM 2380 C C . ARG B 1 108 ? 4.629 -15.992 -6.965 1 95.94 108 ARG B C 1
ATOM 2382 O O . ARG B 1 108 ? 5.059 -16.047 -5.809 1 95.94 108 ARG B O 1
ATOM 2389 N N . SER B 1 109 ? 5.082 -15.18 -7.93 1 98 109 SER B N 1
ATOM 2390 C CA . SER B 1 109 ? 6.086 -14.188 -7.551 1 98 109 SER B CA 1
ATOM 2391 C C . SER B 1 109 ? 6.07 -12.992 -8.5 1 98 109 SER B C 1
ATOM 2393 O O . SER B 1 109 ? 5.609 -13.102 -9.641 1 98 109 SER B O 1
ATOM 2395 N N . VAL B 1 110 ? 6.531 -11.93 -7.973 1 98.56 110 VAL B N 1
ATOM 2396 C CA . VAL B 1 110 ? 6.828 -10.773 -8.805 1 98.56 110 VAL B CA 1
ATOM 2397 C C . VAL B 1 110 ? 8.312 -10.422 -8.688 1 98.56 110 VAL B C 1
ATOM 2399 O O . VAL B 1 110 ? 8.945 -10.703 -7.668 1 98.56 110 VAL B O 1
ATOM 2402 N N . THR B 1 111 ? 8.828 -9.93 -9.773 1 98.62 111 THR B N 1
ATOM 2403 C CA . THR B 1 111 ? 10.172 -9.352 -9.781 1 98.62 111 THR B CA 1
ATOM 2404 C C . THR B 1 111 ? 10.102 -7.832 -9.703 1 98.62 111 THR B C 1
ATOM 2406 O O . THR B 1 111 ? 9.367 -7.199 -10.461 1 98.62 111 THR B O 1
ATOM 2409 N N . VAL B 1 112 ? 10.836 -7.277 -8.797 1 98.62 112 VAL B N 1
ATOM 2410 C CA . VAL B 1 112 ? 10.773 -5.844 -8.516 1 98.62 112 VAL B CA 1
ATOM 2411 C C . VAL B 1 112 ? 12.117 -5.195 -8.844 1 98.62 112 VAL B C 1
ATOM 2413 O O . VAL B 1 112 ? 13.172 -5.711 -8.469 1 98.62 112 VAL B O 1
ATOM 2416 N N . ASP B 1 113 ? 12.078 -4.133 -9.578 1 98.06 113 ASP B N 1
ATOM 2417 C CA . ASP B 1 113 ? 13.211 -3.27 -9.891 1 98.06 113 ASP B CA 1
ATOM 2418 C C . ASP B 1 113 ? 12.953 -1.838 -9.422 1 98.06 113 ASP B C 1
ATOM 2420 O O . ASP B 1 113 ? 11.805 -1.418 -9.297 1 98.06 113 ASP B O 1
ATOM 2424 N N . TRP B 1 114 ? 14.039 -1.206 -9 1 96.62 114 TRP B N 1
ATOM 2425 C CA . TRP B 1 114 ? 13.938 0.216 -8.695 1 96.62 114 TRP B CA 1
ATOM 2426 C C . TRP B 1 114 ? 14.18 1.063 -9.938 1 96.62 114 TRP B C 1
ATOM 2428 O O . TRP B 1 114 ? 15.305 1.151 -10.422 1 96.62 114 TRP B O 1
ATOM 2438 N N . ARG B 1 115 ? 13.117 1.65 -10.398 1 91.69 115 ARG B N 1
ATOM 2439 C CA . ARG B 1 115 ? 13.148 2.445 -11.617 1 91.69 115 ARG B CA 1
ATOM 2440 C C . ARG B 1 115 ? 12.367 3.744 -11.453 1 91.69 115 ARG B C 1
ATOM 2442 O O . ARG B 1 115 ? 11.273 3.744 -10.883 1 91.69 115 ARG B O 1
ATOM 2449 N N . ASP B 1 116 ? 12.984 4.832 -11.938 1 90.81 116 ASP B N 1
ATOM 2450 C CA . ASP B 1 116 ? 12.328 6.137 -11.891 1 90.81 116 ASP B CA 1
ATOM 2451 C C . ASP B 1 116 ? 11.906 6.484 -10.461 1 90.81 116 ASP B C 1
ATOM 2453 O O . ASP B 1 116 ? 10.789 6.961 -10.234 1 90.81 116 ASP B O 1
ATOM 2457 N N . ASP B 1 117 ? 12.672 6.027 -9.539 1 90.38 117 ASP B N 1
ATOM 2458 C CA . ASP B 1 117 ? 12.578 6.375 -8.125 1 90.38 117 ASP B CA 1
ATOM 2459 C C . ASP B 1 117 ? 11.383 5.688 -7.473 1 90.38 117 ASP B C 1
ATOM 2461 O O . ASP B 1 117 ? 10.812 6.207 -6.512 1 90.38 117 ASP B O 1
ATOM 2465 N N . ILE B 1 118 ? 10.945 4.652 -8.062 1 92.62 118 ILE B N 1
ATOM 2466 C CA . ILE B 1 118 ? 9.883 3.879 -7.438 1 92.62 118 ILE B CA 1
ATOM 2467 C C . ILE B 1 118 ? 10.172 2.387 -7.582 1 92.62 118 ILE B C 1
ATOM 2469 O O . ILE B 1 118 ? 10.898 1.977 -8.492 1 92.62 118 ILE B O 1
ATOM 2473 N N . ALA B 1 119 ? 9.703 1.581 -6.633 1 95.56 119 ALA B N 1
ATOM 2474 C CA . ALA B 1 119 ? 9.734 0.127 -6.77 1 95.56 119 ALA B CA 1
ATOM 2475 C C . ALA B 1 119 ? 8.734 -0.35 -7.816 1 95.56 119 ALA B C 1
ATOM 2477 O O . ALA B 1 119 ? 7.523 -0.272 -7.605 1 95.56 119 ALA B O 1
ATOM 2478 N N . GLN B 1 120 ? 9.273 -0.936 -8.859 1 97.12 120 GLN B N 1
ATOM 2479 C CA . GLN B 1 120 ? 8.422 -1.325 -9.977 1 97.12 120 GLN B CA 1
ATOM 2480 C C . GLN B 1 120 ? 8.367 -2.844 -10.125 1 97.12 120 GLN B C 1
ATOM 2482 O O . GLN B 1 120 ? 9.398 -3.516 -10.07 1 97.12 120 GLN B O 1
ATOM 2487 N N . VAL B 1 121 ? 7.168 -3.348 -10.328 1 97.94 121 VAL B N 1
ATOM 2488 C CA . VAL B 1 121 ? 7.004 -4.742 -10.727 1 97.94 121 VAL B CA 1
ATOM 2489 C C . VAL B 1 121 ? 7.305 -4.898 -12.211 1 97.94 121 VAL B C 1
ATOM 2491 O O . VAL B 1 121 ? 6.613 -4.324 -13.055 1 97.94 121 VAL B O 1
ATOM 2494 N N . ILE B 1 122 ? 8.289 -5.688 -12.547 1 98.38 122 ILE B N 1
ATOM 2495 C CA . ILE B 1 122 ? 8.719 -5.762 -13.938 1 98.38 122 ILE B CA 1
ATOM 2496 C C . ILE B 1 122 ? 8.508 -7.18 -14.469 1 98.38 122 ILE B C 1
ATOM 2498 O O . ILE B 1 122 ? 8.695 -7.441 -15.656 1 98.38 122 ILE B O 1
ATOM 2502 N N . GLY B 1 123 ? 8.094 -8.07 -13.617 1 98.31 123 GLY B N 1
ATOM 2503 C CA . GLY B 1 123 ? 7.848 -9.445 -14.023 1 98.31 123 GLY B CA 1
ATOM 2504 C C . GLY B 1 123 ? 6.906 -10.18 -13.086 1 98.31 123 GLY B C 1
ATOM 2505 O O . GLY B 1 123 ? 6.734 -9.789 -11.93 1 98.31 123 GLY B O 1
ATOM 2506 N N . TYR B 1 124 ? 6.316 -11.211 -13.562 1 98.19 124 TYR B N 1
ATOM 2507 C CA . TYR B 1 124 ? 5.395 -12.07 -12.828 1 98.19 124 TYR B CA 1
ATOM 2508 C C . TYR B 1 124 ? 5.59 -13.531 -13.219 1 98.19 124 TYR B C 1
ATOM 2510 O O . TYR B 1 124 ? 5.789 -13.844 -14.398 1 98.19 124 TYR B O 1
ATOM 2518 N N . ASP B 1 125 ? 5.637 -14.367 -12.203 1 97.75 125 ASP B N 1
ATOM 2519 C CA . ASP B 1 125 ? 5.676 -15.812 -12.43 1 97.75 125 ASP B CA 1
ATOM 2520 C C . ASP B 1 125 ? 4.637 -16.531 -11.578 1 97.75 125 ASP B C 1
ATOM 2522 O O . ASP B 1 125 ? 4.453 -16.203 -10.406 1 97.75 125 ASP B O 1
ATOM 2526 N N . ASP B 1 126 ? 3.953 -17.406 -12.203 1 95.38 126 ASP B N 1
ATOM 2527 C CA . ASP B 1 126 ? 2.957 -18.234 -11.531 1 95.38 126 ASP B CA 1
ATOM 2528 C C . ASP B 1 126 ? 3.125 -19.719 -11.906 1 95.38 126 ASP B C 1
ATOM 2530 O O . ASP B 1 126 ? 3.422 -20.031 -13.062 1 95.38 126 ASP B O 1
ATOM 2534 N N . THR B 1 127 ? 3.066 -20.594 -10.938 1 93 127 THR B N 1
ATOM 2535 C CA . THR B 1 127 ? 2.9 -22.016 -11.156 1 93 127 THR B CA 1
ATOM 2536 C C . THR B 1 127 ? 1.669 -22.547 -10.414 1 93 127 THR B C 1
ATOM 2538 O O . THR B 1 127 ? 1.454 -22.203 -9.25 1 93 127 THR B O 1
ATOM 2541 N N . TYR B 1 128 ? 0.891 -23.281 -11.164 1 87.62 128 TYR B N 1
ATOM 2542 C CA . TYR B 1 128 ? -0.353 -23.859 -10.664 1 87.62 128 TYR B CA 1
ATOM 2543 C C . TYR B 1 128 ? -0.381 -25.359 -10.883 1 87.62 128 TYR B C 1
ATOM 2545 O O . TYR B 1 128 ? -0.236 -25.844 -12.016 1 87.62 128 TYR B O 1
ATOM 2553 N N . ALA B 1 129 ? -0.482 -26.031 -9.766 1 86.5 129 ALA B N 1
ATOM 2554 C CA . ALA B 1 129 ? -0.608 -27.484 -9.844 1 86.5 129 ALA B CA 1
ATOM 2555 C C . ALA B 1 129 ? -1.993 -27.953 -9.398 1 86.5 129 ALA B C 1
ATOM 2557 O O . ALA B 1 129 ? -2.432 -27.625 -8.289 1 86.5 129 ALA B O 1
ATOM 2558 N N . ASP B 1 130 ? -2.654 -28.609 -10.258 1 83.88 130 ASP B N 1
ATOM 2559 C CA . ASP B 1 130 ? -3.922 -29.266 -9.93 1 83.88 130 ASP B CA 1
ATOM 2560 C C . ASP B 1 130 ? -3.699 -30.688 -9.43 1 83.88 130 ASP B C 1
ATOM 2562 O O . ASP B 1 130 ? -3.305 -31.562 -10.203 1 83.88 130 ASP B O 1
ATOM 2566 N N . ARG B 1 131 ? -4.043 -30.922 -8.266 1 82.44 131 ARG B N 1
ATOM 2567 C CA . ARG B 1 131 ? -3.738 -32.219 -7.652 1 82.44 131 ARG B CA 1
ATOM 2568 C C . ARG B 1 131 ? -4.719 -33.281 -8.117 1 82.44 131 ARG B C 1
ATOM 2570 O O . ARG B 1 131 ? -4.402 -34.469 -8.094 1 82.44 131 ARG B O 1
ATOM 2577 N N . LEU B 1 132 ? -5.926 -32.844 -8.43 1 81.25 132 LEU B N 1
ATOM 2578 C CA . LEU B 1 132 ? -6.918 -33.812 -8.883 1 81.25 132 LEU B CA 1
ATOM 2579 C C . LEU B 1 132 ? -6.504 -34.438 -10.211 1 81.25 132 LEU B C 1
ATOM 2581 O O . LEU B 1 132 ? -6.637 -35.656 -10.398 1 81.25 132 LEU B O 1
ATOM 2585 N N . PHE B 1 133 ? -5.938 -33.656 -11.062 1 81.69 133 PHE B N 1
ATOM 2586 C CA . PHE B 1 133 ? -5.605 -34.125 -12.398 1 81.69 133 PHE B CA 1
ATOM 2587 C C . PHE B 1 133 ? -4.098 -34.281 -12.562 1 81.69 133 PHE B C 1
ATOM 2589 O O . PHE B 1 133 ? -3.617 -34.656 -13.633 1 81.69 133 PHE B O 1
ATOM 2596 N N . ALA B 1 134 ? -3.369 -33.938 -11.523 1 82 134 ALA B N 1
ATOM 2597 C CA . ALA B 1 134 ? -1.909 -34 -11.531 1 82 134 ALA B CA 1
ATOM 2598 C C . ALA B 1 134 ? -1.335 -33.188 -12.68 1 82 134 ALA B C 1
ATOM 2600 O O . ALA B 1 134 ? -0.463 -33.656 -13.414 1 82 134 ALA B O 1
ATOM 2601 N N . ALA B 1 135 ? -1.924 -32.125 -12.961 1 86.88 135 ALA B N 1
ATOM 2602 C CA . ALA B 1 135 ? -1.511 -31.219 -14.039 1 86.88 135 ALA B CA 1
ATOM 2603 C C . ALA B 1 135 ? -0.84 -29.969 -13.484 1 86.88 135 ALA B C 1
ATOM 2605 O O . ALA B 1 135 ? -1.25 -29.453 -12.445 1 86.88 135 ALA B O 1
ATOM 2606 N N . VAL B 1 136 ? 0.195 -29.594 -14.172 1 90 136 VAL B N 1
ATOM 2607 C CA . VAL B 1 136 ? 0.927 -28.406 -13.75 1 90 136 VAL B CA 1
ATOM 2608 C C . VAL B 1 136 ? 0.932 -27.375 -14.883 1 90 136 VAL B C 1
ATOM 2610 O O . VAL B 1 136 ? 1.249 -27.703 -16.031 1 90 136 VAL B O 1
ATOM 2613 N N . PHE B 1 137 ? 0.538 -26.172 -14.539 1 91.81 137 PHE B N 1
ATOM 2614 C CA . PHE B 1 137 ? 0.546 -25.047 -15.477 1 91.81 137 PHE B CA 1
ATOM 2615 C C . PHE B 1 137 ? 1.415 -23.922 -14.945 1 91.81 137 PHE B C 1
ATOM 2617 O O . PHE B 1 137 ? 1.526 -23.719 -13.734 1 91.81 137 PHE B O 1
ATOM 2624 N N . SER B 1 138 ? 1.993 -23.25 -15.859 1 95.69 138 SER B N 1
ATOM 2625 C CA . SER B 1 138 ? 2.758 -22.078 -15.445 1 95.69 138 SER B CA 1
ATOM 2626 C C . SER B 1 138 ? 2.537 -20.906 -16.406 1 95.69 138 SER B C 1
ATOM 2628 O O . SER B 1 138 ? 2.188 -21.109 -17.562 1 95.69 138 SER B O 1
ATOM 2630 N N . CYS B 1 139 ? 2.635 -19.719 -15.938 1 97.12 139 CYS B N 1
ATOM 2631 C CA . CYS B 1 139 ? 2.535 -18.469 -16.688 1 97.12 139 CYS B CA 1
ATOM 2632 C C . CYS B 1 139 ? 3.613 -17.484 -16.25 1 97.12 139 CYS B C 1
ATOM 2634 O O . CYS B 1 139 ? 3.766 -17.203 -15.07 1 97.12 139 CYS B O 1
ATOM 2636 N N . SER B 1 140 ? 4.371 -16.969 -17.188 1 98.31 140 SER B N 1
ATOM 2637 C CA . SER B 1 140 ? 5.398 -15.953 -16.953 1 98.31 140 SER B CA 1
ATOM 2638 C C . SER B 1 140 ? 5.145 -14.703 -17.797 1 98.31 140 SER B C 1
ATOM 2640 O O . SER B 1 140 ? 4.812 -14.797 -18.969 1 98.31 140 SER B O 1
ATOM 2642 N N . VAL B 1 141 ? 5.258 -13.555 -17.156 1 98.5 141 VAL B N 1
ATOM 2643 C CA . VAL B 1 141 ? 5.02 -12.297 -17.859 1 98.5 141 VAL B CA 1
ATOM 2644 C C . VAL B 1 141 ? 6.223 -11.375 -17.688 1 98.5 141 VAL B C 1
ATOM 2646 O O . VAL B 1 141 ? 6.73 -11.203 -16.578 1 98.5 141 VAL B O 1
ATOM 2649 N N . ASN B 1 142 ? 6.719 -10.828 -18.766 1 98.62 142 ASN B N 1
ATOM 2650 C CA . ASN B 1 142 ? 7.684 -9.734 -18.781 1 98.62 142 ASN B CA 1
ATOM 2651 C C . ASN B 1 142 ? 6.996 -8.383 -19 1 98.62 142 ASN B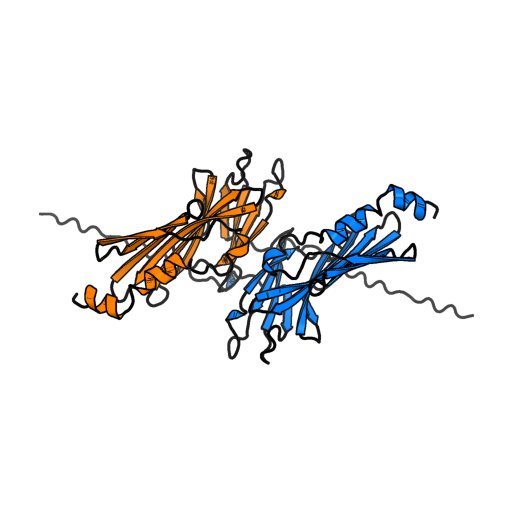 C 1
ATOM 2653 O O . ASN B 1 142 ? 6.621 -8.055 -20.125 1 98.62 142 ASN B O 1
ATOM 2657 N N . PHE B 1 143 ? 6.938 -7.578 -18 1 98 143 PHE B N 1
ATOM 2658 C CA . PHE B 1 143 ? 6.172 -6.34 -18.094 1 98 143 PHE B CA 1
ATOM 2659 C C . PHE B 1 143 ? 6.992 -5.246 -18.766 1 98 143 PHE B C 1
ATOM 2661 O O . PHE B 1 143 ? 6.473 -4.168 -19.062 1 98 143 PHE B O 1
ATOM 2668 N N . LEU B 1 144 ? 8.273 -5.512 -18.906 1 97.62 144 LEU B N 1
ATOM 2669 C CA . LEU B 1 144 ? 9.07 -4.531 -19.641 1 97.62 144 LEU B CA 1
ATOM 2670 C C . LEU B 1 144 ? 8.773 -4.609 -21.141 1 97.62 144 LEU B C 1
ATOM 2672 O O . LEU B 1 144 ? 8.734 -3.586 -21.828 1 97.62 144 LEU B O 1
ATOM 2676 N N . THR B 1 145 ? 8.508 -5.801 -21.625 1 97.81 145 THR B N 1
ATOM 2677 C CA . THR B 1 145 ? 8.32 -6.004 -23.047 1 97.81 145 THR B CA 1
ATOM 2678 C C . THR B 1 145 ? 6.852 -6.285 -23.359 1 97.81 145 THR B C 1
ATOM 2680 O O . THR B 1 145 ? 6.398 -6.066 -24.484 1 97.81 145 THR B O 1
ATOM 2683 N N . GLY B 1 146 ? 6.129 -6.902 -22.422 1 98.06 146 GLY B N 1
ATOM 2684 C CA . GLY B 1 146 ? 4.746 -7.305 -22.641 1 98.06 146 GLY B CA 1
ATOM 2685 C C . GLY B 1 146 ? 4.605 -8.75 -23.078 1 98.06 146 GLY B C 1
ATOM 2686 O O . GLY B 1 146 ? 3.504 -9.203 -23.391 1 98.06 146 GLY B O 1
ATOM 2687 N N . ASP B 1 147 ? 5.727 -9.477 -23.078 1 98.38 147 ASP B N 1
ATOM 2688 C CA . ASP B 1 147 ? 5.695 -10.883 -23.484 1 98.38 147 ASP B CA 1
ATOM 2689 C C . ASP B 1 147 ? 5.203 -11.766 -22.344 1 98.38 147 ASP B C 1
ATOM 2691 O O . ASP B 1 147 ? 5.512 -11.516 -21.172 1 98.38 147 ASP B O 1
ATOM 2695 N N . ALA B 1 148 ? 4.457 -12.758 -22.672 1 98.44 148 ALA B N 1
ATOM 2696 C CA . ALA B 1 148 ? 4.008 -13.75 -21.719 1 98.44 148 ALA B CA 1
ATOM 2697 C C . ALA B 1 148 ? 4.145 -15.164 -22.281 1 98.44 148 ALA B C 1
ATOM 2699 O O . ALA B 1 148 ? 4.008 -15.375 -23.484 1 98.44 148 ALA B O 1
ATOM 2700 N N . ILE B 1 149 ? 4.484 -16.141 -21.438 1 98.19 149 ILE B N 1
ATOM 2701 C CA . ILE B 1 149 ? 4.609 -17.531 -21.828 1 98.19 149 ILE B CA 1
ATOM 2702 C C . ILE B 1 149 ? 3.779 -18.406 -20.891 1 98.19 149 ILE B C 1
ATOM 2704 O O . ILE B 1 149 ? 3.887 -18.281 -19.656 1 98.19 149 ILE B O 1
ATOM 2708 N N . VAL B 1 150 ? 2.938 -19.203 -21.438 1 96.69 150 VAL B N 1
ATOM 2709 C CA . VAL B 1 150 ? 2.15 -20.172 -20.688 1 96.69 150 VAL B CA 1
ATOM 2710 C C . VAL B 1 150 ? 2.568 -21.578 -21.062 1 96.69 150 VAL B C 1
ATOM 2712 O O . VAL B 1 150 ? 2.711 -21.906 -22.234 1 96.69 150 VAL B O 1
ATOM 2715 N N . VAL B 1 151 ? 2.734 -22.359 -20.047 1 94.75 151 VAL B N 1
ATOM 2716 C CA . VAL B 1 151 ? 3.182 -23.734 -20.281 1 94.75 151 VAL B CA 1
ATOM 2717 C C . VAL B 1 151 ? 2.246 -24.719 -19.562 1 94.75 151 VAL B C 1
ATOM 2719 O O . VAL B 1 151 ? 1.902 -24.516 -18.406 1 94.75 151 VAL B O 1
ATOM 2722 N N . ALA B 1 152 ? 1.782 -25.641 -20.266 1 90 152 ALA B N 1
ATOM 2723 C CA . ALA B 1 152 ? 1.127 -26.812 -19.703 1 90 152 ALA B CA 1
ATOM 2724 C C . ALA B 1 152 ? 2.033 -28.031 -19.797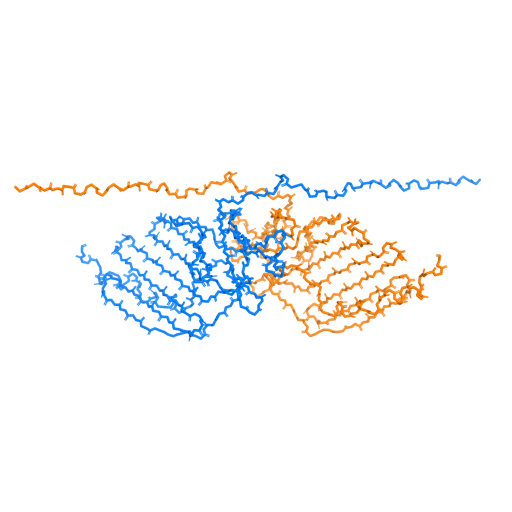 1 90 152 ALA B C 1
ATOM 2726 O O . ALA B 1 152 ? 2.092 -28.703 -20.828 1 90 152 ALA B O 1
ATOM 2727 N N . ASP B 1 153 ? 2.609 -28.328 -18.719 1 85.5 153 ASP B N 1
ATOM 2728 C CA . ASP B 1 153 ? 3.713 -29.281 -18.719 1 85.5 153 ASP B CA 1
ATOM 2729 C C . ASP B 1 153 ? 3.225 -30.688 -19.062 1 85.5 153 ASP B C 1
ATOM 2731 O O . ASP B 1 153 ? 3.859 -31.391 -19.859 1 85.5 153 ASP B O 1
ATOM 2735 N N . ASP B 1 154 ? 2.129 -31.094 -18.609 1 82.38 154 ASP B N 1
ATOM 2736 C CA . ASP B 1 154 ? 1.706 -32.469 -18.719 1 82.38 154 ASP B CA 1
ATOM 2737 C C . ASP B 1 154 ? 1.197 -32.812 -20.125 1 82.38 154 ASP B C 1
ATOM 2739 O O . ASP B 1 154 ? 1.079 -33.969 -20.5 1 82.38 154 ASP B O 1
ATOM 2743 N N . ILE B 1 155 ? 0.88 -31.766 -20.906 1 80.81 155 ILE B N 1
ATOM 2744 C CA . ILE B 1 155 ? 0.465 -32.031 -22.281 1 80.81 155 ILE B CA 1
ATOM 2745 C C . ILE B 1 155 ? 1.466 -31.406 -23.25 1 80.81 155 ILE B C 1
ATOM 2747 O O . ILE B 1 155 ? 1.163 -31.219 -24.438 1 80.81 155 ILE B O 1
ATOM 2751 N N . ASP B 1 156 ? 2.561 -31 -22.828 1 83.31 156 ASP B N 1
ATOM 2752 C CA . ASP B 1 156 ? 3.672 -30.453 -23.594 1 83.31 156 ASP B CA 1
ATOM 2753 C C . ASP B 1 156 ? 3.213 -29.281 -24.469 1 83.31 156 ASP B C 1
ATOM 2755 O O . ASP B 1 156 ? 3.469 -29.266 -25.672 1 83.31 156 ASP B O 1
ATOM 2759 N N . GLU B 1 157 ? 2.471 -28.422 -23.953 1 89.38 157 GLU B N 1
ATOM 2760 C CA . GLU B 1 157 ? 2.002 -27.25 -24.672 1 89.38 157 GLU B CA 1
ATOM 2761 C C . GLU B 1 157 ? 2.65 -25.969 -24.109 1 89.38 157 GLU B C 1
ATOM 2763 O O . GLU B 1 157 ? 2.756 -25.812 -22.891 1 89.38 157 GLU B O 1
ATOM 2768 N N . THR B 1 158 ? 3.217 -25.281 -25.031 1 95 158 THR B N 1
ATOM 2769 C CA . THR B 1 158 ? 3.742 -23.953 -24.734 1 95 158 THR B CA 1
ATOM 2770 C C . THR B 1 158 ? 3.102 -22.891 -25.625 1 95 158 THR B C 1
ATOM 2772 O O . THR B 1 158 ? 3.061 -23.047 -26.859 1 95 158 THR B O 1
ATOM 2775 N N . ARG B 1 159 ? 2.619 -21.891 -25.031 1 95.88 159 ARG B N 1
ATOM 2776 C CA . ARG B 1 159 ? 2.01 -20.797 -25.781 1 95.88 159 ARG B CA 1
ATOM 2777 C C . ARG B 1 159 ? 2.703 -19.469 -25.484 1 95.88 159 ARG B C 1
ATOM 2779 O O . ARG B 1 159 ? 2.875 -19.094 -24.328 1 95.88 159 ARG B O 1
ATOM 2786 N N . GLU B 1 160 ? 3.072 -18.781 -26.547 1 97.5 160 GLU B N 1
ATOM 2787 C CA . GLU B 1 160 ? 3.57 -17.422 -26.438 1 97.5 160 GLU B CA 1
ATOM 2788 C C . GLU B 1 160 ? 2.441 -16.406 -26.594 1 97.5 160 GLU B C 1
ATOM 2790 O O . GLU B 1 160 ? 1.697 -16.453 -27.578 1 97.5 160 GLU B O 1
ATOM 2795 N N . LEU B 1 161 ? 2.354 -15.57 -25.594 1 97.75 161 LEU B N 1
ATOM 2796 C CA . LEU B 1 161 ? 1.287 -14.578 -25.578 1 97.75 161 LEU B CA 1
ATOM 2797 C C . LEU B 1 161 ? 1.857 -13.172 -25.422 1 97.75 161 LEU B C 1
ATOM 2799 O O . LEU B 1 161 ? 3.072 -13 -25.297 1 97.75 161 LEU B O 1
ATOM 2803 N N . ALA B 1 162 ? 0.925 -12.203 -25.609 1 97.56 162 ALA B N 1
ATOM 2804 C CA . ALA B 1 162 ? 1.287 -10.805 -25.406 1 97.56 162 ALA B CA 1
ATOM 2805 C C . ALA B 1 162 ? 0.247 -10.086 -24.547 1 97.56 162 ALA B C 1
ATOM 2807 O O . ALA B 1 162 ? -0.918 -10.492 -24.516 1 97.56 162 ALA B O 1
ATOM 2808 N N . THR B 1 163 ? 0.731 -9.133 -23.812 1 97.62 163 THR B N 1
ATOM 2809 C CA . THR B 1 163 ? -0.151 -8.266 -23.031 1 97.62 163 THR B CA 1
ATOM 2810 C C . THR B 1 163 ? 0.245 -6.801 -23.188 1 97.62 163 THR B C 1
ATOM 2812 O O . THR B 1 163 ? 1.421 -6.488 -23.391 1 97.62 163 THR B O 1
ATOM 2815 N N . ASP B 1 164 ? -0.725 -5.98 -23.031 1 96.5 164 ASP B N 1
ATOM 2816 C CA . ASP B 1 164 ? -0.465 -4.543 -23.078 1 96.5 164 ASP B CA 1
ATOM 2817 C C . ASP B 1 164 ? -0.077 -4.016 -21.703 1 96.5 164 ASP B C 1
ATOM 2819 O O . ASP B 1 164 ? 0.401 -2.885 -21.578 1 96.5 164 ASP B O 1
ATOM 2823 N N . THR B 1 165 ? -0.198 -4.883 -20.734 1 94.69 165 THR B N 1
ATOM 2824 C CA . THR B 1 165 ? 0.199 -4.473 -19.391 1 94.69 165 THR B CA 1
ATOM 2825 C C . THR B 1 165 ? 1.714 -4.312 -19.297 1 94.69 165 THR B C 1
ATOM 2827 O O . THR B 1 165 ? 2.465 -5.188 -19.734 1 94.69 165 THR B O 1
ATOM 2830 N N . ARG B 1 166 ? 2.051 -3.074 -18.766 1 96.38 166 ARG B N 1
ATOM 2831 C CA . ARG B 1 166 ? 3.467 -2.783 -18.562 1 96.38 166 ARG B CA 1
ATOM 2832 C C . ARG B 1 166 ? 3.797 -2.693 -17.078 1 96.38 166 ARG B C 1
ATOM 2834 O O . ARG B 1 166 ? 2.953 -2.992 -16.219 1 96.38 166 ARG B O 1
ATOM 2841 N N . SER B 1 167 ? 5.07 -2.467 -16.844 1 96.56 167 SER B N 1
ATOM 2842 C CA . SER B 1 167 ? 5.504 -2.375 -15.453 1 96.56 167 SER B CA 1
ATOM 2843 C C . SER B 1 167 ? 4.621 -1.417 -14.664 1 96.56 167 SER B C 1
ATOM 2845 O O . SER B 1 167 ? 4.09 -0.45 -15.219 1 96.56 167 SER B O 1
ATOM 2847 N N . TYR B 1 168 ? 4.418 -1.706 -13.43 1 94.31 168 TYR B N 1
ATOM 2848 C CA . TYR B 1 168 ? 3.57 -0.91 -12.555 1 94.31 168 TYR B CA 1
ATOM 2849 C C . TYR B 1 168 ? 4.16 -0.839 -11.148 1 94.31 168 TYR B C 1
ATOM 2851 O O . TYR B 1 168 ? 5.004 -1.659 -10.781 1 94.31 168 TYR B O 1
ATOM 2859 N N . PRO B 1 169 ? 3.732 0.176 -10.352 1 94.38 169 PRO B N 1
ATOM 2860 C CA . PRO B 1 169 ? 4.285 0.314 -9 1 94.38 169 PRO B CA 1
ATOM 2861 C C . PRO B 1 169 ? 3.955 -0.878 -8.109 1 94.38 169 PRO B C 1
ATOM 2863 O O . PRO B 1 169 ? 2.848 -1.415 -8.172 1 94.38 169 PRO B O 1
ATOM 2866 N N . LEU B 1 170 ? 4.93 -1.271 -7.309 1 95.88 170 LEU B N 1
ATOM 2867 C CA . LEU B 1 170 ? 4.719 -2.363 -6.363 1 95.88 170 LEU B CA 1
ATOM 2868 C C . LEU B 1 170 ? 3.549 -2.059 -5.434 1 95.88 170 LEU B C 1
ATOM 2870 O O . LEU B 1 170 ? 2.871 -2.975 -4.965 1 95.88 170 LEU B O 1
ATOM 2874 N N . SER B 1 171 ? 3.244 -0.827 -5.18 1 91.88 171 SER B N 1
ATOM 2875 C CA . SER B 1 171 ? 2.139 -0.432 -4.312 1 91.88 171 SER B CA 1
ATOM 2876 C C . SER B 1 171 ? 0.8 -0.892 -4.883 1 91.88 171 SER B C 1
ATOM 2878 O O . SER B 1 171 ? -0.195 -0.967 -4.16 1 91.88 171 SER B O 1
ATOM 2880 N N . ASP B 1 172 ? 0.83 -1.274 -6.148 1 90.69 172 ASP B N 1
ATOM 2881 C CA . ASP B 1 172 ? -0.413 -1.674 -6.805 1 90.69 172 ASP B CA 1
ATOM 2882 C C . ASP B 1 172 ? -0.596 -3.189 -6.758 1 90.69 172 ASP B C 1
ATOM 2884 O O . ASP B 1 172 ? -1.611 -3.711 -7.219 1 90.69 172 ASP B O 1
ATOM 2888 N N . LEU B 1 173 ? 0.338 -3.852 -6.168 1 92.44 173 LEU B N 1
ATOM 2889 C CA . LEU B 1 173 ? 0.252 -5.309 -6.156 1 92.44 173 LEU B CA 1
ATOM 2890 C C . LEU B 1 173 ? -0.97 -5.773 -5.371 1 92.44 173 LEU B C 1
ATOM 2892 O O . LEU B 1 173 ? -1.664 -6.703 -5.785 1 92.44 173 LEU B O 1
ATOM 2896 N N . GLY B 1 174 ? -1.176 -5.09 -4.18 1 80 174 GLY B N 1
ATOM 2897 C CA . GLY B 1 174 ? -2.357 -5.387 -3.385 1 80 174 GLY B CA 1
ATOM 2898 C C . GLY B 1 174 ? -2.523 -6.867 -3.096 1 80 174 GLY B C 1
ATOM 2899 O O . GLY B 1 174 ? -1.638 -7.492 -2.51 1 80 174 GLY B O 1
ATOM 2900 N N . ASP B 1 175 ? -3.654 -7.41 -3.664 1 75.31 175 ASP B N 1
ATOM 2901 C CA . ASP B 1 175 ? -4.004 -8.789 -3.348 1 75.31 175 ASP B CA 1
ATOM 2902 C C . ASP B 1 175 ? -3.312 -9.766 -4.301 1 75.31 175 ASP B C 1
ATOM 2904 O O . ASP B 1 175 ? -3.473 -10.984 -4.18 1 75.31 175 ASP B O 1
ATOM 2908 N N . GLY B 1 176 ? -2.525 -9.258 -5.156 1 78.5 176 GLY B N 1
ATOM 2909 C CA . GLY B 1 176 ? -1.713 -10.125 -6.004 1 78.5 176 GLY B CA 1
ATOM 2910 C C . GLY B 1 176 ? -2.52 -10.859 -7.055 1 78.5 176 GLY B C 1
ATOM 2911 O O . GLY B 1 176 ? -2.266 -12.031 -7.328 1 78.5 176 GLY B O 1
ATOM 2912 N N . HIS B 1 177 ? -3.465 -10.125 -7.574 1 79.25 177 HIS B N 1
ATOM 2913 C CA . HIS B 1 177 ? -4.301 -10.766 -8.586 1 79.25 177 HIS B CA 1
ATOM 2914 C C . HIS B 1 177 ? -3.473 -11.211 -9.781 1 79.25 177 HIS B C 1
ATOM 2916 O O . HIS B 1 177 ? -2.506 -10.547 -10.156 1 79.25 177 HIS B O 1
ATOM 2922 N N . LEU B 1 178 ? -3.91 -12.32 -10.305 1 87.75 178 LEU B N 1
ATOM 2923 C CA . LEU B 1 178 ? -3.295 -12.844 -11.523 1 87.75 178 LEU B CA 1
ATOM 2924 C C . LEU B 1 178 ? -3.41 -11.828 -12.664 1 87.75 178 LEU B C 1
ATOM 2926 O O . LEU B 1 178 ? -4.48 -11.258 -12.891 1 87.75 178 LEU B O 1
ATOM 2930 N N . PRO B 1 179 ? -2.248 -11.648 -13.367 1 94.75 179 PRO B N 1
ATOM 2931 C CA . PRO B 1 179 ? -2.395 -10.859 -14.594 1 94.75 179 PRO B CA 1
ATOM 2932 C C . PRO B 1 179 ? -3.443 -11.43 -15.547 1 94.75 179 PRO B C 1
ATOM 2934 O O . PRO B 1 179 ? -3.568 -12.648 -15.672 1 94.75 179 PRO B O 1
ATOM 2937 N N . GLN B 1 180 ? -4.094 -10.539 -16.203 1 94.44 180 GLN B N 1
ATOM 2938 C CA . GLN B 1 180 ? -5.203 -10.945 -17.062 1 94.44 180 GLN B CA 1
ATOM 2939 C C . GLN B 1 180 ? -4.738 -11.938 -18.125 1 94.44 180 GLN B C 1
ATOM 2941 O O . GLN B 1 180 ? -5.449 -12.891 -18.438 1 94.44 180 GLN B O 1
ATOM 2946 N N . VAL B 1 181 ? -3.58 -11.734 -18.688 1 96.81 181 VAL B N 1
ATOM 2947 C CA . VAL B 1 181 ? -3.059 -12.602 -19.734 1 96.81 181 VAL B CA 1
ATOM 2948 C C . VAL B 1 181 ? -2.928 -14.031 -19.203 1 96.81 181 VAL B C 1
ATOM 2950 O O . VAL B 1 181 ? -3.152 -14.992 -19.938 1 96.81 181 VAL B O 1
ATOM 2953 N N . CYS B 1 182 ? -2.643 -14.148 -17.922 1 95.88 182 CYS B N 1
ATOM 2954 C CA . CYS B 1 182 ? -2.506 -15.461 -17.312 1 95.88 182 CYS B CA 1
ATOM 2955 C C . CYS B 1 182 ? -3.873 -16.078 -17.016 1 95.88 182 CYS B C 1
ATOM 2957 O O . CYS B 1 182 ? -4.129 -17.234 -17.359 1 95.88 182 CYS B O 1
ATOM 2959 N N . SER B 1 183 ? -4.711 -15.266 -16.406 1 92.88 183 SER B N 1
ATOM 2960 C CA . SER B 1 183 ? -6.031 -15.773 -16.047 1 92.88 183 SER B CA 1
ATOM 2961 C C . SER B 1 183 ? -6.801 -16.203 -17.297 1 92.88 183 SER B C 1
ATOM 2963 O O . SER B 1 183 ? -7.445 -17.266 -17.297 1 92.88 183 SER B O 1
ATOM 2965 N N . THR B 1 184 ? -6.715 -15.445 -18.266 1 93.25 184 THR B N 1
ATOM 2966 C CA . THR B 1 184 ? -7.379 -15.773 -19.531 1 93.25 184 THR B CA 1
ATOM 2967 C C . THR B 1 184 ? -6.789 -17.047 -20.141 1 93.25 184 THR B C 1
ATOM 2969 O O . THR B 1 184 ? -7.527 -17.906 -20.625 1 93.25 184 THR B O 1
ATOM 2972 N N . ALA B 1 185 ? -5.527 -17.141 -20.125 1 92.12 185 ALA B N 1
ATOM 2973 C CA . ALA B 1 185 ? -4.863 -18.312 -20.688 1 92.12 185 ALA B CA 1
ATOM 2974 C C . ALA B 1 185 ? -5.289 -19.594 -19.953 1 92.12 185 ALA B C 1
ATOM 2976 O O . ALA B 1 185 ? -5.465 -20.641 -20.578 1 92.12 185 ALA B O 1
ATOM 2977 N N . TYR B 1 186 ? -5.473 -19.438 -18.672 1 89.62 186 TYR B N 1
ATOM 2978 C CA . TYR B 1 186 ? -5.805 -20.609 -17.859 1 89.62 186 TYR B CA 1
ATOM 2979 C C . TYR B 1 186 ? -7.238 -21.047 -18.094 1 89.62 186 TYR B C 1
ATOM 2981 O O . TYR B 1 186 ? -7.605 -22.188 -17.781 1 89.62 186 TYR B O 1
ATOM 2989 N N . GLU B 1 187 ? -8.016 -20.172 -18.531 1 88 187 GLU B N 1
ATOM 2990 C CA . GLU B 1 187 ? -9.406 -20.516 -18.797 1 88 187 GLU B CA 1
ATOM 2991 C C . GLU B 1 187 ? -9.508 -21.688 -19.766 1 88 187 GLU B C 1
ATOM 2993 O O . GLU B 1 187 ? -10.477 -22.453 -19.719 1 88 187 GLU B O 1
ATOM 2998 N N . ARG B 1 188 ? -8.609 -21.797 -20.609 1 86.19 188 ARG B N 1
ATOM 2999 C CA . ARG B 1 188 ? -8.586 -22.891 -21.562 1 86.19 188 ARG B CA 1
ATOM 3000 C C . ARG B 1 188 ? -8.469 -24.234 -20.844 1 86.19 188 ARG B C 1
ATOM 3002 O O . ARG B 1 188 ? -9 -25.25 -21.312 1 86.19 188 ARG B O 1
ATOM 3009 N N . TYR B 1 189 ? -7.82 -24.219 -19.703 1 84.88 189 TYR B N 1
ATOM 3010 C CA . TYR B 1 189 ? -7.547 -25.469 -19 1 84.88 189 TYR B CA 1
ATOM 3011 C C . TYR B 1 189 ? -8.609 -25.734 -17.938 1 84.88 189 TYR B C 1
ATOM 3013 O O . TYR B 1 189 ? -8.281 -26.016 -16.781 1 84.88 189 TYR B O 1
ATOM 3021 N N . ASN B 1 190 ? -9.805 -25.641 -18.344 1 83.25 190 ASN B N 1
ATOM 3022 C CA . ASN B 1 190 ? -10.93 -25.891 -17.453 1 83.25 190 ASN B CA 1
ATOM 3023 C C . ASN B 1 190 ? -11.164 -27.391 -17.266 1 83.25 190 ASN B C 1
ATOM 3025 O O . ASN B 1 190 ? -10.43 -28.219 -17.812 1 83.25 190 ASN B O 1
ATOM 3029 N N . ASP B 1 191 ? -12.148 -27.703 -16.422 1 80.88 191 ASP B N 1
ATOM 3030 C CA . ASP B 1 191 ? -12.383 -29.094 -16.047 1 80.88 191 ASP B CA 1
ATOM 3031 C C . ASP B 1 191 ? -12.641 -29.969 -17.266 1 80.88 191 ASP B C 1
ATOM 3033 O O . ASP B 1 191 ? -12.203 -31.109 -17.328 1 80.88 191 ASP B O 1
ATOM 3037 N N . ASP B 1 192 ? -13.391 -29.438 -18.156 1 81.44 192 ASP B N 1
ATOM 3038 C CA . ASP B 1 192 ? -13.672 -30.188 -19.375 1 81.44 192 ASP B CA 1
ATOM 3039 C C . ASP B 1 192 ? -12.383 -30.547 -20.109 1 81.44 192 ASP B C 1
ATOM 3041 O O . ASP B 1 192 ? -12.203 -31.703 -20.531 1 81.44 192 ASP B O 1
ATOM 3045 N N . PHE B 1 193 ? -11.594 -29.609 -20.312 1 83.5 193 PHE B N 1
ATOM 3046 C CA . PHE B 1 193 ? -10.305 -29.812 -20.953 1 83.5 193 PHE B CA 1
ATOM 3047 C C . PHE B 1 193 ? -9.484 -30.859 -20.188 1 83.5 193 PHE B C 1
ATOM 3049 O O . PHE B 1 193 ? -8.898 -31.75 -20.797 1 83.5 193 PHE B O 1
ATOM 3056 N N . MET B 1 194 ? -9.531 -30.75 -18.875 1 82.19 194 MET B N 1
ATOM 3057 C CA . MET B 1 194 ? -8.742 -31.641 -18.031 1 82.19 194 MET B CA 1
ATOM 3058 C C . MET B 1 194 ? -9.234 -33.094 -18.141 1 82.19 194 MET B C 1
ATOM 3060 O O . MET B 1 194 ? -8.422 -34 -18.219 1 82.19 194 MET B O 1
ATOM 3064 N N . HIS B 1 195 ? -10.461 -33.25 -18.125 1 82.38 195 HIS B N 1
ATOM 3065 C CA . HIS B 1 195 ? -11.023 -34.562 -18.25 1 82.38 195 HIS B CA 1
ATOM 3066 C C . HIS B 1 195 ? -10.656 -35.188 -19.594 1 82.38 195 HIS B C 1
ATOM 3068 O O . HIS B 1 195 ? -10.391 -36.406 -19.672 1 82.38 195 HIS B O 1
ATOM 3074 N N . GLU B 1 196 ? -10.688 -34.375 -20.469 1 81.5 196 GLU B N 1
ATOM 3075 C CA . GLU B 1 196 ? -10.391 -34.844 -21.812 1 81.5 196 GLU B CA 1
ATOM 3076 C C . GLU B 1 196 ? -8.93 -35.281 -21.938 1 81.5 196 GLU B C 1
ATOM 3078 O O . GLU B 1 196 ? -8.617 -36.25 -22.625 1 81.5 196 GLU B O 1
ATOM 3083 N N . HIS B 1 197 ? -8.141 -34.625 -21.219 1 79.94 197 HIS B N 1
ATOM 3084 C CA . HIS B 1 197 ? -6.719 -34.844 -21.484 1 79.94 197 HIS B CA 1
ATOM 3085 C C . HIS B 1 197 ? -6.07 -35.656 -20.344 1 79.94 197 HIS B C 1
ATOM 3087 O O . HIS B 1 197 ? -4.996 -36.219 -20.531 1 79.94 197 HIS B O 1
ATOM 3093 N N . PHE B 1 198 ? -6.695 -35.656 -19.125 1 74.12 198 PHE B N 1
ATOM 3094 C CA . PHE B 1 198 ? -6.008 -36.281 -18 1 74.12 198 PHE B CA 1
ATOM 3095 C C . PHE B 1 198 ? -6.859 -37.375 -17.391 1 74.12 198 PHE B C 1
ATOM 3097 O O . PHE B 1 198 ? -6.406 -38.094 -16.484 1 74.12 198 PHE B O 1
ATOM 3104 N N . SER B 1 199 ? -8.156 -37.469 -17.547 1 65.19 199 SER B N 1
ATOM 3105 C CA . SER B 1 199 ? -8.992 -38.469 -16.922 1 65.19 199 SER B CA 1
ATOM 3106 C C . SER B 1 199 ? -8.523 -39.875 -17.281 1 65.19 199 SER B C 1
ATOM 3108 O O . SER B 1 199 ? -8.734 -40.844 -16.531 1 65.19 199 SER B O 1
ATOM 3110 N N . ASP B 1 200 ? -8.016 -40.031 -18.422 1 55.28 200 ASP B N 1
ATOM 3111 C CA . ASP B 1 200 ? -7.797 -41.438 -18.75 1 55.28 200 ASP B CA 1
ATOM 3112 C C . ASP B 1 200 ? -6.672 -42.031 -17.891 1 55.28 200 ASP B C 1
ATOM 3114 O O . ASP B 1 200 ? -6.312 -43.188 -18.047 1 55.28 200 ASP B O 1
ATOM 3118 N N . GLN B 1 201 ? -6.121 -41.219 -17.047 1 44.38 201 GLN B N 1
ATOM 3119 C CA . GLN B 1 201 ? -5.125 -42.062 -16.375 1 44.38 201 GLN B CA 1
ATOM 3120 C C . GLN B 1 201 ? -5.703 -42.719 -15.125 1 44.38 201 GLN B C 1
ATOM 3122 O O . GLN B 1 201 ? -6.539 -42.125 -14.438 1 44.38 201 GLN B O 1
#

Nearest PDB structures (foldseek):
  5z4g-assembly2_B  TM=3.254E-01  e=6.679E-01  Ramazzottius varieornatus
  7bgh-assembly1_A  TM=2.530E-01  e=1.770E+00  Pisum sativum
  5z4g-assembly2_B  TM=3.534E-01  e=5.540E-01  Ramazzottius varieornatus
  7bgh-assembly1_A  TM=2.509E-01  e=1.627E+00  Pisum sativum
  9etm-assembly1_B  TM=2.570E-01  e=2.248E+00  Drosophila melanogaster

Solvent-accessible surface area (backbone atoms only — not comparable to full-atom values): 21915 Å² total; per-residue (Å²): 135,84,80,76,74,78,72,75,73,70,71,73,69,70,68,58,65,83,57,70,82,69,35,65,70,59,83,43,76,44,71,37,34,45,75,66,80,83,53,53,23,42,38,33,34,32,70,48,54,100,58,32,20,35,40,35,36,35,40,43,94,70,92,41,63,66,82,62,50,46,66,31,43,32,39,32,59,35,21,91,62,67,45,70,42,68,42,94,87,34,33,39,33,44,34,26,33,26,55,64,51,80,60,36,32,33,44,34,33,38,33,33,42,54,50,95,86,36,56,25,31,38,32,38,39,40,38,41,33,36,62,86,63,69,37,42,36,35,36,37,36,35,20,80,81,14,43,28,42,37,36,34,63,78,75,72,41,74,45,84,47,72,44,87,60,53,56,42,56,43,58,68,42,41,78,56,71,73,55,62,67,47,52,57,58,48,57,68,66,34,69,68,49,40,46,73,72,42,55,86,108,135,82,78,75,75,78,75,76,74,69,73,72,69,71,69,57,65,83,56,71,85,68,35,66,72,59,83,44,74,47,69,37,35,46,76,66,78,84,52,53,22,40,37,34,34,32,68,49,54,99,57,32,19,36,40,34,35,35,39,41,92,71,92,43,63,66,81,61,50,46,67,32,43,32,39,34,60,34,22,89,62,67,46,70,44,69,42,96,88,32,34,38,34,43,35,27,34,28,54,66,52,80,61,36,32,34,44,34,34,37,33,33,39,53,50,97,85,37,56,24,31,39,29,38,40,37,37,42,31,37,61,86,62,69,36,43,36,35,34,39,37,36,20,80,80,14,44,28,42,38,35,33,62,79,76,73,42,76,44,84,47,72,45,88,58,54,55,43,54,43,57,67,42,42,78,55,71,73,55,64,67,48,52,58,57,49,57,67,67,33,70,68,49,40,47,73,74,43,54,84,108

Secondary structure (DSSP, 8-state):
-------------------GGGSPPPSEEEEE-TT-SSS-EEEEEEE-SSSEEEEEEE--TTT--GGG-EEEEEE-EESSS-SEEE-TTS-EEEEEEEEEETTEEEEEEEEEEEETTEEEEEEEEEEEEETTTTEEEEEEEETTTTEEEEEEGGGTEEEEEE-----EEGGG-TTTPPPHHHHHHHHTT-HHHHHHHHTT-/-------------------GGGSPPPSEEEEE-TT-SSS-EEEEEEE-SSSEEEEEEE--TTT--GGG-EEEEEE-EESSS-SEEE-TTS-EEEEEEEEEETTEEEEEEEEEEEETTEEEEEEEEEEEEETTTTEEEEEEEETTTTEEEEEEGGGTEEEEEE-S---EEGGG-TTTPPPHHHHHHHHTT-HHHHHHHHTT-

pLDDT: mean 86.37, std 16.8, range [28.5, 98.81]

Organism: NCBI:txid1655543

Foldseek 3Di:
DDPPPPPPPPPPPDDPPPPPVPDDDFPDKDWFQQQPPPFTWIWTKADDDPFKIKIWTQGDPPPGDRLATDMAIETAAQAPDDQWDHDPVRKIKGKHFHDCPDQKGKIKIFIWHQDPSATKGQKIKMWIAGNVLRWIKIKIAGQQQQWMWIATDVVGDIDIDGDPHHIDGSNPCHRPDDDPVVVVVCVCVDPVVSCVVRVVD/DDPPPPPPPPPPPDDPPPPPVPDDDFPDKDWFQQQPPPFTWIWGKADDDPFKIKIWTQGDPPPGDRLATDMAIETAAQAPDDQWDHDPVRKIKGKHFHDCPDQKGKIKIFIWHQDPSATKGQKIKMWIAGNVLRWIKIKIAGQQFQWMWIATPVVGDIDIDGDPHHIDGSNPCHSPDDDPRVVVVCVVVDPVVSCVVRVVD